Protein 1KV9 (pdb70)

Sequence (664 aa):
AGVDEAAIRATEQAGGEWLSHGRTYAEQRFSPLKQIDASNVRSLGLAWYMDLDNTRGLEATPLFHDGVIYTSMSWSRVIAVDAASGKELWRYDPEVAKVKARTSCCDAVNRGVALWGDKVYVGTLDGRLIALDAKTGKAIWSQQTTDPAKPYSITGAPRVVKGKVIIGNGGAEYGVRGFVSAYDADTGKLAWRFYTVPGDPALPYEHPELREAAKTWQGDQYWKLGGGGTVWDSMAYDPELDLLYVGTGNGSPWNREVRSPGGGDNLYLSSILAIRPDTGKLAWHYQVTPGDSWDFTATQQITLAELNIDGKPRKVLMQAPKNGFFYVLDRTNGKLISAEKFGKVTWAEKVDLATGRPVEAPGVRYEKEPIVMWPSPFGAHNWHSMSFNPGTGLVYIPYQEVPGVYRNEGKDFVTRKAFNTAAGFADATDVPAAVVSGALLAWDPVKQKAAWKVPYPTHWNGGTLSTAGNLVFQGTAAGQMHAYSADKGEALWQFEAQSGIVAAPMTFELAGRQYVAIMAGWGGVATLTGGESMNLPGMKNRSRLLVFALDGKAQLPPPAPAPAKVERVPQPVTAAPEQVQAGKQLYGQFCSVCHGMGTISGGLIPDLRQSSDATREHFQQIVLQGALKPLGMPSFDDSLKPEEVEQIKLYVMSREYEDYMARH

Structure (mmCIF, N/CA/C/O backbone):
data_1KV9
#
_entry.id   1KV9
#
_cell.length_a   54.807
_cell.length_b   57.437
_cell.length_c   67.523
_cell.angle_alpha   89.65
_cell.angle_beta   69.34
_cell.angle_gamma   68.39
#
_symmetry.space_group_name_H-M   'P 1'
#
loop_
_entity.id
_entity.type
_entity.pdbx_description
1 polymer 'TYPE II QUINOHEMOPROTEIN ALCOHOL DEHYDROGENASE'
2 non-polymer 'CALCIUM ION'
3 non-polymer 'PYRROLOQUINOLINE QUINONE'
4 non-polymer 'HEME C'
5 non-polymer '4-(2-HYDROXYETHYL)-1-PIPERAZINE ETHANESULFONIC ACID'
6 non-polymer ACETONE
7 non-polymer GLYCEROL
8 water water
#
loop_
_atom_site.group_PDB
_atom_site.id
_atom_site.type_symbol
_atom_site.label_atom_id
_atom_site.label_alt_id
_atom_site.label_comp_id
_atom_site.label_asym_id
_atom_site.label_entity_id
_atom_site.label_seq_id
_atom_site.pdbx_PDB_ins_code
_atom_site.Cartn_x
_atom_site.Cartn_y
_atom_site.Cartn_z
_atom_site.occupancy
_atom_site.B_iso_or_equiv
_atom_site.auth_seq_id
_atom_site.auth_comp_id
_atom_site.auth_asym_id
_atom_site.auth_atom_id
_atom_site.pdbx_PDB_model_num
ATOM 1 N N . ALA A 1 1 ? -27.890 4.206 -4.969 1.00 4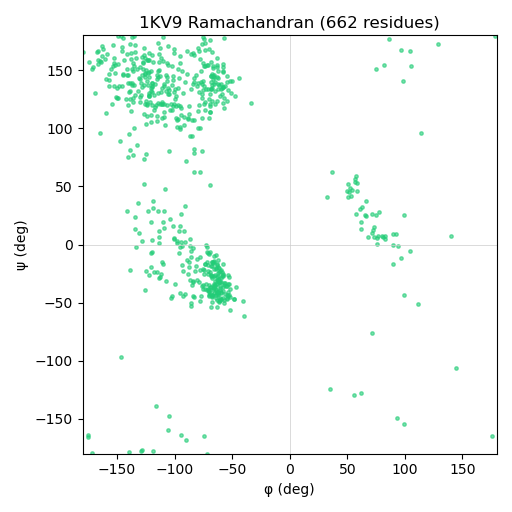7.43 1 ALA A N 1
ATOM 2 C CA . ALA A 1 1 ? -28.241 5.632 -5.228 1.00 46.73 1 ALA A CA 1
ATOM 3 C C . ALA A 1 1 ? -26.988 6.503 -5.276 1.00 45.43 1 ALA A C 1
ATOM 4 O O . ALA A 1 1 ? -26.737 7.296 -4.364 1.00 47.25 1 ALA A O 1
ATOM 6 N N . GLY A 1 2 ? -26.204 6.351 -6.340 1.00 42.05 2 GLY A N 1
ATOM 7 C CA . GLY A 1 2 ? -24.994 7.141 -6.475 1.00 36.83 2 GLY A CA 1
ATOM 8 C C . GLY A 1 2 ? -23.832 6.405 -7.118 1.00 33.34 2 GLY A C 1
ATOM 9 O O . GLY A 1 2 ? -23.819 6.173 -8.326 1.00 32.99 2 GLY A O 1
ATOM 10 N N . VAL A 1 3 ? -22.852 6.035 -6.301 1.00 28.78 3 VAL A N 1
ATOM 11 C CA . VAL A 1 3 ? -21.666 5.343 -6.782 1.00 23.87 3 VAL A CA 1
ATOM 12 C C . VAL A 1 3 ? -21.893 3.854 -7.038 1.00 22.46 3 VAL A C 1
ATOM 13 O O . VAL A 1 3 ? -22.250 3.107 -6.126 1.00 20.89 3 VAL A O 1
ATOM 17 N N . ASP A 1 4 ? -21.683 3.439 -8.285 1.00 20.35 4 ASP A N 1
ATOM 18 C CA . ASP A 1 4 ? -21.829 2.042 -8.690 1.00 19.97 4 ASP A CA 1
ATOM 19 C C . ASP A 1 4 ? -20.697 1.684 -9.654 1.00 18.92 4 ASP A C 1
ATOM 20 O O . ASP A 1 4 ? -19.843 2.526 -9.939 1.00 18.18 4 ASP A O 1
ATOM 25 N N . GLU A 1 5 ? -20.679 0.453 -10.159 1.00 17.43 5 GLU A N 1
ATOM 26 C CA . GLU A 1 5 ? -19.602 0.050 -11.059 1.00 17.30 5 GLU A CA 1
ATOM 27 C C . GLU A 1 5 ? -19.476 0.951 -12.280 1.00 17.03 5 GLU A C 1
ATOM 28 O O . GLU A 1 5 ? -18.376 1.382 -12.622 1.00 16.99 5 GLU A O 1
ATOM 34 N N . ALA A 1 6 ? -20.599 1.234 -12.937 1.00 16.89 6 ALA A N 1
ATOM 35 C CA . ALA A 1 6 ? -20.589 2.086 -14.122 1.00 17.01 6 ALA A CA 1
ATOM 36 C C . ALA A 1 6 ? -19.960 3.444 -13.820 1.00 17.54 6 ALA A C 1
ATOM 37 O O . ALA A 1 6 ? -19.180 3.966 -14.616 1.00 18.18 6 ALA A O 1
ATOM 39 N N . ALA A 1 7 ? -20.306 4.018 -12.671 1.00 17.72 7 ALA A N 1
ATOM 40 C CA . ALA A 1 7 ? -19.772 5.320 -12.285 1.00 18.06 7 ALA A CA 1
ATOM 41 C C . ALA A 1 7 ? -18.259 5.289 -12.083 1.00 17.52 7 ALA A C 1
ATOM 42 O O . ALA A 1 7 ? -17.546 6.188 -12.529 1.00 17.60 7 ALA A O 1
ATOM 44 N N . ILE A 1 8 ? -17.768 4.253 -11.413 1.00 17.41 8 ILE A N 1
ATOM 45 C CA . ILE A 1 8 ? -16.339 4.143 -11.157 1.00 17.57 8 ILE A CA 1
ATOM 46 C C . ILE A 1 8 ? -15.555 3.877 -12.444 1.00 18.46 8 ILE A C 1
ATOM 47 O O . ILE A 1 8 ? -14.454 4.396 -12.622 1.00 17.64 8 ILE A O 1
ATOM 52 N N . ARG A 1 9 ? -16.127 3.086 -13.349 1.00 18.06 9 ARG A N 1
ATOM 53 C CA . ARG A 1 9 ? -15.451 2.788 -14.609 1.00 18.81 9 ARG A CA 1
ATOM 54 C C . ARG A 1 9 ? -15.414 4.022 -15.507 1.00 18.24 9 ARG A C 1
ATOM 55 O O . ARG A 1 9 ? -14.444 4.247 -16.230 1.00 19.59 9 ARG A O 1
ATOM 63 N N . ALA A 1 10 ? -16.470 4.824 -15.451 1.00 17.98 10 ALA A N 1
ATOM 64 C CA . ALA A 1 10 ? -16.551 6.033 -16.261 1.00 18.65 10 ALA A CA 1
ATOM 65 C C . ALA A 1 10 ? -15.438 7.032 -15.943 1.00 18.40 10 ALA A C 1
ATOM 66 O O . ALA A 1 10 ? -15.017 7.787 -16.819 1.00 19.14 10 ALA A O 1
ATOM 68 N N . THR A 1 11 ? -14.960 7.042 -14.700 1.00 17.05 11 THR A N 1
ATOM 69 C CA . THR A 1 11 ? -13.900 7.975 -14.319 1.00 17.23 11 THR A CA 1
ATOM 70 C C . THR A 1 11 ? -12.596 7.673 -15.044 1.00 17.20 11 THR A C 1
ATOM 71 O O . THR A 1 11 ? -11.650 8.460 -14.995 1.00 17.13 11 THR A O 1
ATOM 75 N N . GLU A 1 12 ? -12.551 6.531 -15.721 1.00 18.31 12 GLU A N 1
ATOM 76 C CA . GLU A 1 12 ? -11.361 6.147 -16.466 1.00 18.88 12 GLU A CA 1
ATOM 77 C C . GLU A 1 12 ? -11.077 7.174 -17.561 1.00 20.14 12 GLU A C 1
ATOM 78 O O . GLU A 1 12 ? -9.919 7.438 -17.887 1.00 19.89 12 GLU A O 1
ATOM 84 N N . GLN A 1 13 ? -12.137 7.763 -18.110 1.00 20.10 13 GLN A N 1
ATOM 85 C CA . GLN A 1 13 ? -11.993 8.778 -19.149 1.00 21.24 13 GLN A CA 1
ATOM 86 C C . GLN A 1 13 ? -12.324 10.177 -18.636 1.00 20.36 13 GLN A C 1
ATOM 87 O O . GLN A 1 13 ? -11.758 11.158 -19.102 1.00 23.18 13 GLN A O 1
ATOM 93 N N . ALA A 1 14 ? -13.235 10.266 -17.673 1.00 19.90 14 ALA A N 1
ATOM 94 C CA . ALA A 1 14 ? -13.620 11.553 -17.097 1.00 19.12 14 ALA A CA 1
ATOM 95 C C . ALA A 1 14 ? -12.778 11.797 -15.847 1.00 19.07 14 ALA A C 1
ATOM 96 O O . ALA A 1 14 ? -12.862 11.040 -14.881 1.00 20.91 14 ALA A O 1
ATOM 98 N N . GLY A 1 15 ? -11.973 12.856 -15.862 1.00 18.49 15 GLY A N 1
ATOM 99 C CA . GLY A 1 15 ? -11.106 13.137 -14.730 1.00 18.65 15 GLY A CA 1
ATOM 100 C C . GLY A 1 15 ? -11.668 13.937 -13.569 1.00 18.27 15 GLY A C 1
ATOM 101 O O . GLY A 1 15 ? -10.997 14.098 -12.551 1.00 18.91 15 GLY A O 1
ATOM 102 N N . GLY A 1 16 ? -12.892 14.429 -13.707 1.00 17.35 16 GLY A N 1
ATOM 103 C CA . GLY A 1 16 ? -13.487 15.232 -12.654 1.00 17.21 16 GLY A CA 1
ATOM 104 C C . GLY A 1 16 ? -13.501 14.637 -11.255 1.00 16.79 16 GLY A C 1
ATOM 105 O O . GLY A 1 16 ? -13.198 15.326 -10.275 1.00 14.14 16 GLY A O 1
ATOM 106 N N . GLU A 1 17 ? -13.844 13.359 -11.152 1.00 15.41 17 GLU A N 1
ATOM 107 C CA . GLU A 1 17 ? -13.925 12.713 -9.850 1.00 16.49 17 GLU A CA 1
ATOM 108 C C . GLU A 1 17 ? -12.885 11.626 -9.573 1.00 15.81 17 GLU A C 1
ATOM 109 O O . GLU A 1 17 ? -12.165 11.187 -10.469 1.00 15.65 17 GLU A O 1
ATOM 115 N N . TRP A 1 18 ? -12.828 11.213 -8.309 1.00 14.46 18 TRP A N 1
ATOM 116 C CA . TRP A 1 18 ? -11.901 10.199 -7.813 1.00 14.11 18 TRP A CA 1
ATOM 117 C C . TRP A 1 18 ? -12.756 9.387 -6.839 1.00 14.40 18 TRP A C 1
ATOM 118 O O . TRP A 1 18 ? -12.885 9.741 -5.671 1.00 13.99 18 TRP A O 1
ATOM 129 N N . LEU A 1 19 ? -13.328 8.291 -7.331 1.00 14.03 19 LEU A N 1
ATOM 130 C CA . LEU A 1 19 ? -14.248 7.476 -6.545 1.00 14.24 19 LEU A CA 1
ATOM 131 C C . LEU A 1 19 ? -13.751 6.245 -5.806 1.00 14.44 19 LEU A C 1
ATOM 132 O O . LEU A 1 19 ? -14.510 5.643 -5.045 1.00 14.87 19 LEU A O 1
ATOM 137 N N . SER A 1 20 ? -12.496 5.863 -6.023 1.00 13.61 20 SER A N 1
ATOM 138 C CA . SER A 1 20 ? -11.936 4.697 -5.350 1.00 13.73 20 SER A CA 1
ATOM 139 C C . SER A 1 20 ? -10.516 5.023 -4.901 1.00 12.48 20 SER A C 1
ATOM 140 O O . SER A 1 20 ? -9.892 5.940 -5.434 1.00 12.03 20 SER A O 1
ATOM 143 N N . HIS A 1 21 ? -10.010 4.270 -3.926 1.00 12.74 21 HIS A N 1
ATOM 144 C CA . HIS A 1 21 ? -8.673 4.493 -3.378 1.00 11.77 21 HIS A CA 1
ATOM 145 C C . HIS A 1 21 ? -7.588 4.856 -4.405 1.00 12.72 21 HIS A C 1
ATOM 146 O O . HIS A 1 21 ? -6.984 5.929 -4.316 1.00 12.46 21 HIS A O 1
ATOM 153 N N . GLY A 1 22 ? -7.326 3.958 -5.354 1.00 12.51 22 GLY A N 1
ATOM 154 C CA . GLY A 1 22 ? -6.311 4.221 -6.365 1.00 13.24 22 GLY A CA 1
ATOM 155 C C . GLY A 1 22 ? -6.916 4.886 -7.587 1.00 15.66 22 GLY A C 1
ATOM 156 O O . GLY A 1 22 ? -6.464 4.683 -8.719 1.00 16.15 22 GLY A O 1
ATOM 157 N N . ARG A 1 23 ? -7.938 5.697 -7.330 1.00 13.98 23 ARG A N 1
ATOM 158 C CA . ARG A 1 23 ? -8.705 6.421 -8.337 1.00 15.53 23 ARG A CA 1
ATOM 159 C C . ARG A 1 23 ? -9.586 5.467 -9.139 1.00 14.95 23 ARG A C 1
ATOM 160 O O . ARG A 1 23 ? -10.794 5.410 -8.921 1.00 16.14 23 ARG A O 1
ATOM 168 N N . THR A 1 24 ? -8.989 4.715 -10.058 1.00 14.29 24 THR A N 1
ATOM 169 C CA . THR A 1 24 ? -9.753 3.764 -10.864 1.00 14.30 24 THR A CA 1
ATOM 170 C C . THR A 1 24 ? -9.584 2.354 -10.304 1.00 14.07 24 THR A C 1
ATOM 171 O O . THR A 1 24 ? -8.727 2.125 -9.455 1.00 14.44 24 THR A O 1
ATOM 175 N N . TYR A 1 25 ? -10.398 1.407 -10.768 1.00 13.36 25 TYR A N 1
ATOM 176 C CA . TYR A 1 25 ? -10.277 0.033 -10.282 1.00 14.14 25 TYR A CA 1
ATOM 177 C C . TYR A 1 25 ? -8.912 -0.552 -10.640 1.00 14.24 25 TYR A C 1
ATOM 178 O O . TYR A 1 25 ? -8.430 -1.476 -9.980 1.00 12.63 25 TYR A O 1
ATOM 187 N N . ALA A 1 26 ? -8.292 -0.010 -11.687 1.00 13.91 26 ALA A N 1
ATOM 188 C CA . ALA A 1 26 ? -6.975 -0.475 -12.121 1.00 14.48 26 ALA A CA 1
ATOM 189 C C . ALA A 1 26 ? -5.881 0.082 -11.211 1.00 14.89 26 ALA A C 1
ATOM 190 O O . ALA A 1 26 ? -4.721 -0.325 -11.291 1.00 15.53 26 ALA A O 1
ATOM 192 N N . GLU A 1 27 ? -6.261 1.027 -10.356 1.00 14.91 27 GLU A N 1
ATOM 193 C CA . GLU A 1 27 ? -5.345 1.639 -9.401 1.00 13.71 27 GLU A CA 1
ATOM 194 C C . GLU A 1 27 ? -4.079 2.234 -10.021 1.00 14.03 27 GLU A C 1
ATOM 195 O O . GLU A 1 27 ? -2.965 2.018 -9.528 1.00 11.99 27 GLU A O 1
ATOM 201 N N . GLN A 1 28 ? -4.253 2.992 -11.101 1.00 12.63 28 GLN A N 1
ATOM 202 C CA . GLN A 1 28 ? -3.121 3.632 -11.764 1.00 13.70 28 GLN A CA 1
ATOM 203 C C . GLN A 1 28 ? -2.841 4.987 -11.117 1.00 13.90 28 GLN A C 1
ATOM 204 O O . GLN A 1 28 ? -1.749 5.531 -11.254 1.00 14.36 28 GLN A O 1
ATOM 210 N N . ARG A 1 29 ? -3.833 5.527 -10.411 1.00 12.79 29 ARG A N 1
ATOM 211 C CA . ARG A 1 29 ? -3.696 6.839 -9.779 1.00 13.93 29 ARG A CA 1
ATOM 212 C C . ARG A 1 29 ? -3.220 7.848 -10.826 1.00 14.08 29 ARG A C 1
ATOM 213 O O . ARG A 1 29 ? -2.275 8.616 -10.611 1.00 14.51 29 ARG A O 1
ATOM 221 N N . PHE A 1 30 ? -3.903 7.816 -11.966 1.00 13.59 30 PHE A N 1
ATOM 222 C CA . PHE A 1 30 ? -3.638 8.687 -13.100 1.00 13.62 30 PHE A CA 1
ATOM 223 C C . PHE A 1 30 ? -4.901 9.483 -13.397 1.00 14.27 30 PHE A C 1
ATOM 224 O O . PHE A 1 30 ? -5.960 8.907 -13.637 1.00 14.02 30 PHE A O 1
ATOM 232 N N . SER A 1 31 ? -4.795 10.805 -13.381 1.00 15.47 31 SER A N 1
ATOM 233 C CA . SER A 1 31 ? -5.953 11.645 -13.663 1.00 16.98 31 SER A CA 1
ATOM 234 C C . SER A 1 31 ? -5.877 12.247 -15.054 1.00 16.96 31 SER A C 1
ATOM 235 O O . SER A 1 31 ? -4.863 12.827 -15.428 1.00 16.62 31 SER A O 1
ATOM 238 N N . PRO A 1 32 ? -6.952 12.105 -15.843 1.00 19.14 32 PRO A N 1
ATOM 239 C CA . PRO A 1 32 ? -7.006 12.648 -17.206 1.00 18.87 32 PRO A CA 1
ATOM 240 C C . PRO A 1 32 ? -7.016 14.176 -17.187 1.00 18.82 32 PRO A C 1
ATOM 241 O O . PRO A 1 32 ? -6.788 14.820 -18.214 1.00 19.07 32 PRO A O 1
ATOM 245 N N . LEU A 1 33 ? -7.289 14.750 -16.017 1.00 17.75 33 LEU A N 1
ATOM 246 C CA . LEU A 1 33 ? -7.335 16.204 -15.878 1.00 18.61 33 LEU A CA 1
ATOM 247 C C . LEU A 1 33 ? -6.014 16.834 -16.297 1.00 19.58 33 LEU A C 1
ATOM 248 O O . LEU A 1 33 ? -4.938 16.351 -15.931 1.00 19.21 33 LEU A O 1
ATOM 253 N N . LYS A 1 34 ? -6.095 17.918 -17.061 1.00 19.77 34 LYS A N 1
ATOM 254 C CA . LYS A 1 34 ? -4.891 18.588 -17.515 1.00 20.02 34 LYS A CA 1
ATOM 255 C C . LYS A 1 34 ? -4.957 20.112 -17.538 1.00 20.23 34 LYS A C 1
ATOM 256 O O . LYS A 1 34 ? -4.279 20.748 -18.343 1.00 19.54 34 LYS A O 1
ATOM 262 N N . GLN A 1 35 ? -5.759 20.705 -16.657 1.00 19.53 35 GLN A N 1
ATOM 263 C CA . GLN A 1 35 ? -5.837 22.162 -16.602 1.00 18.71 35 GLN A CA 1
ATOM 264 C C . GLN A 1 35 ? -4.485 22.626 -16.076 1.00 19.44 35 GLN A C 1
ATOM 265 O O . GLN A 1 35 ? -3.958 23.662 -16.486 1.00 18.09 35 GLN A O 1
ATOM 271 N N . ILE A 1 36 ? -3.934 21.837 -15.156 1.00 17.70 36 ILE A N 1
ATOM 272 C CA . ILE A 1 36 ? -2.627 22.112 -14.572 1.00 18.12 36 ILE A CA 1
ATOM 273 C C . ILE A 1 36 ? -1.659 21.215 -15.333 1.00 18.51 36 ILE A C 1
ATOM 274 O O . ILE A 1 36 ? -1.810 19.994 -15.319 1.00 19.78 36 ILE A O 1
ATOM 279 N N . ASP A 1 37 ? -0.688 21.808 -16.019 1.00 18.63 37 ASP A N 1
ATOM 280 C CA . ASP A 1 37 ? 0.280 21.010 -16.761 1.00 19.01 37 ASP A CA 1
ATOM 281 C C . ASP A 1 37 ? 1.707 21.504 -16.555 1.00 18.57 37 ASP A C 1
ATOM 282 O O . ASP A 1 37 ? 1.943 22.469 -15.828 1.00 18.45 37 ASP A O 1
ATOM 287 N N . ALA A 1 38 ? 2.660 20.834 -17.190 1.00 18.93 38 ALA A N 1
ATOM 288 C CA . ALA A 1 38 ? 4.063 21.195 -17.032 1.00 19.85 38 ALA A CA 1
ATOM 289 C C . ALA A 1 38 ? 4.377 22.621 -17.467 1.00 19.45 38 ALA A C 1
ATOM 290 O O . ALA A 1 38 ? 5.371 23.196 -17.036 1.00 19.76 38 ALA A O 1
ATOM 292 N N . SER A 1 39 ? 3.527 23.195 -18.311 1.00 19.96 39 SER A N 1
ATOM 293 C CA . SER A 1 39 ? 3.763 24.548 -18.796 1.00 21.19 39 SER A CA 1
ATOM 294 C C . SER A 1 39 ? 3.293 25.634 -17.834 1.00 20.85 39 SER A C 1
ATOM 295 O O . SER A 1 39 ? 3.779 26.761 -17.896 1.00 22.09 39 SER A O 1
ATOM 298 N N . ASN A 1 40 ? 2.358 25.308 -16.945 1.00 19.81 40 ASN A N 1
ATOM 299 C CA . ASN A 1 40 ? 1.843 26.321 -16.024 1.00 19.12 40 ASN A CA 1
ATOM 300 C C . ASN A 1 40 ? 1.844 25.952 -14.546 1.00 19.25 40 ASN A C 1
ATOM 301 O O . ASN A 1 40 ? 1.378 26.735 -13.718 1.00 19.00 40 ASN A O 1
ATOM 306 N N . VAL A 1 41 ? 2.370 24.780 -14.203 1.00 19.99 41 VAL A N 1
ATOM 307 C CA . VAL A 1 41 ? 2.373 24.360 -12.806 1.00 20.28 41 VAL A CA 1
ATOM 308 C C . VAL A 1 41 ? 3.206 25.290 -11.929 1.00 21.61 41 VAL A C 1
ATOM 309 O O . VAL A 1 41 ? 3.071 25.291 -10.707 1.00 21.25 41 VAL A O 1
ATOM 313 N N . ARG A 1 42 ? 4.063 26.093 -12.551 1.00 23.19 42 ARG A N 1
ATOM 314 C CA . ARG A 1 42 ? 4.878 27.030 -11.788 1.00 24.23 42 ARG A CA 1
ATOM 315 C C . ARG A 1 42 ? 3.969 28.057 -11.111 1.00 22.86 42 ARG A C 1
ATOM 316 O O . ARG A 1 42 ? 4.355 28.687 -10.131 1.00 23.06 42 ARG A O 1
ATOM 324 N N . SER A 1 43 ? 2.758 28.212 -11.639 1.00 22.17 43 SER A N 1
ATOM 325 C CA . SER A 1 43 ? 1.782 29.153 -11.094 1.00 21.90 43 SER A CA 1
ATOM 326 C C . SER A 1 43 ? 0.881 28.514 -10.042 1.00 20.90 43 SER A C 1
ATOM 327 O O . SER A 1 43 ? -0.030 29.162 -9.520 1.00 19.32 43 SER A O 1
ATOM 330 N N . LEU A 1 44 ? 1.124 27.243 -9.743 1.00 18.97 44 LEU A N 1
ATOM 331 C CA . LEU A 1 44 ? 0.318 26.541 -8.753 1.00 19.18 44 LEU A CA 1
ATOM 332 C C . LEU A 1 44 ? 0.523 27.168 -7.378 1.00 18.27 44 LEU A C 1
ATOM 333 O O . LEU A 1 44 ? 1.638 27.546 -7.018 1.00 19.89 44 LEU A O 1
ATOM 338 N N . GLY A 1 45 ? -0.560 27.288 -6.621 1.00 19.41 45 GLY A N 1
ATOM 339 C CA . GLY A 1 45 ? -0.471 27.856 -5.291 1.00 18.93 45 GLY A CA 1
ATOM 340 C C . GLY A 1 45 ? -1.466 27.190 -4.362 1.00 18.56 45 GLY A C 1
ATOM 341 O O 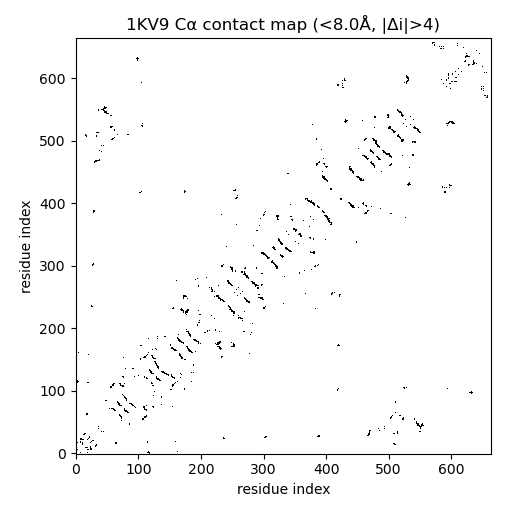. GLY A 1 45 ? -2.316 26.421 -4.802 1.00 17.17 45 GLY A O 1
ATOM 342 N N . LEU A 1 46 ? -1.352 27.473 -3.071 1.00 19.01 46 LEU A N 1
ATOM 343 C CA . LEU A 1 46 ? -2.267 26.913 -2.089 1.00 18.90 46 LEU A CA 1
ATOM 344 C C . LEU A 1 46 ? -3.602 27.640 -2.248 1.00 18.99 46 LEU A C 1
ATOM 345 O O . LEU A 1 46 ? -3.659 28.867 -2.153 1.00 19.67 46 LEU A O 1
ATOM 350 N N . ALA A 1 47 ? -4.669 26.889 -2.506 1.00 18.19 47 ALA A N 1
ATOM 351 C CA . ALA A 1 47 ? -5.995 27.481 -2.681 1.00 18.42 47 ALA A CA 1
ATOM 352 C C . ALA A 1 47 ? -6.656 27.654 -1.325 1.00 18.04 47 ALA A C 1
ATOM 353 O O . ALA A 1 47 ? -7.162 28.725 -0.998 1.00 19.36 47 ALA A O 1
ATOM 355 N N . TRP A 1 48 ? -6.659 26.585 -0.542 1.00 17.46 48 TRP A N 1
ATOM 356 C CA . TRP A 1 48 ? -7.228 26.621 0.793 1.00 16.41 48 TRP A CA 1
ATOM 357 C C . TRP A 1 48 ? -6.716 25.436 1.582 1.00 16.61 48 TRP A C 1
ATOM 358 O O . TRP A 1 48 ? -6.105 24.522 1.025 1.00 16.30 48 TRP A O 1
ATOM 369 N N . TYR A 1 49 ? -6.943 25.462 2.887 1.00 15.90 49 TYR A N 1
ATOM 370 C CA . TYR A 1 49 ? -6.489 24.370 3.728 1.00 16.92 49 TYR A CA 1
ATOM 371 C C . TYR A 1 49 ? -7.362 24.220 4.961 1.00 17.91 49 TYR A C 1
ATOM 372 O O . TYR A 1 49 ? -8.089 25.138 5.342 1.00 16.56 49 TYR A O 1
ATOM 381 N N . MET A 1 50 ? -7.289 23.047 5.575 1.00 17.77 50 MET A N 1
ATOM 382 C CA . MET A 1 50 ? -8.057 22.773 6.773 1.00 18.20 50 MET A CA 1
ATOM 383 C C . MET A 1 50 ? -7.147 22.199 7.842 1.00 17.96 50 MET A C 1
ATOM 384 O O . MET A 1 50 ? -6.473 21.186 7.624 1.00 17.36 50 MET A O 1
ATOM 389 N N . ASP A 1 51 ? -7.109 22.864 8.990 1.00 16.74 51 ASP A N 1
ATOM 390 C CA . ASP A 1 51 ? -6.309 22.386 10.106 1.00 17.78 51 ASP A CA 1
ATOM 391 C C . ASP A 1 51 ? -7.089 21.216 10.675 1.00 18.02 51 ASP A C 1
ATOM 392 O O . ASP A 1 51 ? -8.316 21.269 10.754 1.00 18.09 51 ASP A O 1
ATOM 397 N N . LEU A 1 52 ? -6.381 20.163 11.067 1.00 17.58 52 LEU A N 1
ATOM 398 C CA . LEU A 1 52 ? -7.028 18.978 11.608 1.00 18.05 52 LEU A CA 1
ATOM 399 C C . LEU A 1 52 ? -6.577 18.672 13.032 1.00 19.03 52 LEU A C 1
ATOM 400 O O . LEU A 1 52 ? -5.387 18.760 13.346 1.00 20.04 52 LEU A O 1
ATOM 405 N N . ASP A 1 53 ? -7.530 18.333 13.898 1.00 19.15 53 ASP A N 1
ATOM 406 C CA . ASP A 1 53 ? -7.210 17.975 15.278 1.00 20.22 53 ASP A CA 1
ATOM 407 C C . ASP A 1 53 ? -6.645 16.568 15.151 1.00 19.96 53 ASP A C 1
ATOM 408 O O . ASP A 1 53 ? -7.337 15.571 15.381 1.00 18.68 53 ASP A O 1
ATOM 413 N N . ASN A 1 54 ? -5.371 16.508 14.779 1.00 17.92 54 ASN A N 1
ATOM 414 C CA . ASN A 1 54 ? -4.690 15.245 14.527 1.00 17.51 54 ASN A CA 1
ATOM 415 C C . ASN A 1 54 ? -3.200 15.428 14.804 1.00 16.93 54 ASN A C 1
ATOM 416 O O . ASN A 1 54 ? -2.613 16.429 14.395 1.00 16.85 54 ASN A O 1
ATOM 421 N N . THR A 1 55 ? -2.582 14.468 15.485 1.00 17.00 55 THR A N 1
ATOM 422 C CA . THR A 1 55 ? -1.157 14.574 15.786 1.00 16.74 55 THR A CA 1
ATOM 423 C C . THR A 1 55 ? -0.392 13.309 15.426 1.00 17.56 55 THR A C 1
ATOM 424 O O . THR A 1 55 ? 0.777 13.156 15.783 1.00 18.60 55 THR A O 1
ATOM 428 N N . ARG A 1 56 ? -1.058 12.401 14.720 1.00 16.72 56 ARG A N 1
ATOM 429 C CA . ARG A 1 56 ? -0.433 11.157 14.299 1.00 16.32 56 ARG A CA 1
ATOM 430 C C . ARG A 1 56 ? -0.421 11.089 12.770 1.00 15.65 56 ARG A C 1
ATOM 431 O O . ARG A 1 56 ? -0.862 12.018 12.095 1.00 15.70 56 ARG A O 1
ATOM 439 N N . GLY A 1 57 ? 0.081 9.990 12.225 1.00 15.15 57 GLY A N 1
ATOM 440 C CA . GLY A 1 57 ? 0.162 9.862 10.783 1.00 13.74 57 GLY A CA 1
ATOM 441 C C . GLY A 1 57 ? -1.130 9.990 9.997 1.00 15.10 57 GLY A C 1
ATOM 442 O O . GLY A 1 57 ? -2.162 9.433 10.374 1.00 14.53 57 GLY A O 1
ATOM 443 N N . LEU A 1 58 ? -1.070 10.749 8.904 1.00 14.06 58 LEU A N 1
ATOM 444 C CA . LEU A 1 58 ? -2.211 10.916 8.004 1.00 13.16 58 LEU A CA 1
ATOM 445 C C . LEU A 1 58 ? -1.806 10.186 6.723 1.00 12.86 58 LEU A C 1
ATOM 446 O O . LEU A 1 58 ? -0.934 10.651 5.995 1.00 11.78 58 LEU A O 1
ATOM 451 N N . GLU A 1 59 ? -2.431 9.041 6.456 1.00 12.27 59 GLU A N 1
ATOM 452 C CA . GLU A 1 59 ? -2.085 8.247 5.277 1.00 13.37 59 GLU A CA 1
ATOM 453 C C . GLU A 1 59 ? -3.190 8.167 4.235 1.00 12.70 59 GLU A C 1
ATOM 454 O O . GLU A 1 59 ? -3.027 7.522 3.202 1.00 13.87 59 GLU A O 1
ATOM 460 N N . ALA A 1 60 ? -4.308 8.830 4.491 1.00 11.91 60 ALA A N 1
ATOM 461 C CA . ALA A 1 60 ? -5.439 8.756 3.579 1.00 12.78 60 ALA A CA 1
ATOM 462 C C . ALA A 1 60 ? -5.305 9.403 2.208 1.00 13.17 60 ALA A C 1
ATOM 463 O O . ALA A 1 60 ? -4.646 10.430 2.037 1.00 12.10 60 ALA A O 1
ATOM 465 N N . THR A 1 61 ? -5.938 8.760 1.230 1.00 13.82 61 THR A N 1
ATOM 466 C CA . THR A 1 61 ? -6.015 9.281 -0.123 1.00 13.60 61 THR A CA 1
ATOM 467 C C . THR A 1 61 ? -7.459 9.772 -0.132 1.00 13.16 61 THR A C 1
ATOM 468 O O . THR A 1 61 ? -8.391 8.979 0.015 1.00 13.50 61 THR A O 1
ATOM 472 N N . PRO A 1 62 ? -7.668 11.084 -0.265 1.00 13.90 62 PRO A N 1
ATOM 473 C CA . PRO A 1 62 ? -9.049 11.573 -0.275 1.00 12.97 62 PRO A CA 1
ATOM 474 C C . PRO A 1 62 ? -9.813 11.105 -1.509 1.00 13.84 62 PRO A C 1
ATOM 475 O O . PRO A 1 62 ? -9.217 10.821 -2.547 1.00 13.43 62 PRO A O 1
ATOM 479 N N . LEU A 1 63 ? -11.132 11.006 -1.383 1.00 13.38 63 LEU A N 1
ATOM 480 C CA . LEU A 1 63 ? -11.973 10.641 -2.514 1.00 14.55 63 LEU A CA 1
ATOM 481 C C . LEU A 1 63 ? -12.806 11.887 -2.791 1.00 15.38 63 LEU A C 1
ATOM 482 O O . LEU A 1 63 ? -13.077 12.666 -1.875 1.00 13.74 63 LEU A O 1
ATOM 487 N N . PHE A 1 64 ? -13.184 12.097 -4.047 1.00 14.47 64 PHE A N 1
ATOM 488 C CA . PHE A 1 64 ? -14.009 13.247 -4.389 1.00 15.32 64 PHE A CA 1
ATOM 489 C C . PHE A 1 64 ? -15.200 12.819 -5.229 1.00 15.91 64 PHE A C 1
ATOM 490 O O . PHE A 1 64 ? -15.050 12.152 -6.256 1.00 15.46 64 PHE A O 1
ATOM 498 N N . HIS A 1 65 ? -16.389 13.204 -4.780 1.00 16.42 65 HIS A N 1
ATOM 499 C CA . HIS A 1 65 ? -17.611 12.870 -5.489 1.00 16.63 65 HIS A CA 1
ATOM 500 C C . HIS A 1 65 ? -18.706 13.907 -5.268 1.00 17.69 65 HIS A C 1
ATOM 501 O O . HIS A 1 65 ? -19.045 14.243 -4.129 1.00 16.70 65 HIS A O 1
ATOM 508 N N . ASP A 1 66 ? -19.248 14.414 -6.369 1.00 17.64 66 ASP A N 1
ATOM 509 C CA . ASP A 1 66 ? -20.334 15.383 -6.316 1.00 20.13 66 ASP A CA 1
ATOM 510 C C . ASP A 1 66 ? -20.055 16.563 -5.379 1.00 19.68 66 ASP A C 1
ATOM 511 O O . ASP A 1 66 ? -20.864 16.868 -4.499 1.00 18.36 66 ASP A O 1
ATOM 516 N N . GLY A 1 67 ? -18.906 17.210 -5.567 1.00 18.66 67 GLY A N 1
ATOM 517 C CA . GLY A 1 67 ? -18.549 18.362 -4.755 1.00 18.09 67 GLY A CA 1
ATOM 518 C C . GLY A 1 67 ? -18.072 18.099 -3.337 1.00 17.64 67 GLY A C 1
ATOM 519 O O . GLY A 1 67 ? -17.751 19.043 -2.611 1.00 17.40 67 GLY A O 1
ATOM 520 N N . VAL A 1 68 ? -18.010 16.835 -2.931 1.00 16.33 68 VAL A N 1
ATOM 521 C CA . VAL A 1 68 ? -17.574 16.514 -1.577 1.00 16.55 68 VAL A CA 1
ATOM 522 C C . VAL A 1 68 ? -16.292 15.696 -1.495 1.00 16.11 68 VAL A C 1
ATOM 523 O O . VAL A 1 68 ? -16.082 14.749 -2.259 1.00 14.91 68 VAL A O 1
ATOM 527 N N . ILE A 1 69 ? -15.439 16.078 -0.551 1.00 16.28 69 ILE A N 1
ATOM 528 C CA . ILE A 1 69 ? -14.182 15.384 -0.309 1.00 15.70 69 ILE A CA 1
ATOM 529 C C . ILE A 1 69 ? -14.389 14.460 0.892 1.00 15.69 69 ILE A C 1
ATOM 530 O O . ILE A 1 69 ? -14.812 14.910 1.957 1.00 15.16 69 ILE A O 1
ATOM 535 N N . TYR A 1 70 ? -14.104 13.172 0.712 1.00 14.25 70 TYR A N 1
ATOM 536 C CA . TYR A 1 70 ? -14.245 12.190 1.783 1.00 13.84 70 TYR A CA 1
ATOM 537 C C . TYR A 1 70 ? -12.852 11.697 2.162 1.00 14.66 70 TYR A C 1
ATOM 538 O O . TYR A 1 70 ? -12.126 11.162 1.323 1.00 15.34 70 TYR A O 1
ATOM 547 N N . THR A 1 71 ? -12.469 11.873 3.418 1.00 12.87 71 THR A N 1
ATOM 548 C CA . THR A 1 71 ? -11.145 11.445 3.834 1.00 14.20 71 THR A CA 1
ATOM 549 C C . THR A 1 71 ? -11.158 10.967 5.281 1.00 15.10 71 THR A C 1
ATOM 550 O O . THR A 1 71 ? -12.204 10.962 5.932 1.00 15.00 71 THR A O 1
ATOM 554 N N . SER A 1 72 ? -10.001 10.542 5.776 1.00 15.43 72 SER A N 1
ATOM 555 C CA . SER A 1 72 ? -9.903 10.047 7.144 1.00 14.79 72 SER A CA 1
ATOM 556 C C . SER A 1 72 ? -8.692 10.632 7.855 1.00 15.83 72 SER A C 1
ATOM 557 O O . SER A 1 72 ? -7.801 11.197 7.221 1.00 15.02 72 SER A O 1
ATOM 560 N N . MET A 1 73 ? -8.667 10.483 9.175 1.00 15.35 73 MET A N 1
ATOM 561 C CA . MET A 1 73 ? -7.575 10.989 9.998 1.00 16.65 73 MET A CA 1
ATOM 562 C C . MET A 1 73 ? -7.085 9.869 10.904 1.00 15.59 73 MET A C 1
ATOM 563 O O . MET A 1 73 ? -7.576 8.743 10.833 1.00 15.90 73 MET A O 1
ATOM 568 N N . SER A 1 74 ? -6.123 10.180 11.761 1.00 16.09 74 SER A N 1
ATOM 569 C CA . SER A 1 74 ? -5.593 9.188 12.688 1.00 17.04 74 SER A CA 1
ATOM 570 C C . SER A 1 74 ? -6.730 8.638 13.547 1.00 16.40 74 SER A C 1
ATOM 571 O O . SER A 1 74 ? -7.754 9.298 13.736 1.00 15.20 74 SER A O 1
ATOM 574 N N . TRP A 1 75 ? -6.535 7.426 14.059 1.00 16.16 75 TRP A N 1
ATOM 575 C CA . TRP A 1 75 ? -7.513 6.740 14.895 1.00 16.21 75 TRP A CA 1
ATOM 576 C C . TRP A 1 75 ? -8.796 6.361 14.153 1.00 17.52 75 TRP A C 1
ATOM 577 O O . TRP A 1 75 ? -9.859 6.194 14.758 1.00 17.40 75 TRP A O 1
ATOM 588 N N . SER A 1 76 ? -8.683 6.229 12.832 1.00 15.95 76 SER A N 1
ATOM 589 C CA . SER A 1 76 ? -9.797 5.810 11.988 1.00 15.82 76 SER A CA 1
ATOM 590 C C . SER A 1 76 ? -10.995 6.755 11.906 1.00 16.37 76 SER A C 1
ATOM 591 O O . SER A 1 76 ? -12.110 6.313 11.633 1.00 15.23 76 SER A O 1
ATOM 594 N N . ARG A 1 77 ? -10.778 8.045 12.138 1.00 16.47 77 ARG A N 1
ATOM 595 C CA . ARG A 1 77 ? -11.870 9.004 12.070 1.00 17.04 77 ARG A CA 1
ATOM 596 C C . ARG A 1 77 ? -12.117 9.433 10.631 1.00 16.29 77 ARG A C 1
ATOM 597 O O . ARG A 1 77 ? -11.181 9.583 9.844 1.00 16.13 77 ARG A O 1
ATOM 605 N N . VAL A 1 78 ? -13.387 9.628 10.298 1.00 15.50 78 VAL A N 1
ATOM 606 C CA . VAL A 1 78 ? -13.791 10.022 8.955 1.00 16.03 78 VAL A CA 1
ATOM 607 C C . VAL A 1 78 ? -14.427 11.407 8.940 1.00 16.50 78 VAL A C 1
ATOM 608 O O . VAL A 1 78 ? -15.144 11.773 9.868 1.00 17.17 78 VAL A O 1
ATOM 612 N N . ILE A 1 79 ? -14.148 12.180 7.894 1.00 17.68 79 ILE A N 1
ATOM 613 C CA . ILE A 1 79 ? -14.738 13.509 7.752 1.00 18.46 79 ILE A CA 1
ATOM 614 C C . ILE A 1 79 ? -15.091 13.778 6.300 1.00 18.55 79 ILE A C 1
ATOM 615 O O . ILE A 1 79 ? -14.401 13.320 5.386 1.00 18.27 79 ILE A O 1
ATOM 620 N N . ALA A 1 80 ? -16.180 14.511 6.095 1.00 18.19 80 ALA A N 1
ATOM 621 C CA . ALA A 1 80 ? -16.610 14.882 4.758 1.00 17.32 80 ALA A CA 1
ATOM 622 C C . ALA A 1 80 ? -16.402 16.388 4.692 1.00 16.92 80 ALA A C 1
ATOM 623 O O . ALA A 1 80 ? -16.811 17.114 5.601 1.00 16.91 80 ALA A O 1
ATOM 625 N N . VAL A 1 81 ? -15.757 16.861 3.632 1.00 15.36 81 VAL A N 1
ATOM 626 C CA . VAL A 1 81 ? -15.491 18.288 3.484 1.00 15.47 81 VAL A CA 1
ATOM 627 C C . VAL A 1 81 ? -16.084 18.838 2.190 1.00 16.50 81 VAL A C 1
ATOM 628 O O . VAL A 1 81 ? -15.869 18.279 1.117 1.00 17.09 81 VAL A O 1
ATOM 632 N N . ASP A 1 82 ? -16.843 19.927 2.294 1.00 16.20 82 ASP A N 1
ATOM 633 C CA . ASP A 1 82 ? -17.443 20.538 1.113 1.00 17.96 82 ASP A CA 1
ATOM 634 C C . ASP A 1 82 ? -16.327 21.251 0.350 1.00 18.08 82 ASP A C 1
ATOM 635 O O . ASP A 1 82 ? -15.738 22.205 0.854 1.00 17.97 82 ASP A O 1
ATOM 640 N N . ALA A 1 83 ? -16.041 20.785 -0.862 1.00 17.61 83 ALA A N 1
ATOM 641 C CA . ALA A 1 83 ? -14.964 21.356 -1.669 1.00 18.33 83 ALA A CA 1
ATOM 642 C C . ALA A 1 83 ? -15.177 22.798 -2.117 1.00 18.45 83 ALA A C 1
ATOM 643 O O . ALA A 1 83 ? -14.216 23.489 -2.447 1.00 18.07 83 ALA A O 1
ATOM 645 N N . ALA A 1 84 ? -16.424 23.254 -2.135 1.00 18.59 84 ALA A N 1
ATOM 646 C CA . ALA A 1 84 ? -16.704 24.623 -2.548 1.00 18.80 84 ALA A CA 1
ATOM 647 C C . ALA A 1 84 ? -16.522 25.611 -1.396 1.00 18.55 84 ALA A C 1
ATOM 648 O O . ALA A 1 84 ? -15.925 26.668 -1.573 1.00 17.99 84 ALA A O 1
ATOM 650 N N . SER A 1 85 ? -17.032 25.263 -0.218 1.00 18.90 85 SER A N 1
ATOM 651 C CA . SER A 1 85 ? -16.926 26.142 0.941 1.00 20.08 85 SER A CA 1
ATOM 652 C C . SER A 1 85 ? -15.701 25.849 1.801 1.00 19.40 85 SER A C 1
ATOM 653 O O . SER A 1 85 ? -15.236 26.718 2.539 1.00 20.49 85 SER A O 1
ATOM 656 N N . GLY A 1 86 ? -15.185 24.626 1.710 1.00 19.07 86 GLY A N 1
ATOM 657 C CA . GLY A 1 86 ? -14.027 24.246 2.499 1.00 18.69 86 GLY A CA 1
ATOM 658 C C . GLY A 1 86 ? -14.418 23.900 3.927 1.00 20.12 86 GLY A C 1
ATOM 659 O O . GLY A 1 86 ? -13.561 23.681 4.784 1.00 20.73 86 GLY A O 1
ATOM 660 N N . LYS A 1 87 ? -15.722 23.842 4.182 1.00 20.12 87 LYS A N 1
ATOM 661 C CA . LYS A 1 87 ? -16.233 23.532 5.513 1.00 19.56 87 LYS A CA 1
ATOM 662 C C . LYS A 1 87 ? -16.429 22.042 5.748 1.00 20.31 87 LYS A C 1
ATOM 663 O O . LYS A 1 87 ? -16.776 21.299 4.829 1.00 19.82 87 LYS A O 1
ATOM 669 N N . GLU A 1 88 ? -16.214 21.612 6.989 1.00 20.65 88 GLU A N 1
ATOM 670 C CA . GLU A 1 88 ? -16.414 20.215 7.355 1.00 21.67 88 GLU A CA 1
ATOM 671 C C . GLU A 1 88 ? -17.920 19.979 7.427 1.00 21.89 88 GLU A C 1
ATOM 672 O O . GLU A 1 88 ? -18.618 20.640 8.194 1.00 22.93 88 GLU A O 1
ATOM 678 N N . LEU A 1 89 ? -18.418 19.050 6.619 1.00 20.91 89 LEU A N 1
ATOM 679 C CA . LEU A 1 89 ? -19.844 18.738 6.592 1.00 20.09 89 LEU A CA 1
ATOM 680 C C . LEU A 1 89 ? -20.233 17.893 7.794 1.00 19.56 89 LEU A C 1
ATOM 681 O O . LEU A 1 89 ? -21.250 18.137 8.438 1.00 20.12 89 LEU A O 1
ATOM 686 N N . TRP A 1 90 ? -19.418 16.888 8.086 1.00 18.92 90 TRP A N 1
ATOM 687 C CA . TRP A 1 90 ? -19.656 16.013 9.225 1.00 17.68 90 TRP A CA 1
ATOM 688 C C . TRP A 1 90 ? -18.409 15.197 9.486 1.00 18.04 90 TRP A C 1
ATOM 689 O O . TRP A 1 90 ? -17.499 15.165 8.660 1.00 16.20 90 TRP A O 1
ATOM 700 N N . ARG A 1 91 ? -18.364 14.555 10.646 1.00 18.01 91 ARG A N 1
ATOM 701 C CA . ARG A 1 91 ? -17.236 13.713 10.989 1.00 20.39 91 ARG A CA 1
ATOM 702 C C . ARG A 1 91 ? -17.734 12.528 11.787 1.00 21.06 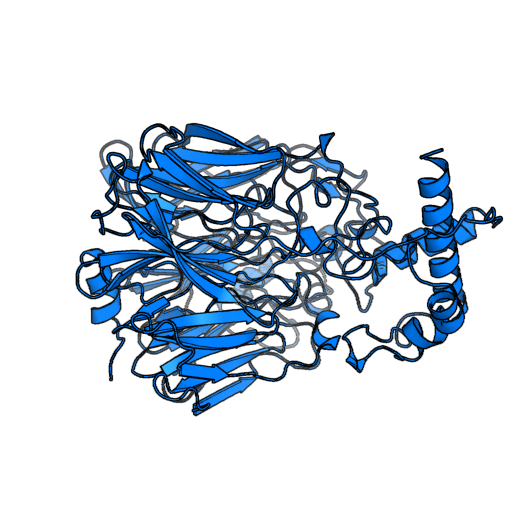91 ARG A C 1
ATOM 703 O O . ARG A 1 91 ? -18.696 12.634 12.544 1.00 22.72 91 ARG A O 1
ATOM 711 N N . TYR A 1 92 ? -17.092 11.387 11.592 1.00 19.69 92 TYR A N 1
ATOM 712 C CA . TYR A 1 92 ? -17.464 10.189 12.315 1.00 19.49 92 TYR A CA 1
ATOM 713 C C . TYR A 1 92 ? -16.241 9.705 13.076 1.00 19.01 92 TYR A C 1
ATOM 714 O O . TYR A 1 92 ? -15.165 9.535 12.500 1.00 18.51 92 TYR A O 1
ATOM 723 N N . ASP A 1 93 ? -16.411 9.493 14.374 1.00 18.34 93 ASP A N 1
ATOM 724 C CA . ASP A 1 93 ? -15.329 9.021 15.222 1.00 18.23 93 ASP A CA 1
ATOM 725 C C . ASP A 1 93 ? -15.766 7.699 15.840 1.00 18.48 93 ASP A C 1
ATOM 726 O O . ASP A 1 93 ? -16.683 7.666 16.661 1.00 17.94 93 ASP A O 1
ATOM 731 N N . PRO A 1 94 ? -15.126 6.588 15.436 1.00 17.47 94 PRO A N 1
ATOM 732 C CA . PRO A 1 94 ? -15.467 5.264 15.965 1.00 17.13 94 PRO A CA 1
ATOM 733 C C . PRO A 1 94 ? -15.027 5.103 17.415 1.00 17.35 94 PRO A C 1
ATOM 734 O O . PRO A 1 94 ? -15.345 4.108 18.064 1.00 16.20 94 PRO A O 1
ATOM 738 N N . GLU A 1 95 ? -14.290 6.091 17.912 1.00 18.32 95 GLU A N 1
ATOM 739 C CA . GLU A 1 95 ? -13.810 6.076 19.285 1.00 19.88 95 GLU A CA 1
ATOM 740 C C . GLU A 1 95 ? -12.975 4.843 19.610 1.00 20.26 95 GLU A C 1
ATOM 741 O O . GLU A 1 95 ? -13.308 4.070 20.510 1.00 20.00 95 GLU A O 1
ATOM 747 N N . VAL A 1 96 ? -11.888 4.664 18.869 1.00 19.58 96 VAL A N 1
ATOM 748 C CA . VAL A 1 96 ? -10.992 3.536 19.091 1.00 18.45 96 VAL A CA 1
ATOM 749 C C . VAL A 1 96 ? -10.214 3.791 20.377 1.00 19.25 96 VAL A C 1
ATOM 750 O O . VAL A 1 96 ? -9.711 4.897 20.599 1.00 17.57 96 VAL A O 1
ATOM 754 N N . ALA A 1 97 ? -10.126 2.776 21.230 1.00 19.09 97 ALA A N 1
ATOM 755 C CA . ALA A 1 97 ? -9.387 2.919 22.478 1.00 19.77 97 ALA A CA 1
ATOM 756 C C . ALA A 1 97 ? -7.945 3.234 22.103 1.00 20.47 97 ALA A C 1
ATOM 757 O O . ALA A 1 97 ? -7.340 2.517 21.305 1.00 19.10 97 ALA A O 1
ATOM 759 N N . LYS A 1 98 ? -7.397 4.306 22.668 1.00 19.93 98 LYS A N 1
ATOM 760 C CA . LYS A 1 98 ? -6.028 4.704 22.362 1.00 20.59 98 LYS A CA 1
ATOM 761 C C . LYS A 1 98 ? -5.002 3.598 22.611 1.00 20.76 98 LYS A C 1
ATOM 762 O O . LYS A 1 98 ? -4.023 3.476 21.866 1.00 19.53 98 LYS A O 1
ATOM 768 N N . VAL A 1 99 ? -5.216 2.791 23.647 1.00 19.37 99 VAL A N 1
ATOM 769 C CA . VAL A 1 99 ? -4.283 1.708 23.941 1.00 19.11 99 VAL A CA 1
ATOM 770 C C . VAL A 1 99 ? -4.337 0.594 22.891 1.00 18.94 99 VAL A C 1
ATOM 771 O O . VAL A 1 99 ? -3.528 -0.334 22.918 1.00 18.90 99 VAL A O 1
ATOM 775 N N . LYS A 1 100 ? -5.283 0.684 21.959 1.00 19.21 100 LYS A N 1
ATOM 776 C CA . LYS A 1 100 ? -5.375 -0.321 20.904 1.00 18.54 100 LYS A CA 1
ATOM 777 C C . LYS A 1 100 ? -4.085 -0.278 20.084 1.00 17.91 100 LYS A C 1
ATOM 778 O O . LYS A 1 100 ? -3.747 -1.231 19.385 1.00 17.99 100 LYS A O 1
ATOM 784 N N . ALA A 1 101 ? -3.363 0.834 20.186 1.00 17.77 101 ALA A N 1
ATOM 785 C CA . ALA A 1 101 ? -2.113 1.002 19.459 1.00 15.87 101 ALA A CA 1
ATOM 786 C C . ALA A 1 101 ? -1.060 -0.011 19.911 1.00 16.56 101 ALA A C 1
ATOM 787 O O . ALA A 1 101 ? -0.092 -0.265 19.192 1.00 14.74 101 ALA A O 1
ATOM 789 N N . ARG A 1 102 ? -1.237 -0.585 21.101 1.00 15.74 102 ARG A N 1
ATOM 790 C CA . ARG A 1 102 ? -0.280 -1.579 21.577 1.00 16.65 102 ARG A CA 1
ATOM 791 C C . ARG A 1 102 ? -0.294 -2.779 20.628 1.00 17.11 102 ARG A C 1
ATOM 792 O O . ARG A 1 102 ? 0.703 -3.489 20.498 1.00 17.52 102 ARG A O 1
ATOM 800 N N . THR A 1 103 ? -1.429 -3.006 19.970 1.00 16.73 103 THR A N 1
ATOM 801 C CA . THR A 1 103 ? -1.547 -4.106 19.017 1.00 16.93 103 THR A CA 1
ATOM 802 C C . THR A 1 103 ? -1.853 -3.598 17.604 1.00 17.20 103 THR A C 1
ATOM 803 O O . THR A 1 103 ? -2.626 -4.203 16.858 1.00 16.34 103 THR A O 1
ATOM 807 N N . SER A 1 104 ? -1.236 -2.467 17.271 1.00 16.34 104 SER A N 1
ATOM 808 C CA . SER A 1 104 ? -1.326 -1.824 15.959 1.00 17.89 104 SER A CA 1
ATOM 809 C C . SER A 1 104 ? 0.130 -1.452 15.688 1.00 17.27 104 SER A C 1
ATOM 810 O O . SER A 1 104 ? 0.644 -0.465 16.214 1.00 17.67 104 SER A O 1
ATOM 813 N N . CYS A 1 105 ? 0.789 -2.269 14.876 1.00 17.57 105 CYS A N 1
ATOM 814 C CA . CYS A 1 105 ? 2.206 -2.117 14.552 1.00 17.54 105 CYS A CA 1
ATOM 815 C C . CYS A 1 105 ? 2.754 -0.817 14.051 1.00 16.69 105 CYS A C 1
ATOM 816 O O . CYS A 1 105 ? 3.859 -0.412 14.409 1.00 15.34 105 CYS A O 1
ATOM 819 N N . CYS A 1 106 ? 1.973 -0.155 13.223 1.00 17.06 106 CYS A N 1
ATOM 820 C CA . CYS A 1 106 ? 2.529 0.962 12.521 1.00 17.17 106 CYS A CA 1
ATOM 821 C C . CYS A 1 106 ? 1.887 2.344 12.537 1.00 17.73 106 CYS A C 1
ATOM 822 O O . CYS A 1 106 ? 1.697 2.958 11.477 1.00 15.89 106 CYS A O 1
ATOM 825 N N . ASP A 1 107 ? 1.607 2.839 13.744 1.00 16.90 107 ASP A N 1
ATOM 826 C CA . ASP A 1 107 ? 0.988 4.147 13.959 1.00 16.65 107 ASP A CA 1
ATOM 827 C C . ASP A 1 107 ? -0.526 4.017 13.786 1.00 16.41 107 ASP A C 1
ATOM 828 O O . ASP A 1 107 ? -1.001 3.104 13.101 1.00 16.54 107 ASP A O 1
ATOM 833 N N . ALA A 1 108 ? -1.277 4.912 14.427 1.00 16.06 108 ALA A N 1
ATOM 834 C CA . ALA A 1 108 ? -2.741 4.893 14.375 1.00 15.22 108 ALA A CA 1
ATOM 835 C C . ALA A 1 108 ? -3.238 5.481 13.065 1.00 14.48 108 ALA A C 1
ATOM 836 O O . ALA A 1 108 ? -3.962 6.471 13.057 1.00 15.11 108 ALA A O 1
ATOM 838 N N . VAL A 1 109 ? -2.885 4.835 11.963 1.00 14.68 109 VAL A N 1
ATOM 839 C CA . VAL A 1 109 ? -3.232 5.328 10.635 1.00 13.97 109 VAL A CA 1
ATOM 840 C C . VAL A 1 109 ? -4.424 4.699 9.919 1.00 14.05 109 VAL A C 1
ATOM 841 O O . VAL A 1 109 ? -4.912 3.630 10.288 1.00 13.68 109 VAL A O 1
ATOM 845 N N . ASN A 1 110 ? -4.878 5.396 8.881 1.00 13.15 110 ASN A N 1
ATOM 846 C CA . ASN A 1 110 ? -5.980 4.950 8.041 1.00 13.31 110 ASN A CA 1
ATOM 847 C C . ASN A 1 110 ? -5.719 5.510 6.644 1.00 13.46 110 ASN A C 1
ATOM 848 O O . ASN A 1 110 ? -5.520 6.715 6.474 1.00 13.72 110 ASN A O 1
ATOM 853 N N . ARG A 1 111 ? -5.720 4.633 5.645 1.00 13.47 111 ARG A N 1
ATOM 854 C CA . ARG A 1 111 ? -5.426 5.049 4.278 1.00 12.81 111 ARG A CA 1
ATOM 855 C C . ARG A 1 111 ? -6.597 5.569 3.452 1.00 13.13 111 ARG A C 1
ATOM 856 O O . ARG A 1 111 ? -6.439 5.877 2.272 1.00 11.21 111 ARG A O 1
ATOM 864 N N . GLY A 1 112 ? -7.768 5.689 4.064 1.00 13.12 112 GLY A N 1
ATOM 865 C CA . GLY A 1 112 ? -8.897 6.209 3.3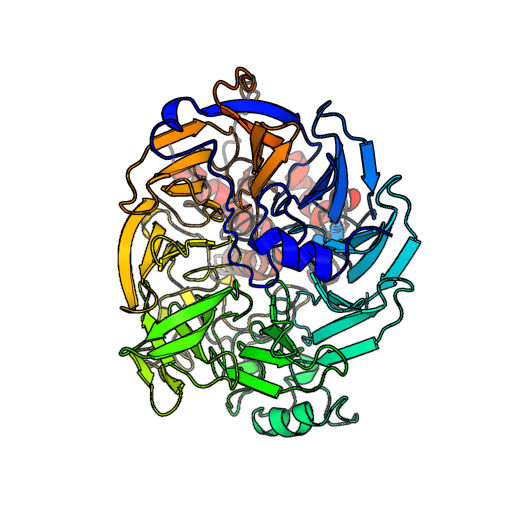16 1.00 14.61 112 GLY A CA 1
ATOM 866 C C . GLY A 1 112 ? -10.163 5.379 3.357 1.00 14.58 112 GLY A C 1
ATOM 867 O O . GLY A 1 112 ? -10.181 4.258 3.870 1.00 14.67 112 GLY A O 1
ATOM 868 N N . VAL A 1 113 ? -11.227 5.950 2.800 1.00 13.76 113 VAL A N 1
ATOM 869 C CA . VAL A 1 113 ? -12.527 5.306 2.756 1.00 13.32 113 VAL A CA 1
ATOM 870 C C . VAL A 1 113 ? -12.873 4.889 1.332 1.00 14.66 113 VAL A C 1
ATOM 871 O O . VAL A 1 113 ? -12.106 5.131 0.395 1.00 13.45 113 VAL A O 1
ATOM 875 N N . ALA A 1 114 ? -14.036 4.260 1.188 1.00 15.28 114 ALA A N 1
ATOM 876 C CA . ALA A 1 114 ? -14.544 3.822 -0.106 1.00 15.06 114 ALA A CA 1
ATOM 877 C C . ALA A 1 114 ? -15.962 4.363 -0.245 1.00 15.85 114 ALA A C 1
ATOM 878 O O . ALA A 1 114 ? -16.597 4.731 0.749 1.00 14.45 114 ALA A O 1
ATOM 880 N N . LEU A 1 115 ? -16.452 4.406 -1.479 1.00 15.23 115 LEU A N 1
ATOM 881 C CA . LEU A 1 115 ? -17.797 4.893 -1.761 1.00 16.75 115 LEU A CA 1
ATOM 882 C C . LEU A 1 115 ? -18.594 3.857 -2.547 1.00 16.60 115 LEU A C 1
ATOM 883 O O . LEU A 1 115 ? -18.039 3.115 -3.357 1.00 16.09 115 LEU A O 1
ATOM 888 N N . TRP A 1 116 ? -19.896 3.810 -2.295 1.00 17.08 116 TRP A N 1
ATOM 889 C CA . TRP A 1 116 ? -20.794 2.909 -3.002 1.00 16.97 116 TRP A CA 1
ATOM 890 C C . TRP A 1 116 ? -22.210 3.322 -2.643 1.00 17.93 116 TRP A C 1
ATOM 891 O O . TRP A 1 116 ? -22.528 3.497 -1.470 1.00 15.50 116 TRP A O 1
ATOM 902 N N . GLY A 1 117 ? -23.054 3.481 -3.658 1.00 19.02 117 GLY A N 1
ATOM 903 C CA . GLY A 1 117 ? -24.421 3.904 -3.412 1.00 21.05 117 GLY A CA 1
ATOM 904 C C . GLY A 1 117 ? -24.366 5.277 -2.777 1.00 21.01 117 GLY A C 1
ATOM 905 O O . GLY A 1 117 ? -23.716 6.179 -3.301 1.00 22.46 117 GLY A O 1
ATOM 906 N N . ASP A 1 118 ? -25.035 5.439 -1.643 1.00 22.09 118 ASP A N 1
ATOM 907 C CA . ASP A 1 118 ? -25.031 6.715 -0.943 1.00 22.47 118 ASP A CA 1
ATOM 908 C C . ASP A 1 118 ? -24.323 6.558 0.400 1.00 21.82 118 ASP A C 1
ATOM 909 O O . ASP A 1 118 ? -24.618 7.273 1.363 1.00 20.46 118 ASP A O 1
ATOM 914 N N . LYS A 1 119 ? -23.380 5.622 0.459 1.00 20.24 119 LYS A N 1
ATOM 915 C CA . LYS A 1 119 ? -22.648 5.373 1.696 1.00 19.69 119 LYS A CA 1
ATOM 916 C C . LYS A 1 119 ? -21.133 5.517 1.566 1.00 18.50 119 LYS A C 1
ATOM 917 O O . LYS A 1 119 ? -20.578 5.548 0.462 1.00 16.79 119 LYS A O 1
ATOM 923 N N . VAL A 1 120 ? -20.488 5.604 2.724 1.00 16.41 120 VAL A N 1
ATOM 924 C CA . VAL A 1 120 ? -19.044 5.725 2.852 1.00 16.70 120 VAL A CA 1
ATOM 925 C C . VAL A 1 120 ? -18.597 4.558 3.733 1.00 16.52 120 VAL A C 1
ATOM 926 O O . VAL A 1 120 ? -19.234 4.263 4.745 1.00 17.63 120 VAL A O 1
ATOM 930 N N . TYR A 1 121 ? -17.504 3.902 3.357 1.00 15.44 121 TYR A N 1
ATOM 931 C CA . TYR A 1 121 ? -17.008 2.753 4.111 1.00 15.87 121 TYR A CA 1
ATOM 932 C C . TYR A 1 121 ? -15.603 2.966 4.651 1.00 15.70 121 TYR A C 1
ATOM 933 O O . TYR A 1 121 ? -14.734 3.492 3.955 1.00 15.52 121 TYR A O 1
ATOM 942 N N . VAL A 1 122 ? -15.386 2.533 5.891 1.00 14.19 122 VAL A N 1
ATOM 943 C CA . VAL A 1 122 ? -14.096 2.683 6.546 1.00 14.53 122 VAL A CA 1
ATOM 944 C C . VAL A 1 122 ? -13.774 1.497 7.462 1.00 14.96 122 VAL A C 1
ATOM 945 O O . VAL A 1 122 ? -14.671 0.893 8.057 1.00 15.29 122 VAL A O 1
ATOM 949 N N . GLY A 1 123 ? -12.489 1.169 7.555 1.00 15.19 123 GLY A N 1
ATOM 950 C CA . GLY A 1 123 ? -12.039 0.086 8.412 1.00 14.38 123 GLY A CA 1
ATOM 951 C C . GLY A 1 123 ? -11.356 0.731 9.603 1.00 14.46 123 GLY A C 1
ATOM 952 O O . GLY A 1 123 ? -10.685 1.752 9.446 1.00 14.01 123 GLY A O 1
ATOM 953 N N . THR A 1 124 ? -11.508 0.146 10.788 1.00 15.14 124 THR A N 1
ATOM 954 C CA . THR A 1 124 ? -10.918 0.733 11.985 1.00 15.41 124 THR A CA 1
ATOM 955 C C . THR A 1 124 ? -9.771 -0.050 12.610 1.00 15.46 124 THR A C 1
ATOM 956 O O . THR A 1 124 ? -9.610 -1.248 12.379 1.00 13.76 124 THR A O 1
ATOM 960 N N . LEU A 1 125 ? -8.987 0.651 13.422 1.00 15.27 125 LEU A N 1
ATOM 961 C CA . LEU A 1 125 ? -7.852 0.060 14.106 1.00 16.87 125 LEU A CA 1
ATOM 962 C C . LEU A 1 125 ? -8.255 -1.109 14.991 1.00 16.29 125 LEU A C 1
ATOM 963 O O . LEU A 1 125 ? -7.441 -1.998 15.237 1.00 15.86 125 LEU A O 1
ATOM 968 N N . ASP A 1 126 ? -9.498 -1.118 15.477 1.00 15.61 126 ASP A N 1
ATOM 969 C CA . ASP A 1 126 ? -9.925 -2.230 16.317 1.00 15.93 126 ASP A CA 1
ATOM 970 C C . ASP A 1 126 ? -10.660 -3.348 15.578 1.00 16.04 126 ASP A C 1
ATOM 971 O O . ASP A 1 126 ? -11.315 -4.188 16.196 1.00 16.26 126 ASP A O 1
ATOM 976 N N . GLY A 1 127 ? -10.541 -3.361 14.254 1.00 15.86 127 GLY A N 1
ATOM 977 C CA . GLY A 1 127 ? -11.147 -4.423 13.467 1.00 15.46 127 GLY A CA 1
ATOM 978 C C . GLY A 1 127 ? -12.546 -4.273 12.906 1.00 15.74 127 GLY A C 1
ATOM 979 O O . GLY A 1 127 ? -13.099 -5.237 12.375 1.00 16.06 127 GLY A O 1
ATOM 980 N N . ARG A 1 128 ? -13.132 -3.088 13.000 1.00 14.62 128 ARG A N 1
ATOM 981 C CA . ARG A 1 128 ? -14.477 -2.904 12.472 1.00 15.29 128 ARG A CA 1
ATOM 982 C C . ARG A 1 128 ? -14.514 -2.389 11.036 1.00 15.45 128 ARG A C 1
ATOM 983 O O . ARG A 1 128 ? -13.612 -1.678 10.598 1.00 15.83 128 ARG A O 1
ATOM 991 N N . LEU A 1 129 ? -15.556 -2.783 10.307 1.00 15.70 129 LEU A N 1
ATOM 992 C CA . LEU A 1 129 ? -15.794 -2.309 8.945 1.00 16.01 129 LEU A CA 1
ATOM 993 C C . LEU A 1 129 ? -17.128 -1.607 9.135 1.00 16.14 129 LEU A C 1
ATOM 994 O O . LEU A 1 129 ? -18.131 -2.245 9.464 1.00 15.61 129 LEU A O 1
ATOM 999 N N . ILE A 1 130 ? -17.138 -0.294 8.944 1.00 16.21 130 ILE A N 1
ATOM 1000 C CA . ILE A 1 130 ? -18.343 0.489 9.163 1.00 15.74 130 ILE A CA 1
ATOM 1001 C C . ILE A 1 130 ? -18.843 1.222 7.925 1.00 16.64 130 ILE A C 1
ATOM 1002 O O . ILE A 1 130 ? -18.057 1.775 7.155 1.00 17.09 130 ILE A O 1
ATOM 1007 N N . ALA A 1 131 ? -20.161 1.212 7.747 1.00 16.18 131 ALA A N 1
ATOM 1008 C CA . ALA A 1 131 ? -20.808 1.884 6.631 1.00 15.55 131 ALA A CA 1
ATOM 1009 C C . ALA A 1 131 ? -21.478 3.132 7.190 1.00 15.41 131 ALA A C 1
ATOM 1010 O O . ALA A 1 131 ? -22.206 3.065 8.184 1.00 15.23 131 ALA A O 1
ATOM 1012 N N . LEU A 1 132 ? -21.219 4.266 6.549 1.00 15.13 132 LEU A N 1
ATOM 1013 C CA . LEU A 1 132 ? -21.765 5.544 6.978 1.00 15.42 132 LEU A CA 1
ATOM 1014 C C . LEU A 1 132 ? -22.583 6.201 5.876 1.00 15.55 132 LEU A C 1
ATOM 1015 O O . LEU A 1 132 ? -22.292 6.032 4.690 1.00 15.65 132 LEU A O 1
ATOM 1020 N N . ASP A 1 133 ? -23.602 6.955 6.275 1.00 15.45 133 ASP A N 1
ATOM 1021 C CA . ASP A 1 133 ? -24.429 7.681 5.322 1.00 15.76 133 ASP A CA 1
ATOM 1022 C C . ASP A 1 133 ? -23.553 8.809 4.769 1.00 16.28 133 ASP A C 1
ATOM 1023 O O . ASP A 1 133 ? -22.994 9.603 5.532 1.00 16.28 133 ASP A O 1
ATOM 1028 N N . ALA A 1 134 ? -23.431 8.877 3.448 1.00 15.69 134 ALA A N 1
ATOM 1029 C CA . ALA A 1 134 ? -22.592 9.889 2.813 1.00 16.03 134 ALA A CA 1
ATOM 1030 C C . ALA A 1 134 ? -23.003 11.323 3.127 1.00 16.77 134 ALA A C 1
ATOM 1031 O O . ALA A 1 134 ? -22.155 12.181 3.382 1.00 16.14 134 ALA A O 1
ATOM 1033 N N . LYS A 1 135 ? -24.305 11.579 3.118 1.00 17.69 135 LYS A N 1
ATOM 1034 C CA . LYS A 1 135 ? -24.816 12.920 3.372 1.00 18.90 135 LYS A CA 1
ATOM 1035 C C . LYS A 1 135 ? -24.677 13.417 4.814 1.00 17.88 135 LYS A C 1
ATOM 1036 O O . LYS A 1 135 ? -24.275 14.557 5.038 1.00 17.18 135 LYS A O 1
ATOM 1042 N N . THR A 1 136 ? -24.987 12.567 5.788 1.00 17.47 136 THR A N 1
ATOM 1043 C CA . THR A 1 136 ? -24.940 12.979 7.189 1.00 17.78 136 THR A CA 1
ATOM 1044 C C . THR A 1 136 ? -23.837 12.393 8.062 1.00 18.26 136 THR A C 1
ATOM 1045 O O . THR A 1 136 ? -23.574 12.907 9.151 1.00 18.04 136 THR A O 1
ATOM 1049 N N . GLY A 1 137 ? -23.209 11.315 7.608 1.00 18.67 137 GLY A N 1
ATOM 1050 C CA . GLY A 1 137 ? -22.150 10.707 8.392 1.00 18.59 137 GLY A CA 1
ATOM 1051 C C . GLY A 1 137 ? -22.638 9.765 9.479 1.00 19.94 137 GLY A C 1
ATOM 1052 O O . GLY A 1 137 ? -21.847 9.297 10.300 1.00 19.78 137 GLY A O 1
ATOM 1053 N N . LYS A 1 138 ? -23.937 9.480 9.494 1.00 20.25 138 LYS A N 1
ATOM 1054 C CA . LYS A 1 138 ? -24.491 8.574 10.498 1.00 21.59 138 LYS A CA 1
ATOM 1055 C C . LYS A 1 138 ? -24.182 7.121 10.136 1.00 20.71 138 LYS A C 1
ATOM 1056 O O . LYS A 1 138 ? -24.248 6.737 8.967 1.00 18.77 138 LYS A O 1
ATOM 1062 N N . ALA A 1 139 ? -23.839 6.320 11.142 1.00 20.50 139 ALA A N 1
ATOM 1063 C CA . ALA A 1 139 ? -23.525 4.909 10.933 1.00 19.31 139 ALA A CA 1
ATOM 1064 C C . ALA A 1 139 ? -24.768 4.123 10.523 1.00 19.70 139 ALA A C 1
ATOM 1065 O O . ALA A 1 139 ? -25.833 4.266 11.126 1.00 20.42 139 ALA A O 1
ATOM 1067 N N . ILE A 1 140 ? -24.622 3.296 9.491 1.00 18.30 140 ILE A N 1
ATOM 1068 C CA . ILE A 1 140 ? -25.712 2.478 8.981 1.00 17.90 140 ILE A CA 1
ATOM 1069 C C . ILE A 1 140 ? -25.533 1.037 9.461 1.00 18.40 140 ILE A C 1
ATOM 1070 O O . ILE A 1 140 ? -26.484 0.401 9.916 1.00 18.03 140 ILE A O 1
ATOM 1075 N N . TRP A 1 141 ? -24.314 0.519 9.344 1.00 18.30 141 TRP A N 1
ATOM 1076 C CA . TRP A 1 141 ? -24.021 -0.825 9.826 1.00 16.82 141 TRP A CA 1
ATOM 1077 C C . TRP A 1 141 ? -22.558 -0.961 10.191 1.00 17.50 141 TRP A C 1
ATOM 1078 O O . TRP A 1 141 ? -21.700 -0.237 9.677 1.00 16.62 141 TRP A O 1
ATOM 1089 N N . SER A 1 142 ? -22.283 -1.878 11.108 1.00 17.15 142 SER A N 1
ATOM 1090 C CA . SER A 1 142 ? -20.925 -2.111 11.571 1.00 18.14 142 SER A CA 1
ATOM 1091 C C . SER A 1 142 ? -20.692 -3.600 11.756 1.00 18.81 142 SER A C 1
ATOM 1092 O O . SER A 1 142 ? -21.561 -4.320 12.247 1.00 19.70 142 SER A O 1
ATOM 1095 N N . GLN A 1 143 ? -19.512 -4.051 11.353 1.00 18.89 143 GLN A N 1
ATOM 1096 C CA . GLN A 1 143 ? -19.140 -5.450 11.469 1.00 19.14 143 GLN A CA 1
ATOM 1097 C C . GLN A 1 143 ? -17.787 -5.580 12.143 1.00 18.40 143 GLN A C 1
ATOM 1098 O O . GLN A 1 143 ? -16.825 -4.914 11.749 1.00 17.84 143 GLN A O 1
ATOM 1104 N N . GLN A 1 144 ? -17.720 -6.418 13.172 1.00 17.56 144 GLN A N 1
ATOM 1105 C CA . GLN A 1 144 ? -16.459 -6.669 13.856 1.00 16.57 144 GLN A CA 1
ATOM 1106 C C . GLN A 1 144 ? -15.838 -7.796 13.033 1.00 16.82 144 GLN A C 1
ATOM 1107 O O . GLN A 1 144 ? -16.126 -8.974 13.254 1.00 16.44 144 GLN A O 1
ATOM 1113 N N . THR A 1 145 ? -15.000 -7.425 12.070 1.00 15.81 145 THR A N 1
ATOM 1114 C CA . THR A 1 145 ? -14.383 -8.398 11.176 1.00 16.34 145 THR A CA 1
ATOM 1115 C C . THR A 1 145 ? -13.330 -9.292 11.813 1.00 16.43 145 THR A C 1
ATOM 1116 O O . THR A 1 145 ? -13.059 -10.381 11.312 1.00 17.83 145 THR A O 1
ATOM 1120 N N . THR A 1 146 ? -12.746 -8.843 12.918 1.00 16.85 146 THR A N 1
ATOM 1121 C CA . THR A 1 146 ? -11.705 -9.618 13.582 1.00 17.27 146 THR A CA 1
ATOM 1122 C C . THR A 1 146 ? -12.016 -9.951 15.040 1.00 18.25 146 THR A C 1
ATOM 1123 O O . THR A 1 146 ? -12.826 -9.284 15.686 1.00 18.58 146 THR A O 1
ATOM 1127 N N . ASP A 1 147 ? -11.358 -10.988 15.548 1.00 18.05 147 ASP A N 1
ATOM 1128 C CA . ASP A 1 147 ? -11.528 -11.415 16.935 1.00 18.85 147 ASP A CA 1
ATOM 1129 C C . ASP A 1 147 ? -10.891 -10.330 17.803 1.00 18.39 147 ASP A C 1
ATOM 1130 O O . ASP A 1 147 ? -9.680 -10.123 17.756 1.00 18.34 147 ASP A O 1
ATOM 1135 N N . PRO A 1 148 ? -11.700 -9.619 18.604 1.00 19.13 148 PRO A N 1
ATOM 1136 C CA . PRO A 1 148 ? -11.182 -8.556 19.471 1.00 19.96 148 PRO A CA 1
ATOM 1137 C C . PRO A 1 148 ? -10.044 -9.014 20.374 1.00 20.03 148 PRO A C 1
ATOM 1138 O O . PRO A 1 148 ? -9.200 -8.215 20.776 1.00 21.05 148 PRO A O 1
ATOM 1142 N N . ALA A 1 149 ? -10.027 -10.307 20.680 1.00 20.91 149 ALA A N 1
ATOM 1143 C CA . ALA A 1 149 ? -9.009 -10.885 21.549 1.00 21.46 149 ALA A CA 1
ATOM 1144 C C . ALA A 1 149 ? -7.648 -11.023 20.872 1.00 21.59 149 ALA A C 1
ATOM 1145 O O . ALA A 1 149 ? -6.617 -11.104 21.546 1.00 21.21 149 ALA A O 1
ATOM 1147 N N . LYS A 1 150 ? -7.642 -11.056 19.543 1.00 20.37 150 LYS A N 1
ATOM 1148 C CA . LYS A 1 150 ? -6.398 -11.196 18.795 1.00 18.21 150 LYS A CA 1
ATOM 1149 C C . LYS A 1 150 ? -5.863 -9.840 18.327 1.00 17.15 150 LYS A C 1
ATOM 1150 O O . LYS A 1 150 ? -6.634 -8.909 18.086 1.00 15.34 150 LYS A O 1
ATOM 1156 N N . PRO A 1 151 ? -4.529 -9.721 18.188 1.00 15.14 151 PRO A N 1
ATOM 1157 C CA . PRO A 1 151 ? -3.849 -8.490 17.764 1.00 15.18 151 PRO A CA 1
ATOM 1158 C C . PRO A 1 151 ? -4.045 -8.038 16.320 1.00 15.39 151 PRO A C 1
ATOM 1159 O O . PRO A 1 151 ? -3.072 -7.752 15.620 1.00 15.10 151 PRO A O 1
ATOM 1163 N N . TYR A 1 152 ? -5.304 -7.961 15.895 1.00 14.65 152 TYR A N 1
ATOM 1164 C CA . TYR A 1 152 ? -5.662 -7.526 14.544 1.00 15.34 152 TYR A CA 1
ATOM 1165 C C . TYR A 1 152 ? -5.988 -6.034 14.538 1.00 15.79 152 TYR A C 1
ATOM 1166 O O . TYR A 1 152 ? -6.265 -5.445 15.579 1.00 14.24 152 TYR A O 1
ATOM 1175 N N . SER A 1 153 ? -5.970 -5.437 13.351 1.00 16.41 153 SER A N 1
ATOM 1176 C CA . SER A 1 153 ? -6.303 -4.028 13.180 1.00 15.77 153 SER A CA 1
ATOM 1177 C C . SER A 1 153 ? -6.498 -3.780 11.692 1.00 15.75 153 SER A C 1
ATOM 1178 O O . SER A 1 153 ? -6.029 -4.563 10.868 1.00 16.09 153 SER A O 1
ATOM 1181 N N . ILE A 1 154 ? -7.217 -2.719 11.342 1.00 15.12 154 ILE A N 1
ATOM 1182 C CA . ILE A 1 154 ? -7.411 -2.388 9.935 1.00 14.45 154 ILE A CA 1
ATOM 1183 C C . ILE A 1 154 ? -6.881 -0.977 9.714 1.00 14.97 154 ILE A C 1
ATOM 1184 O O . ILE A 1 154 ? -7.256 -0.043 10.426 1.00 16.41 154 ILE A O 1
ATOM 1189 N N . THR A 1 155 ? -6.006 -0.833 8.725 1.00 13.16 155 THR A N 1
ATOM 1190 C CA . THR A 1 155 ? -5.382 0.446 8.410 1.00 13.97 155 THR A CA 1
ATOM 1191 C C . THR A 1 155 ? -5.608 0.826 6.957 1.00 15.32 155 THR A C 1
ATOM 1192 O O . THR A 1 155 ? -5.532 1.999 6.591 1.00 16.97 155 THR A O 1
ATOM 1196 N N . GLY A 1 156 ? -5.877 -0.174 6.129 1.00 16.40 156 GLY A N 1
ATOM 1197 C CA . GLY A 1 156 ? -6.065 0.078 4.715 1.00 15.65 156 GLY A CA 1
ATOM 1198 C C . GLY A 1 156 ? -7.426 0.601 4.328 1.00 16.20 156 GLY A C 1
ATOM 1199 O O . GLY A 1 156 ? -8.361 0.621 5.131 1.00 16.46 156 GLY A O 1
ATOM 1200 N N . ALA A 1 157 ? -7.529 1.038 3.078 1.00 15.17 157 ALA A N 1
ATOM 1201 C CA . ALA A 1 157 ? -8.782 1.546 2.555 1.00 14.99 157 ALA A CA 1
ATOM 1202 C C . ALA A 1 157 ? -9.540 0.391 1.925 1.00 14.37 157 ALA A C 1
ATOM 1203 O O . ALA A 1 157 ? -8.950 -0.488 1.289 1.00 13.15 157 ALA A O 1
ATOM 1205 N N . PRO A 1 158 ? -10.859 0.353 2.119 1.00 14.48 158 PRO A N 1
ATOM 1206 C CA . PRO A 1 158 ? -11.577 -0.756 1.496 1.00 14.52 158 PRO A CA 1
ATOM 1207 C C . PRO A 1 158 ? -11.872 -0.384 0.050 1.00 14.53 158 PRO A C 1
ATOM 1208 O O . PRO A 1 158 ? -11.728 0.774 -0.333 1.00 14.81 158 PRO A O 1
ATOM 1212 N N . ARG A 1 159 ? -12.235 -1.373 -0.757 1.00 15.16 159 ARG A N 1
ATOM 1213 C CA . ARG A 1 159 ? -12.630 -1.125 -2.140 1.00 15.35 159 ARG A CA 1
ATOM 1214 C C . ARG A 1 159 ? -13.981 -1.810 -2.265 1.00 14.47 159 ARG A C 1
ATOM 1215 O O . ARG A 1 159 ? -14.249 -2.779 -1.552 1.00 14.52 159 ARG A O 1
ATOM 1223 N N . VAL A 1 160 ? -14.846 -1.305 -3.138 1.00 15.11 160 VAL A N 1
ATOM 1224 C CA . VAL A 1 160 ? -16.149 -1.932 -3.312 1.00 15.30 160 VAL A CA 1
ATOM 1225 C C . VAL A 1 160 ? -16.266 -2.471 -4.728 1.00 16.10 160 VAL A C 1
ATOM 1226 O O . VAL A 1 160 ? -16.167 -1.729 -5.711 1.00 16.23 160 VAL A O 1
ATOM 1230 N N . VAL A 1 161 ? -16.477 -3.779 -4.814 1.00 15.32 161 VAL A N 1
ATOM 1231 C CA . VAL A 1 161 ? -16.570 -4.469 -6.087 1.00 15.95 161 VAL A CA 1
ATOM 1232 C C . VAL A 1 161 ? -17.885 -5.220 -6.213 1.00 16.67 161 VAL A C 1
ATOM 1233 O O . VAL A 1 161 ? -18.192 -6.089 -5.401 1.00 16.49 161 VAL A O 1
ATOM 1237 N N . LYS A 1 162 ? -18.663 -4.871 -7.233 1.00 17.27 162 LYS A N 1
ATOM 1238 C CA . LYS A 1 162 ? -19.939 -5.527 -7.485 1.00 17.72 162 LYS A CA 1
ATOM 1239 C C . LYS A 1 162 ? -20.825 -5.605 -6.241 1.00 17.57 162 LYS A C 1
ATOM 1240 O O . LYS A 1 162 ? -21.393 -6.656 -5.932 1.00 17.27 162 LYS A O 1
ATOM 1246 N N . GLY A 1 163 ? -20.936 -4.489 -5.525 1.00 17.41 163 GLY A N 1
ATOM 1247 C CA . GLY A 1 163 ? -21.773 -4.452 -4.338 1.00 16.34 163 GLY A CA 1
ATOM 1248 C C . GLY A 1 163 ? -21.204 -5.114 -3.097 1.00 17.05 163 GLY A C 1
ATOM 1249 O O . GLY A 1 163 ? -21.906 -5.258 -2.094 1.00 17.60 163 GLY A O 1
ATOM 1250 N N . LYS A 1 164 ? -19.943 -5.529 -3.154 1.00 17.25 164 LYS A N 1
ATOM 1251 C CA . LYS A 1 164 ? -19.303 -6.163 -2.003 1.00 17.33 164 LYS A CA 1
ATOM 1252 C C . LYS A 1 164 ? -18.126 -5.309 -1.550 1.00 15.85 164 LYS A C 1
ATOM 1253 O O . LYS A 1 164 ? -17.282 -4.928 -2.357 1.00 13.46 164 LYS A O 1
ATOM 1259 N N . VAL A 1 165 ? -18.082 -5.001 -0.258 1.00 14.83 165 VAL A N 1
ATOM 1260 C CA . VAL A 1 165 ? -17.003 -4.196 0.297 1.00 14.22 165 VAL A CA 1
ATOM 1261 C C . VAL A 1 165 ? -15.874 -5.150 0.677 1.00 14.65 165 VAL A C 1
ATOM 1262 O O . VAL A 1 165 ? -16.059 -6.047 1.507 1.00 15.18 165 VAL A O 1
ATOM 1266 N N . ILE A 1 166 ? -14.712 -4.954 0.064 1.00 13.14 166 ILE A N 1
ATOM 1267 C CA . ILE A 1 166 ? -13.550 -5.804 0.313 1.00 12.33 166 ILE A CA 1
ATOM 1268 C C . ILE A 1 166 ? -12.589 -5.153 1.300 1.00 13.13 166 ILE A C 1
ATOM 1269 O O . ILE A 1 166 ? -12.184 -4.005 1.121 1.00 13.26 166 ILE A O 1
ATOM 1274 N N . ILE A 1 167 ? -12.218 -5.885 2.344 1.00 13.00 167 ILE A N 1
ATOM 1275 C CA . ILE A 1 167 ? -11.287 -5.350 3.328 1.00 13.07 167 ILE A CA 1
ATOM 1276 C C . ILE A 1 167 ? -10.498 -6.487 3.960 1.00 13.02 167 ILE A C 1
ATOM 1277 O O . ILE A 1 167 ? -10.992 -7.613 4.084 1.00 13.68 167 ILE A O 1
ATOM 1282 N N . GLY A 1 168 ? -9.256 -6.191 4.324 1.00 12.96 168 GLY A N 1
ATOM 1283 C CA . GLY A 1 168 ? -8.415 -7.178 4.969 1.00 12.33 168 GLY A CA 1
ATOM 1284 C C . GLY A 1 168 ? -8.120 -6.660 6.361 1.00 13.19 168 GLY A C 1
ATOM 1285 O O . GLY A 1 168 ? -9.004 -6.115 7.025 1.00 12.66 168 GLY A O 1
ATOM 1286 N N . ASN A 1 169 ? -6.878 -6.818 6.802 1.00 13.86 169 ASN A N 1
ATOM 1287 C CA . ASN A 1 169 ? -6.461 -6.345 8.118 1.00 15.51 169 ASN A CA 1
ATOM 1288 C C . ASN A 1 169 ? -4.952 -6.491 8.263 1.00 15.28 169 ASN A C 1
ATOM 1289 O O . ASN A 1 169 ? -4.275 -6.941 7.338 1.00 15.85 169 ASN A O 1
ATOM 1294 N N . GLY A 1 170 ? -4.435 -6.105 9.425 1.00 16.12 170 GLY A N 1
ATOM 1295 C CA . GLY A 1 170 ? -3.010 -6.217 9.682 1.00 16.14 170 GLY A CA 1
ATOM 1296 C C . GLY A 1 170 ? -2.762 -6.812 11.054 1.00 15.99 170 GLY A C 1
ATOM 1297 O O . GLY A 1 170 ? -3.702 -6.983 11.830 1.00 16.29 170 GLY A O 1
ATOM 1298 N N . GLY A 1 171 ? -1.505 -7.133 11.353 1.00 16.34 171 GLY A N 1
ATOM 1299 C CA . GLY A 1 171 ? -1.173 -7.698 12.649 1.00 16.10 171 GLY A CA 1
ATOM 1300 C C . GLY A 1 171 ? -0.148 -8.818 12.594 1.00 16.47 171 GLY A C 1
ATOM 1301 O O . GLY A 1 171 ? 0.126 -9.460 13.609 1.00 15.04 171 GLY A O 1
ATOM 1302 N N . ALA A 1 172 ? 0.428 -9.054 11.417 1.00 14.76 172 ALA A N 1
ATOM 1303 C CA . ALA A 1 172 ? 1.414 -10.120 11.259 1.00 14.85 172 ALA A CA 1
ATOM 1304 C C . ALA A 1 172 ? 2.630 -9.965 12.175 1.00 14.98 172 ALA A C 1
ATOM 1305 O O . ALA A 1 172 ? 3.272 -10.955 12.527 1.00 15.36 172 ALA A O 1
ATOM 1307 N N . GLU A 1 173 ? 2.951 -8.734 12.562 1.00 14.94 173 GLU A N 1
ATOM 1308 C CA . GLU A 1 173 ? 4.096 -8.511 13.441 1.00 15.38 173 GLU A CA 1
ATOM 1309 C C . GLU A 1 173 ? 3.860 -9.123 14.820 1.00 15.28 173 GLU A C 1
ATOM 1310 O O . GLU A 1 173 ? 4.789 -9.646 15.442 1.00 14.88 173 GLU A O 1
ATOM 1316 N N . TYR A 1 174 ? 2.614 -9.070 15.288 1.00 15.07 174 TYR A N 1
ATOM 1317 C CA . TYR A 1 174 ? 2.263 -9.631 16.593 1.00 15.70 174 TYR A CA 1
ATOM 1318 C C . TYR A 1 174 ? 1.992 -11.122 16.452 1.00 16.16 174 TYR A C 1
ATOM 1319 O O . TYR A 1 174 ? 2.234 -11.900 17.374 1.00 15.82 174 TYR A O 1
ATOM 1328 N N . GLY A 1 175 ? 1.483 -11.506 15.284 1.00 16.50 175 GLY A N 1
ATOM 1329 C CA . GLY A 1 175 ? 1.176 -12.898 15.020 1.00 16.58 175 GLY A CA 1
ATOM 1330 C C . GLY A 1 175 ? -0.314 -13.130 14.849 1.00 16.29 175 GLY A C 1
ATOM 1331 O O . GLY A 1 175 ? -1.044 -13.280 15.832 1.00 15.80 175 GLY A O 1
ATOM 1332 N N . VAL A 1 176 ? -0.774 -13.138 13.600 1.00 15.37 176 VAL A N 1
ATOM 1333 C CA . VAL A 1 176 ? -2.185 -13.377 13.305 1.00 15.22 176 VAL A CA 1
ATOM 1334 C C . VAL A 1 176 ? -2.312 -14.153 11.999 1.00 15.42 176 VAL A C 1
ATOM 1335 O O . VAL A 1 176 ? -1.344 -14.283 11.246 1.00 15.18 176 VAL A O 1
ATOM 1339 N N . ARG A 1 177 ? -3.507 -14.673 11.744 1.00 15.15 177 ARG A N 1
ATOM 1340 C CA . ARG A 1 177 ? -3.774 -15.427 10.527 1.00 13.95 177 ARG A CA 1
ATOM 1341 C C . ARG A 1 177 ? -4.423 -14.481 9.521 1.00 14.59 177 ARG A C 1
ATOM 1342 O O . ARG A 1 177 ? -5.493 -13.927 9.777 1.00 13.25 177 ARG A O 1
ATOM 1350 N N . GLY A 1 178 ? -3.776 -14.304 8.375 1.00 14.66 178 GLY A N 1
ATOM 1351 C CA . GLY A 1 178 ? -4.298 -13.403 7.365 1.00 13.22 178 GLY A CA 1
ATOM 1352 C C . GLY A 1 178 ? -5.539 -13.864 6.627 1.00 14.97 178 GLY A C 1
ATOM 1353 O O . GLY A 1 178 ? -5.817 -15.059 6.515 1.00 14.64 178 GLY A O 1
ATOM 1354 N N . PHE A 1 179 ? -6.296 -12.892 6.127 1.00 15.66 179 PHE A N 1
ATOM 1355 C CA . PHE A 1 179 ? -7.506 -13.164 5.369 1.00 15.80 179 PHE A CA 1
ATOM 1356 C C . PHE A 1 179 ? -8.098 -11.885 4.795 1.00 14.57 179 PHE A C 1
ATOM 1357 O O . PHE A 1 179 ? -7.814 -10.780 5.267 1.00 15.50 179 PHE A O 1
ATOM 1365 N N . VAL A 1 180 ? -8.890 -12.044 3.743 1.00 14.35 180 VAL A N 1
ATOM 1366 C CA . VAL A 1 180 ? -9.557 -10.924 3.098 1.00 13.77 180 VAL A CA 1
ATOM 1367 C C . VAL A 1 180 ? -11.017 -11.346 3.001 1.00 15.06 180 VAL A C 1
ATOM 1368 O O . VAL A 1 180 ? -11.313 -12.511 2.717 1.00 14.84 180 VAL A O 1
ATOM 1372 N N . SER A 1 181 ? -11.927 -10.411 3.257 1.00 15.03 181 SER A N 1
ATOM 1373 C CA . SER A 1 181 ? -13.351 -10.719 3.225 1.00 15.49 181 SER A CA 1
ATOM 1374 C C . SER A 1 181 ? -14.124 -9.779 2.319 1.00 15.04 181 SER A C 1
ATOM 1375 O O . SER A 1 181 ? -13.642 -8.704 1.960 1.00 13.60 181 SER A O 1
ATOM 1378 N N . ALA A 1 182 ? -15.335 -10.201 1.968 1.00 14.38 182 ALA A N 1
ATOM 1379 C CA . ALA A 1 182 ? -16.239 -9.415 1.140 1.00 15.44 182 ALA A CA 1
ATOM 1380 C C . ALA A 1 182 ? -17.542 -9.296 1.920 1.00 15.48 182 ALA A C 1
ATOM 1381 O O . ALA A 1 182 ? -18.151 -10.308 2.267 1.00 15.24 182 ALA A O 1
ATOM 1383 N N . TYR A 1 183 ? -17.958 -8.067 2.213 1.00 16.00 183 TYR A N 1
ATOM 1384 C CA . TYR A 1 183 ? -19.200 -7.836 2.949 1.00 16.12 183 TYR A CA 1
ATOM 1385 C C . TYR A 1 183 ? -20.219 -7.115 2.065 1.00 16.78 183 TYR A C 1
ATOM 1386 O O . TYR A 1 183 ? -19.848 -6.269 1.254 1.00 15.64 183 TYR A O 1
ATOM 1395 N N . ASP A 1 184 ? -21.498 -7.451 2.224 1.00 17.14 184 ASP A N 1
ATOM 1396 C CA . ASP A 1 184 ? -22.554 -6.815 1.432 1.00 18.69 184 ASP A CA 1
ATOM 1397 C C . ASP A 1 184 ? -22.605 -5.317 1.738 1.00 17.18 184 ASP A C 1
ATOM 1398 O O . ASP A 1 184 ? -22.772 -4.915 2.890 1.00 16.61 184 ASP A O 1
ATOM 1403 N N . ALA A 1 185 ? -22.474 -4.498 0.697 1.00 16.92 185 ALA A N 1
ATOM 1404 C CA . ALA A 1 185 ? -22.472 -3.044 0.843 1.00 16.59 185 ALA A CA 1
ATOM 1405 C C . ALA A 1 185 ? -23.707 -2.463 1.514 1.00 16.06 185 ALA A C 1
ATOM 1406 O O . ALA A 1 185 ? -23.614 -1.461 2.216 1.00 15.73 185 ALA A O 1
ATOM 1408 N N . ASP A 1 186 ? -24.861 -3.086 1.306 1.00 17.70 186 ASP A N 1
ATOM 1409 C CA . ASP A 1 186 ? -26.103 -2.583 1.886 1.00 19.66 186 ASP A CA 1
ATOM 1410 C C . ASP A 1 186 ? -26.393 -3.036 3.309 1.00 19.81 186 ASP A C 1
ATOM 1411 O O . ASP A 1 186 ? -26.950 -2.278 4.101 1.00 20.36 186 ASP A O 1
ATOM 1416 N N . THR A 1 187 ? -26.006 -4.264 3.640 1.00 19.64 187 THR A N 1
ATOM 1417 C CA . THR A 1 187 ? -26.294 -4.813 4.961 1.00 18.53 187 THR A CA 1
ATOM 1418 C C . THR A 1 187 ? -25.090 -5.119 5.842 1.00 18.94 187 THR A C 1
ATOM 1419 O O . THR A 1 187 ? -25.216 -5.175 7.065 1.00 18.26 187 THR A O 1
ATOM 1423 N N . GLY A 1 188 ? -23.934 -5.338 5.226 1.00 17.51 188 GLY A N 1
ATOM 1424 C CA . GLY A 1 188 ? -22.751 -5.658 6.000 1.00 18.04 188 GLY A CA 1
ATOM 1425 C C . GLY A 1 188 ? -22.609 -7.156 6.218 1.00 17.16 188 GLY A C 1
ATOM 1426 O O . GLY A 1 188 ? -21.657 -7.612 6.857 1.00 16.78 188 GLY A O 1
ATOM 1427 N N . LYS A 1 189 ? -23.559 -7.925 5.693 1.00 17.08 189 LYS A N 1
ATOM 1428 C CA . LYS A 1 189 ? -23.521 -9.379 5.827 1.00 17.05 189 LYS A CA 1
ATOM 1429 C C . LYS A 1 189 ? -22.311 -9.957 5.095 1.00 16.56 189 LYS A C 1
ATOM 1430 O O . LYS A 1 189 ? -22.053 -9.613 3.939 1.00 15.48 189 LYS A O 1
ATOM 1436 N N . LEU A 1 190 ? -21.575 -10.836 5.770 1.00 15.96 190 LEU A N 1
ATOM 1437 C CA . LEU A 1 190 ? -20.394 -11.461 5.180 1.00 16.31 190 LEU A CA 1
ATOM 1438 C C . LEU A 1 190 ? -20.776 -12.342 3.989 1.00 16.57 190 LEU A C 1
ATOM 1439 O O . LEU A 1 190 ? -21.566 -13.276 4.134 1.00 16.96 190 LEU A O 1
ATOM 1444 N N . ALA A 1 191 ? -20.223 -12.037 2.816 1.00 16.04 191 ALA A N 1
ATOM 1445 C CA . ALA A 1 191 ? -20.501 -12.816 1.610 1.00 16.12 191 ALA A CA 1
ATOM 1446 C C . ALA A 1 191 ? -19.544 -14.002 1.545 1.00 16.91 191 ALA A C 1
ATOM 1447 O O . ALA A 1 191 ? -19.968 -15.148 1.391 1.00 17.23 191 ALA A O 1
ATOM 1449 N N . TRP A 1 192 ? -18.250 -13.723 1.660 1.00 16.82 192 TRP A N 1
ATOM 1450 C CA . TRP A 1 192 ? -17.241 -14.777 1.645 1.00 15.97 192 TRP A CA 1
ATOM 1451 C C . TRP A 1 192 ? -15.934 -14.304 2.257 1.00 16.81 192 TRP A C 1
ATOM 1452 O O . TRP A 1 192 ? -15.682 -13.106 2.363 1.00 17.81 192 TRP A O 1
ATOM 1463 N N . ARG A 1 193 ? -15.108 -15.257 2.672 1.00 17.14 193 ARG A N 1
ATOM 1464 C CA . ARG A 1 193 ? -13.818 -14.941 3.264 1.00 17.13 193 ARG A CA 1
ATOM 1465 C C . ARG A 1 193 ? -12.755 -15.896 2.752 1.00 17.29 193 ARG A C 1
ATOM 1466 O O . ARG A 1 193 ? -12.955 -17.114 2.719 1.00 16.27 193 ARG A O 1
ATOM 1474 N N . PHE A 1 194 ? -11.625 -15.331 2.342 1.00 15.71 194 PHE A N 1
ATOM 1475 C CA . PHE A 1 194 ? -10.518 -16.129 1.838 1.00 14.59 194 PHE A CA 1
ATOM 1476 C C . PHE A 1 194 ? -9.339 -15.977 2.785 1.00 15.41 194 PHE A C 1
ATOM 1477 O O . PHE A 1 194 ? -8.745 -14.896 2.876 1.00 14.57 194 PHE A O 1
ATOM 1485 N N . TYR A 1 195 ? -9.013 -17.043 3.508 1.00 15.08 195 TYR A N 1
ATOM 1486 C CA . TYR A 1 195 ? -7.868 -17.001 4.406 1.00 15.51 195 TYR A CA 1
ATOM 1487 C C . TYR A 1 195 ? -6.640 -17.198 3.529 1.00 15.47 195 TYR A C 1
ATOM 1488 O O . TYR A 1 195 ? -6.657 -18.011 2.605 1.00 15.90 195 TYR A O 1
ATOM 1497 N N . THR A 1 196 ? -5.581 -16.447 3.812 1.00 16.30 196 THR A N 1
ATOM 1498 C CA . THR A 1 196 ? -4.364 -16.529 3.018 1.00 15.65 196 THR A CA 1
ATOM 1499 C C . THR A 1 196 ? -3.385 -17.593 3.490 1.00 14.73 196 THR A C 1
ATOM 1500 O O . THR A 1 196 ? -2.461 -17.945 2.769 1.00 14.84 196 THR A O 1
ATOM 1504 N N . VAL A 1 197 ? -3.586 -18.095 4.704 1.00 16.07 197 VAL A N 1
ATOM 1505 C CA . VAL A 1 197 ? -2.733 -19.145 5.248 1.00 16.26 197 VAL A CA 1
ATOM 1506 C C . VAL A 1 197 ? -3.620 -20.178 5.939 1.00 16.65 197 VAL A C 1
ATOM 1507 O O . VAL A 1 197 ? -4.703 -19.849 6.429 1.00 16.48 197 VAL A O 1
ATOM 1511 N N . PRO A 1 198 ? -3.177 -21.446 5.969 1.00 17.25 198 PRO A N 1
ATOM 1512 C CA . PRO A 1 198 ? -3.922 -22.543 6.596 1.00 17.00 198 PRO A CA 1
ATOM 1513 C C . PRO A 1 198 ? -4.028 -22.380 8.109 1.00 16.97 198 PRO A C 1
ATOM 1514 O O . PRO A 1 198 ? -3.157 -21.775 8.735 1.00 17.12 198 PRO A O 1
ATOM 1518 N N . GLY A 1 199 ? -5.091 -22.933 8.687 1.00 16.17 199 GLY A N 1
ATOM 1519 C CA . GLY A 1 199 ? -5.285 -22.859 10.127 1.00 16.71 199 GLY A CA 1
ATOM 1520 C C . GLY A 1 199 ? -4.995 -24.189 10.807 1.00 17.84 199 GLY A C 1
ATOM 1521 O O . GLY A 1 199 ? -4.300 -25.037 10.251 1.00 18.55 199 GLY A O 1
ATOM 1522 N N . ASP A 1 200 ? -5.524 -24.369 12.013 1.00 18.35 200 ASP A N 1
ATOM 1523 C CA . ASP A 1 200 ? -5.329 -25.594 12.791 1.00 19.33 200 ASP A CA 1
ATOM 1524 C C . ASP A 1 200 ? -5.798 -26.828 12.016 1.00 20.11 200 ASP A C 1
ATOM 1525 O O . ASP A 1 200 ? -6.939 -26.890 11.566 1.00 19.42 200 ASP A O 1
ATOM 1530 N N . PRO A 1 201 ? -4.922 -27.832 11.861 1.00 21.23 201 PRO A N 1
ATOM 1531 C CA . PRO A 1 201 ? -5.275 -29.058 11.137 1.00 22.36 201 PRO A CA 1
ATOM 1532 C C . PRO A 1 201 ? -6.429 -29.825 11.787 1.00 22.91 201 PRO A C 1
ATOM 1533 O O . PRO A 1 201 ? -7.081 -30.642 11.141 1.00 24.80 201 PRO A O 1
ATOM 1537 N N . ALA A 1 202 ? -6.680 -29.556 13.065 1.00 23.96 202 ALA A N 1
ATOM 1538 C CA . ALA A 1 202 ? -7.749 -30.234 13.797 1.00 23.74 202 ALA A CA 1
ATOM 1539 C C . ALA A 1 202 ? -9.129 -29.768 13.351 1.00 23.71 202 ALA A C 1
ATOM 1540 O O . ALA A 1 202 ? -10.139 -30.408 13.647 1.00 24.56 202 ALA A O 1
ATOM 1542 N N . LEU A 1 203 ? -9.169 -28.647 12.642 1.00 22.59 203 LEU A N 1
ATOM 1543 C CA . LEU A 1 203 ? -10.423 -28.099 12.150 1.00 22.00 203 LEU A CA 1
ATOM 1544 C C . LEU A 1 203 ? -10.418 -28.174 10.628 1.00 20.84 203 LEU A C 1
ATOM 1545 O O . LEU A 1 203 ? -9.360 -28.233 10.008 1.00 20.53 203 LEU A O 1
ATOM 1550 N N . PRO A 1 204 ? -11.607 -28.181 10.008 1.00 20.04 204 PRO A N 1
ATOM 1551 C CA . PRO A 1 204 ? -11.719 -28.254 8.547 1.00 18.44 204 PRO A CA 1
ATOM 1552 C C . PRO A 1 204 ? -11.114 -27.040 7.856 1.00 18.09 204 PRO A C 1
ATOM 1553 O O . PRO A 1 204 ? -11.023 -25.961 8.442 1.00 16.92 204 PRO A O 1
ATOM 1557 N N . TYR A 1 205 ? -10.697 -27.218 6.607 1.00 18.17 205 TYR A N 1
ATOM 1558 C CA . TYR A 1 205 ? -10.163 -26.100 5.841 1.00 17.54 205 TYR A CA 1
ATOM 1559 C C . TYR A 1 205 ? -11.399 -25.309 5.431 1.00 16.80 205 TYR A C 1
ATOM 1560 O O . TYR A 1 205 ? -12.407 -25.903 5.058 1.00 17.23 205 TYR A O 1
ATOM 1569 N N . GLU A 1 206 ? -11.333 -23.983 5.515 1.00 15.72 206 GLU A N 1
ATOM 1570 C CA . GLU A 1 206 ? -12.471 -23.141 5.148 1.00 16.00 206 GLU A CA 1
ATOM 1571 C C . GLU A 1 206 ? -12.781 -23.187 3.649 1.00 16.03 206 GLU A C 1
ATOM 1572 O O . GLU A 1 206 ? -13.915 -22.964 3.238 1.00 15.32 206 GLU A O 1
ATOM 1578 N N . HIS A 1 207 ? -11.762 -23.457 2.841 1.00 15.65 207 HIS A N 1
ATOM 1579 C CA . HIS A 1 207 ? -11.925 -23.580 1.395 1.00 16.25 207 HIS A CA 1
ATOM 1580 C C . HIS A 1 207 ? -10.799 -24.465 0.860 1.00 16.35 207 HIS A C 1
ATOM 1581 O O . HIS A 1 207 ? -9.714 -24.508 1.436 1.00 18.24 207 HIS A O 1
ATOM 1588 N N . PRO A 1 208 ? -11.048 -25.187 -0.247 1.00 17.19 208 PRO A N 1
ATOM 1589 C CA . PRO A 1 208 ? -10.086 -26.102 -0.882 1.00 17.57 208 PRO A CA 1
ATOM 1590 C C . PRO A 1 208 ? -8.657 -25.608 -1.097 1.00 17.63 208 PRO A C 1
ATOM 1591 O O . PRO A 1 208 ? -7.713 -26.389 -0.982 1.00 18.83 208 PRO A O 1
ATOM 1595 N N . GLU A 1 209 ? -8.491 -24.328 -1.419 1.00 17.41 209 GLU A N 1
ATOM 1596 C CA . GLU A 1 209 ? -7.156 -23.785 -1.651 1.00 15.71 209 GLU A CA 1
ATOM 1597 C C . GLU A 1 209 ? -6.244 -23.977 -0.446 1.00 15.87 209 GLU A C 1
ATOM 1598 O O . GLU A 1 209 ? -5.042 -24.192 -0.599 1.00 15.75 209 GLU A O 1
ATOM 1604 N N . LEU A 1 210 ? -6.817 -23.898 0.752 1.00 16.30 210 LEU A N 1
ATOM 1605 C CA . LEU A 1 210 ? -6.039 -24.045 1.976 1.00 16.63 210 LEU A CA 1
ATOM 1606 C C . LEU A 1 210 ? -5.451 -25.442 2.138 1.00 16.84 210 LEU A C 1
ATOM 1607 O O . LEU A 1 210 ? -4.357 -25.603 2.685 1.00 17.47 210 LEU A O 1
ATOM 1612 N N . ARG A 1 211 ? -6.175 -26.453 1.670 1.00 17.05 211 ARG A N 1
ATOM 1613 C CA . ARG A 1 211 ? -5.690 -27.824 1.763 1.00 16.75 211 ARG A CA 1
ATOM 1614 C C . ARG A 1 211 ? -4.404 -27.935 0.961 1.00 16.81 211 ARG A C 1
ATOM 1615 O O . ARG A 1 211 ? -3.436 -28.555 1.397 1.00 15.91 211 ARG A O 1
ATOM 1623 N N . GLU A 1 212 ? -4.393 -27.320 -0.215 1.00 16.77 212 GLU A N 1
ATOM 1624 C CA . GLU A 1 212 ? -3.216 -27.360 -1.068 1.00 18.31 212 GLU A CA 1
ATOM 1625 C C . GLU A 1 212 ? -2.081 -26.539 -0.473 1.00 18.15 212 GLU A C 1
ATOM 1626 O O . GLU A 1 212 ? -0.923 -26.951 -0.508 1.00 17.25 212 GLU A O 1
ATOM 1632 N N . ALA A 1 213 ? -2.422 -25.386 0.090 1.00 18.19 213 ALA A N 1
ATOM 1633 C CA . ALA A 1 213 ? -1.424 -24.512 0.687 1.00 17.62 213 ALA A CA 1
ATOM 1634 C C . ALA A 1 213 ? -0.732 -25.204 1.857 1.00 17.78 213 ALA A C 1
ATOM 1635 O O . ALA A 1 213 ? 0.481 -25.088 2.029 1.00 16.98 213 ALA A O 1
ATOM 1637 N N . ALA A 1 214 ? -1.515 -25.927 2.652 1.00 18.11 214 ALA A N 1
ATOM 1638 C CA . ALA A 1 214 ? -0.999 -26.636 3.821 1.00 17.22 214 ALA A CA 1
ATOM 1639 C C . ALA A 1 214 ? 0.187 -27.544 3.496 1.00 17.41 214 ALA A C 1
ATOM 1640 O O . ALA A 1 214 ? 1.041 -27.787 4.348 1.00 16.33 214 ALA A O 1
ATOM 1642 N N . LYS A 1 215 ? 0.241 -28.036 2.263 1.00 17.70 215 LYS A N 1
ATOM 1643 C CA . LYS A 1 215 ? 1.327 -28.916 1.850 1.00 17.69 215 LYS A CA 1
ATOM 1644 C C . LYS A 1 215 ? 2.660 -28.183 1.798 1.00 17.87 215 LYS A C 1
ATOM 1645 O O . LYS A 1 215 ? 3.715 -28.813 1.746 1.00 17.09 215 LYS A O 1
ATOM 1651 N N . THR A 1 216 ? 2.609 -26.853 1.814 1.00 17.96 216 THR A N 1
ATOM 1652 C CA . THR A 1 216 ? 3.817 -26.039 1.752 1.00 16.66 216 THR A CA 1
ATOM 1653 C C . THR A 1 216 ? 4.240 -25.484 3.109 1.00 16.84 216 THR A C 1
ATOM 1654 O O . THR A 1 216 ? 5.042 -24.552 3.180 1.00 17.13 216 THR A O 1
ATOM 1658 N N . TRP A 1 217 ? 3.696 -26.049 4.181 1.00 15.76 217 TRP A N 1
ATOM 1659 C CA . TRP A 1 217 ? 4.049 -25.623 5.532 1.00 17.23 217 TRP A CA 1
ATOM 1660 C C . TRP A 1 217 ? 4.561 -26.835 6.305 1.00 18.66 217 TRP A C 1
ATOM 1661 O O . TRP A 1 217 ? 4.110 -27.960 6.076 1.00 17.33 217 TRP A O 1
ATOM 1672 N N . GLN A 1 218 ? 5.495 -26.600 7.222 1.00 19.52 218 GLN A N 1
ATOM 1673 C CA . GLN A 1 218 ? 6.075 -27.674 8.025 1.00 21.75 218 GLN A CA 1
ATOM 1674 C C . GLN A 1 218 ? 5.939 -27.413 9.525 1.00 21.14 218 GLN A C 1
ATOM 1675 O O . GLN A 1 218 ? 5.909 -26.267 9.961 1.00 20.07 218 GLN A O 1
ATOM 1681 N N . GLY A 1 219 ? 5.854 -28.483 10.308 1.00 21.90 219 GLY A N 1
ATOM 1682 C CA . GLY A 1 219 ? 5.751 -28.330 11.749 1.00 23.69 219 GLY A CA 1
ATOM 1683 C C . GLY A 1 219 ? 4.345 -28.146 12.289 1.00 24.83 219 GLY A C 1
ATOM 1684 O O . GLY A 1 219 ? 3.377 -28.071 11.532 1.00 25.47 219 GLY A O 1
ATOM 1685 N N . ASP A 1 220 ? 4.238 -28.064 13.611 1.00 26.44 220 ASP A N 1
ATOM 1686 C CA . ASP A 1 220 ? 2.948 -27.902 14.272 1.00 27.95 220 ASP A CA 1
ATOM 1687 C C . ASP A 1 220 ? 2.845 -26.609 15.075 1.00 27.77 220 ASP A C 1
ATOM 1688 O O . ASP A 1 220 ? 2.145 -26.561 16.084 1.00 28.27 220 ASP A O 1
ATOM 1693 N N . GLN A 1 221 ? 3.524 -25.558 14.630 1.00 27.56 221 GLN A N 1
ATOM 1694 C CA . GLN A 1 221 ? 3.490 -24.295 15.355 1.00 27.66 221 GLN A CA 1
ATOM 1695 C C . GLN A 1 221 ? 2.964 -23.101 14.565 1.00 25.95 221 GLN A C 1
ATOM 1696 O O . GLN A 1 221 ? 2.546 -22.103 15.156 1.00 26.33 221 GLN A O 1
ATOM 1702 N N . TYR A 1 222 ? 2.958 -23.198 13.242 1.00 23.54 222 TYR A N 1
ATOM 1703 C CA . TYR A 1 222 ? 2.512 -22.072 12.439 1.00 21.77 222 TYR A CA 1
ATOM 1704 C C . TYR A 1 222 ? 1.094 -21.565 12.697 1.00 21.02 222 TYR A C 1
ATOM 1705 O O . TYR A 1 222 ? 0.859 -20.357 12.652 1.00 20.23 222 TYR A O 1
ATOM 1714 N N . TRP A 1 223 ? 0.150 -22.454 12.987 1.00 19.26 223 TRP A N 1
ATOM 1715 C CA . TRP A 1 223 ? -1.207 -21.985 13.238 1.00 20.04 223 TRP A CA 1
ATOM 1716 C C . TRP A 1 223 ? -1.358 -21.393 14.635 1.00 21.12 223 TRP A C 1
ATOM 1717 O O . TRP A 1 223 ? -2.268 -20.604 14.884 1.00 21.42 223 TRP A O 1
ATOM 1728 N N . LYS A 1 224 ? -0.463 -21.765 15.543 1.00 21.30 224 LYS A N 1
ATOM 1729 C CA . LYS A 1 224 ? -0.511 -21.230 16.898 1.00 23.44 224 LYS A CA 1
ATOM 1730 C C . LYS A 1 224 ? 0.094 -19.829 16.907 1.00 23.19 224 LYS A C 1
ATOM 1731 O O . LYS A 1 224 ? -0.316 -18.957 17.676 1.00 22.86 224 LYS A O 1
ATOM 1737 N N . LEU A 1 225 ? 1.074 -19.626 16.035 1.00 22.97 225 LEU A N 1
ATOM 1738 C CA . LEU A 1 225 ? 1.767 -18.350 15.926 1.00 22.83 225 LEU A CA 1
ATOM 1739 C C . LEU A 1 225 ? 1.023 -17.394 14.999 1.00 23.37 225 LEU A C 1
ATOM 1740 O O . LEU A 1 225 ? 1.348 -16.207 14.935 1.00 23.16 225 LEU A O 1
ATOM 1745 N N . GLY A 1 226 ? 0.031 -17.922 14.279 1.00 21.55 226 GLY A N 1
ATOM 1746 C CA . GLY A 1 226 ? -0.750 -17.108 13.364 1.00 19.06 226 GLY A CA 1
ATOM 1747 C C . GLY A 1 226 ? -0.507 -17.446 11.901 1.00 18.11 226 GLY A C 1
ATOM 1748 O O . GLY A 1 226 ? -1.452 -17.662 11.138 1.00 16.71 226 GLY A O 1
ATOM 1749 N N . GLY A 1 227 ? 0.762 -17.487 11.506 1.00 16.58 227 GLY A N 1
ATOM 1750 C CA . GLY A 1 227 ? 1.094 -17.796 10.128 1.00 16.03 227 GLY A CA 1
ATOM 1751 C C . GLY A 1 227 ? 1.393 -16.553 9.316 1.00 16.29 227 GLY A C 1
ATOM 1752 O O . GLY A 1 227 ? 2.344 -16.530 8.528 1.00 15.64 227 GLY A O 1
ATOM 1753 N N . GLY A 1 228 ? 0.576 -15.519 9.504 1.00 15.48 228 GLY A N 1
ATOM 1754 C CA . GLY A 1 228 ? 0.773 -14.270 8.787 1.00 15.78 228 GLY A CA 1
ATOM 1755 C C . GLY A 1 228 ? -0.027 -14.171 7.504 1.00 15.27 228 GLY A C 1
ATOM 1756 O O . GLY A 1 228 ? -1.118 -14.732 7.400 1.00 14.71 228 GLY A O 1
ATOM 1757 N N . GLY A 1 229 ? 0.518 -13.443 6.530 1.00 15.08 229 GLY A N 1
ATOM 1758 C CA . GLY A 1 229 ? -0.142 -13.276 5.245 1.00 14.59 229 GLY A CA 1
ATOM 1759 C C . GLY A 1 229 ? -1.284 -12.277 5.254 1.00 15.19 229 GLY A C 1
ATOM 1760 O O . GLY A 1 229 ? -2.216 -12.385 4.458 1.00 15.21 229 GLY A O 1
ATOM 1761 N N . THR A 1 230 ? -1.218 -11.297 6.149 1.00 16.10 230 THR A N 1
ATOM 1762 C CA . THR A 1 230 ? -2.272 -10.294 6.242 1.00 15.92 230 THR A CA 1
ATOM 1763 C C . THR A 1 230 ? -2.404 -9.468 4.967 1.00 16.10 230 THR A C 1
ATOM 1764 O O . THR A 1 230 ? -1.410 -9.153 4.308 1.00 15.80 230 THR A O 1
ATOM 1768 N N . VAL A 1 231 ? -3.649 -9.138 4.632 1.00 14.59 231 VAL A N 1
ATOM 1769 C CA . VAL A 1 231 ? -3.990 -8.336 3.460 1.00 14.22 231 VAL A CA 1
ATOM 1770 C C . VAL A 1 231 ? -4.340 -6.954 4.014 1.00 13.65 231 VAL A C 1
ATOM 1771 O O . VAL A 1 231 ? -5.512 -6.606 4.164 1.00 13.81 231 VAL A O 1
ATOM 1775 N N . TRP A 1 232 ? -3.310 -6.167 4.310 1.00 13.00 232 TRP A N 1
ATOM 1776 C CA . TRP A 1 232 ? -3.502 -4.856 4.917 1.00 13.24 232 TRP A CA 1
ATOM 1777 C C . TRP A 1 232 ? -3.494 -3.614 4.046 1.00 12.26 232 TRP A C 1
ATOM 1778 O O . TRP A 1 232 ? -3.608 -2.508 4.570 1.00 12.65 232 TRP A O 1
ATOM 1789 N N . ASP A 1 233 ? -3.375 -3.767 2.735 1.00 12.96 233 ASP A N 1
ATOM 1790 C CA . ASP A 1 233 ? -3.321 -2.582 1.896 1.00 12.81 233 ASP A CA 1
ATOM 1791 C C . ASP A 1 233 ? -3.951 -2.681 0.511 1.00 13.20 233 ASP A C 1
ATOM 1792 O O . ASP A 1 233 ? -5.163 -2.530 0.351 1.00 13.91 233 ASP A O 1
ATOM 1797 N N . SER A 1 234 ? -3.114 -2.952 -0.483 1.00 14.22 234 SER A N 1
ATOM 1798 C CA . SER A 1 234 ? -3.532 -2.987 -1.880 1.00 12.56 234 SER A CA 1
ATOM 1799 C C . SER A 1 234 ? -4.373 -4.134 -2.425 1.00 14.11 234 SER A C 1
ATOM 1800 O O . SER A 1 234 ? -4.337 -5.264 -1.930 1.00 13.54 234 SER A O 1
ATOM 1803 N N . MET A 1 235 ? -5.122 -3.799 -3.474 1.00 15.30 235 MET A N 1
ATOM 1804 C CA . MET A 1 235 ? -5.985 -4.724 -4.202 1.00 15.40 235 MET A CA 1
ATOM 1805 C C . MET A 1 235 ? -6.470 -3.978 -5.442 1.00 13.55 235 MET A C 1
ATOM 1806 O O . MET A 1 235 ? -6.540 -2.751 -5.441 1.00 14.49 235 MET A O 1
ATOM 1811 N N . ALA A 1 236 ? -6.776 -4.713 -6.505 1.00 13.92 236 ALA A N 1
ATOM 1812 C CA . ALA A 1 236 ? -7.254 -4.103 -7.737 1.00 14.83 236 ALA A CA 1
ATOM 1813 C C . ALA A 1 236 ? -8.393 -4.937 -8.305 1.00 15.44 236 ALA A C 1
ATOM 1814 O O . ALA A 1 236 ? -8.679 -6.029 -7.811 1.00 16.67 236 ALA A O 1
ATOM 1816 N N . TYR A 1 237 ? -9.039 -4.431 -9.348 1.00 15.86 237 TYR A N 1
ATOM 1817 C CA . TYR A 1 237 ? -10.169 -5.135 -9.936 1.00 16.13 237 TYR A CA 1
ATOM 1818 C C . TYR A 1 237 ? -10.331 -4.886 -11.431 1.00 15.92 237 TYR A C 1
ATOM 1819 O O . TYR A 1 237 ? -10.227 -3.751 -11.899 1.00 14.64 237 TYR A O 1
ATOM 1828 N N . ASP A 1 238 ? -10.568 -5.963 -12.173 1.00 16.09 238 ASP A N 1
ATOM 1829 C CA . ASP A 1 238 ? -10.792 -5.875 -13.612 1.00 17.91 238 ASP A CA 1
ATOM 1830 C C . ASP A 1 238 ? -12.175 -6.462 -13.871 1.00 17.08 238 ASP A C 1
ATOM 1831 O O . ASP A 1 238 ? -12.366 -7.675 -13.809 1.00 17.33 238 ASP A O 1
ATOM 1836 N N . PRO A 1 239 ? -13.162 -5.600 -14.150 1.00 17.57 239 PRO A N 1
ATOM 1837 C CA . PRO A 1 239 ? -14.537 -6.031 -14.413 1.00 17.88 239 PRO A CA 1
ATOM 1838 C C . PRO A 1 239 ? -14.698 -6.904 -15.658 1.00 19.25 239 PRO A C 1
ATOM 1839 O O . PRO A 1 239 ? -15.582 -7.761 -15.708 1.00 19.81 239 PRO A O 1
ATOM 1843 N N . GLU A 1 240 ? -13.844 -6.695 -16.655 1.00 19.90 240 GLU A N 1
ATOM 1844 C CA . GLU A 1 240 ? -13.915 -7.478 -17.886 1.00 21.60 240 GLU A CA 1
ATOM 1845 C C . GLU A 1 240 ? -13.490 -8.927 -17.664 1.00 20.91 240 GLU A C 1
ATOM 1846 O O . GLU A 1 240 ? -14.096 -9.850 -18.206 1.00 19.83 240 GLU A O 1
ATOM 1852 N N . LEU A 1 241 ? -12.443 -9.123 -16.867 1.00 20.83 241 LEU A N 1
ATOM 1853 C CA . LEU A 1 241 ? -11.952 -10.464 -16.566 1.00 20.15 241 LEU A CA 1
ATOM 1854 C C . LEU A 1 241 ? -12.678 -11.006 -15.339 1.00 20.04 241 LEU A C 1
ATOM 1855 O O . LEU A 1 241 ? -12.616 -12.200 -15.042 1.00 20.71 241 LEU A O 1
ATOM 1860 N N . ASP A 1 242 ? -13.374 -10.116 -14.641 1.00 19.42 242 ASP A N 1
ATOM 1861 C CA . ASP A 1 242 ? -14.103 -10.465 -13.425 1.00 18.63 242 ASP A CA 1
ATOM 1862 C C . ASP A 1 242 ? -13.134 -11.053 -12.414 1.00 16.43 242 ASP A C 1
ATOM 1863 O O . ASP A 1 242 ? -13.354 -12.146 -11.889 1.00 14.92 242 ASP A O 1
ATOM 1868 N N . LEU A 1 243 ? -12.056 -10.326 -12.149 1.00 15.19 243 LEU A N 1
ATOM 1869 C CA . LEU A 1 243 ? -11.056 -10.786 -11.198 1.00 14.74 243 LEU A CA 1
ATOM 1870 C C . LEU A 1 243 ? -10.674 -9.713 -10.194 1.00 15.15 243 LEU A C 1
ATOM 1871 O O . LEU A 1 243 ? -10.393 -8.572 -10.558 1.00 13.91 243 LEU A O 1
ATOM 1876 N N . LEU A 1 244 ? -10.669 -10.101 -8.925 1.00 14.58 244 LEU A N 1
ATOM 1877 C CA . LEU A 1 244 ? -10.286 -9.224 -7.831 1.00 14.94 244 LEU A CA 1
ATOM 1878 C C . LEU A 1 244 ? -8.850 -9.613 -7.488 1.00 15.32 244 LEU A C 1
ATOM 1879 O O . LEU A 1 244 ? -8.586 -10.766 -7.152 1.00 14.02 244 LEU A O 1
ATOM 1884 N N . TYR A 1 245 ? -7.923 -8.665 -7.579 1.00 16.14 245 TYR A N 1
ATOM 1885 C CA . TYR A 1 245 ? -6.530 -8.966 -7.271 1.00 16.30 245 TYR A CA 1
ATOM 1886 C C . TYR A 1 245 ? -6.206 -8.472 -5.869 1.00 16.60 245 TYR A C 1
ATOM 1887 O O . TYR A 1 245 ? -6.502 -7.330 -5.525 1.00 16.75 245 TYR A O 1
ATOM 1896 N N . VAL A 1 246 ? -5.592 -9.331 -5.064 1.00 16.18 246 VAL A N 1
ATOM 1897 C CA . VAL A 1 246 ? -5.264 -8.981 -3.691 1.00 16.84 246 VAL A CA 1
ATOM 1898 C C . VAL A 1 246 ? -3.820 -9.318 -3.354 1.00 16.16 246 VAL A C 1
ATOM 1899 O O . VAL A 1 246 ? -3.290 -10.326 -3.812 1.00 16.78 246 VAL A O 1
ATOM 1903 N N . GLY A 1 247 ? -3.193 -8.462 -2.552 1.00 15.46 247 GLY A N 1
ATOM 1904 C CA . GLY A 1 247 ? -1.820 -8.682 -2.149 1.00 14.03 247 GLY A CA 1
ATOM 1905 C C . GLY A 1 247 ? -1.779 -9.143 -0.706 1.00 15.05 247 GLY A C 1
ATOM 1906 O O . GLY A 1 247 ? -2.460 -8.572 0.147 1.00 14.19 247 GLY A O 1
ATOM 1907 N N . THR A 1 248 ? -0.986 -10.177 -0.434 1.00 14.52 248 THR A N 1
ATOM 1908 C CA . THR A 1 248 ? -0.875 -10.729 0.914 1.00 13.97 248 THR A CA 1
ATOM 1909 C C . THR A 1 248 ? 0.461 -10.362 1.545 1.00 14.92 248 THR A C 1
ATOM 1910 O O . THR A 1 248 ? 1.442 -10.108 0.837 1.00 13.05 248 THR A O 1
ATOM 1914 N N . GLY A 1 249 ? 0.499 -10.364 2.876 1.00 14.06 249 GLY A N 1
ATOM 1915 C CA . GLY A 1 249 ? 1.702 -9.970 3.584 1.00 15.05 249 GLY A CA 1
ATOM 1916 C C . GLY A 1 249 ? 2.714 -11.004 4.044 1.00 15.78 249 GLY A C 1
ATOM 1917 O O . GLY A 1 249 ? 2.729 -12.152 3.593 1.00 15.25 249 GLY A O 1
ATOM 1918 N N . ASN A 1 250 ? 3.571 -10.564 4.959 1.00 16.05 250 ASN A N 1
ATOM 1919 C CA . ASN A 1 250 ? 4.640 -11.385 5.518 1.00 16.14 250 ASN A CA 1
ATOM 1920 C C . ASN A 1 250 ? 4.138 -12.434 6.501 1.00 15.28 250 ASN A C 1
ATOM 1921 O O . ASN A 1 250 ? 2.994 -12.393 6.945 1.00 15.25 250 ASN A O 1
ATOM 1926 N N . GLY A 1 251 ? 5.013 -13.373 6.843 1.00 15.40 251 GLY A N 1
ATOM 1927 C CA . GLY A 1 251 ? 4.641 -14.425 7.768 1.00 15.72 251 GLY A CA 1
ATOM 1928 C C . GLY A 1 251 ? 4.748 -14.038 9.230 1.00 15.25 251 GLY A C 1
ATOM 1929 O O . GLY A 1 251 ? 5.388 -13.044 9.584 1.00 15.65 251 GLY A O 1
ATOM 1930 N N . SER A 1 252 ? 4.090 -14.827 10.074 1.00 16.14 252 SER A N 1
ATOM 1931 C CA . SER A 1 252 ? 4.095 -14.635 11.522 1.00 16.09 252 SER A CA 1
ATOM 1932 C C . SER A 1 252 ? 4.572 -15.934 12.172 1.00 16.82 252 SER A C 1
ATOM 1933 O O . SER A 1 252 ? 3.884 -16.948 12.099 1.00 18.03 252 SER A O 1
ATOM 1936 N N . PRO A 1 253 ? 5.772 -15.936 12.766 1.00 16.67 253 PRO A N 1
ATOM 1937 C CA . PRO A 1 253 ? 6.723 -14.823 12.871 1.00 15.60 253 PRO A CA 1
ATOM 1938 C C . PRO A 1 253 ? 7.387 -14.606 11.513 1.00 14.78 253 PRO A C 1
ATOM 1939 O O . PRO A 1 253 ? 7.136 -15.358 10.571 1.00 14.68 253 PRO A O 1
ATOM 1943 N N . TRP A 1 254 ? 8.229 -13.582 11.420 1.00 13.94 254 TRP A N 1
ATOM 1944 C CA . TRP A 1 254 ? 8.944 -13.273 10.185 1.00 14.83 254 TRP A CA 1
ATOM 1945 C C . TRP A 1 254 ? 9.853 -14.428 9.773 1.00 14.57 254 TRP A C 1
ATOM 1946 O O . TRP A 1 254 ? 9.866 -14.843 8.617 1.00 16.58 254 TRP A O 1
ATOM 1957 N N . ASN A 1 255 ? 10.626 -14.908 10.744 1.00 14.78 255 ASN A N 1
ATOM 1958 C CA . ASN A 1 255 ? 11.614 -15.971 10.583 1.00 14.53 255 ASN A CA 1
ATOM 1959 C C . ASN A 1 255 ? 11.012 -17.358 10.338 1.00 15.51 255 ASN A C 1
ATOM 1960 O O . ASN A 1 255 ? 10.449 -17.973 11.247 1.00 15.47 255 ASN A O 1
ATOM 1965 N N . ARG A 1 256 ? 11.149 -17.856 9.111 1.00 14.99 256 ARG A N 1
ATOM 1966 C CA . ARG A 1 256 ? 10.608 -19.169 8.765 1.00 15.00 256 ARG A CA 1
ATOM 1967 C C . ARG A 1 256 ? 11.196 -20.297 9.609 1.00 15.59 256 ARG A C 1
ATOM 1968 O O . ARG A 1 256 ? 10.533 -21.305 9.838 1.00 16.18 256 ARG A O 1
ATOM 1976 N N . GLU A 1 257 ? 12.436 -20.137 10.067 1.00 16.41 257 GLU A N 1
ATOM 1977 C CA . GLU A 1 257 ? 13.071 -21.173 10.878 1.00 17.26 257 GLU A CA 1
ATOM 1978 C C . GLU A 1 257 ? 12.275 -21.461 12.145 1.00 17.76 257 GLU A C 1
ATOM 1979 O O . GLU A 1 257 ? 12.382 -22.541 12.726 1.00 17.73 257 GLU A O 1
ATOM 1985 N N . VAL A 1 258 ? 11.476 -20.490 12.573 1.00 17.58 258 VAL A N 1
ATOM 1986 C CA . VAL A 1 258 ? 10.646 -20.664 13.758 1.00 16.85 258 VAL A CA 1
ATOM 1987 C C . VAL A 1 258 ? 9.211 -20.932 13.309 1.00 15.93 258 VAL A C 1
ATOM 1988 O O . VAL A 1 258 ? 8.544 -21.828 13.823 1.00 14.48 258 VAL A O 1
ATOM 1992 N N . ARG A 1 259 ? 8.752 -20.158 12.330 1.00 16.02 259 ARG A N 1
ATOM 1993 C CA . ARG A 1 259 ? 7.397 -20.286 11.794 1.00 15.77 259 ARG A CA 1
ATOM 1994 C C . ARG A 1 259 ? 7.114 -21.659 11.166 1.00 17.02 259 ARG A C 1
ATOM 1995 O O . ARG A 1 259 ? 6.099 -22.297 11.457 1.00 16.94 259 ARG A O 1
ATOM 2003 N N . SER A 1 260 ? 8.021 -22.096 10.298 1.00 17.73 260 SER A N 1
ATOM 2004 C CA . SER A 1 260 ? 7.905 -23.366 9.588 1.00 17.17 260 SER A CA 1
ATOM 2005 C C . SER A 1 260 ? 9.315 -23.962 9.559 1.00 17.36 260 SER A C 1
ATOM 2006 O O . SER A 1 260 ? 9.988 -23.942 8.529 1.00 16.32 260 SER A O 1
ATOM 2009 N N . PRO A 1 261 ? 9.774 -24.504 10.698 1.00 17.19 261 PRO A N 1
ATOM 2010 C CA . PRO A 1 261 ? 11.107 -25.101 10.831 1.00 18.71 261 PRO A CA 1
ATOM 2011 C C . PRO A 1 261 ? 11.595 -25.944 9.658 1.00 18.03 261 PRO A C 1
ATOM 2012 O O . PRO A 1 261 ? 12.720 -25.763 9.186 1.00 18.64 261 PRO A O 1
ATOM 2016 N N . GLY A 1 262 ? 10.751 -26.858 9.188 1.00 18.74 262 GLY A N 1
ATOM 2017 C CA . GLY A 1 262 ? 11.131 -27.724 8.084 1.00 18.83 262 GLY A CA 1
ATOM 2018 C C . GLY A 1 262 ? 11.216 -27.071 6.714 1.00 19.10 262 GLY A C 1
ATOM 2019 O O . GLY A 1 262 ? 11.561 -27.735 5.735 1.00 20.33 262 GLY A O 1
ATOM 2020 N N . GLY A 1 263 ? 10.897 -25.783 6.630 1.00 16.98 263 GLY A N 1
ATOM 2021 C CA . GLY A 1 263 ? 10.964 -25.093 5.352 1.00 16.26 263 GLY A CA 1
ATOM 2022 C C . GLY A 1 263 ? 9.619 -24.957 4.661 1.00 16.38 263 GLY A C 1
ATOM 2023 O O . GLY A 1 263 ? 8.576 -24.952 5.316 1.00 15.52 263 GLY A O 1
ATOM 2024 N N . GLY A 1 264 ? 9.643 -24.834 3.336 1.00 14.71 264 GLY A N 1
ATOM 2025 C CA . GLY A 1 264 ? 8.409 -24.711 2.581 1.00 14.25 264 GLY A CA 1
ATOM 2026 C C . GLY A 1 264 ? 8.114 -23.316 2.062 1.00 15.42 264 GLY A C 1
ATOM 2027 O O . GLY A 1 264 ? 8.562 -22.317 2.628 1.00 14.36 264 GLY A O 1
ATOM 2028 N N . ASP A 1 265 ? 7.354 -23.251 0.973 1.00 14.44 265 ASP A N 1
ATOM 2029 C CA . ASP A 1 265 ? 6.977 -21.978 0.368 1.00 14.53 265 ASP A CA 1
ATOM 2030 C C . ASP A 1 265 ? 6.014 -21.200 1.257 1.00 14.55 265 ASP A C 1
ATOM 2031 O O . ASP A 1 265 ? 5.957 -19.971 1.199 1.00 14.59 265 ASP A O 1
ATOM 2036 N N . ASN A 1 266 ? 5.260 -21.925 2.076 1.00 13.83 266 ASN A N 1
ATOM 2037 C CA . ASN A 1 266 ? 4.285 -21.318 2.982 1.00 15.40 266 ASN A CA 1
ATOM 2038 C C . ASN A 1 266 ? 3.243 -20.448 2.264 1.00 15.33 266 ASN A C 1
ATOM 2039 O O . ASN A 1 266 ? 3.097 -19.262 2.570 1.00 14.63 266 ASN A O 1
ATOM 2044 N N . LEU A 1 267 ? 2.530 -21.038 1.306 1.00 16.25 267 LEU A N 1
ATOM 2045 C CA . LEU A 1 267 ? 1.481 -20.332 0.564 1.00 15.05 267 LEU A CA 1
ATOM 2046 C C . LEU A 1 267 ? 0.359 -19.995 1.555 1.00 14.43 267 LEU A C 1
ATOM 2047 O O . LEU A 1 267 ? 0.105 -20.776 2.466 1.00 15.62 267 LEU A O 1
ATOM 2052 N N . TYR A 1 268 ? -0.302 -18.846 1.407 1.00 14.41 268 TYR A N 1
ATOM 2053 C CA . TYR A 1 268 ? -0.061 -17.889 0.329 1.00 14.60 268 TYR A CA 1
ATOM 2054 C C . TYR A 1 268 ? 0.632 -16.617 0.823 1.00 14.03 268 TYR A C 1
ATOM 2055 O O . TYR A 1 268 ? 0.212 -15.510 0.498 1.00 15.61 268 TYR A O 1
ATOM 2064 N N . LEU A 1 269 ? 1.687 -16.770 1.613 1.00 13.60 269 LEU A N 1
ATOM 2065 C CA . LEU A 1 269 ? 2.417 -15.612 2.109 1.00 13.46 269 LEU A CA 1
ATOM 2066 C C . LEU A 1 269 ? 3.019 -14.845 0.934 1.00 14.96 269 LEU A C 1
ATOM 2067 O O . LEU A 1 269 ? 3.346 -15.438 -0.097 1.00 14.80 269 LEU A O 1
ATOM 2072 N N . SER A 1 270 ? 3.154 -13.531 1.099 1.00 12.82 270 SER A N 1
ATOM 2073 C CA . SER A 1 270 ? 3.744 -12.663 0.085 1.00 13.59 270 SER A CA 1
ATOM 2074 C C . SER A 1 270 ? 3.362 -13.101 -1.333 1.00 13.74 270 SER A C 1
ATOM 2075 O O . SER A 1 270 ? 4.225 -13.449 -2.143 1.00 13.51 270 SER A 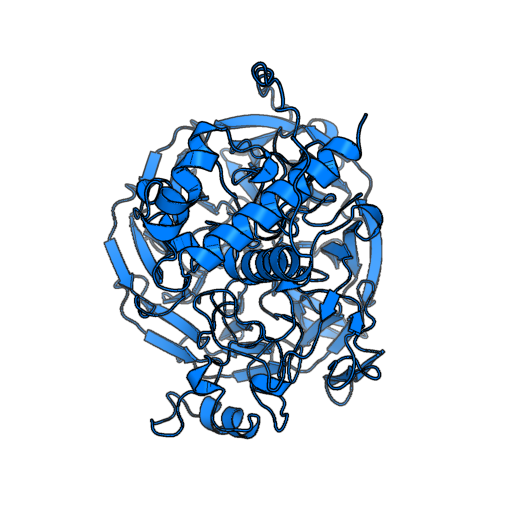O 1
ATOM 2078 N N . SER A 1 271 ? 2.064 -13.068 -1.622 1.00 13.84 271 SER A N 1
ATOM 2079 C CA . SER A 1 271 ? 1.543 -13.478 -2.917 1.00 14.65 271 SER A CA 1
ATOM 2080 C C . SER A 1 271 ? 0.528 -12.495 -3.480 1.00 16.09 271 SER A C 1
ATOM 2081 O O . SER A 1 271 ? -0.053 -11.681 -2.754 1.00 15.93 271 SER A O 1
ATOM 2084 N N . ILE A 1 272 ? 0.323 -12.585 -4.789 1.00 15.69 272 ILE A N 1
ATOM 2085 C CA . ILE A 1 272 ? -0.663 -11.769 -5.477 1.00 14.54 272 ILE A CA 1
ATOM 2086 C C . ILE A 1 272 ? -1.745 -12.784 -5.832 1.00 15.89 272 ILE A C 1
ATOM 2087 O O . ILE A 1 272 ? -1.477 -13.769 -6.523 1.00 15.60 272 ILE A O 1
ATOM 2092 N N . LEU A 1 273 ? -2.959 -12.555 -5.347 1.00 14.47 273 LEU A N 1
ATOM 2093 C CA . LEU A 1 273 ? -4.049 -13.478 -5.609 1.00 15.87 273 LEU A CA 1
ATOM 2094 C C . LEU A 1 273 ? -5.091 -12.904 -6.559 1.00 16.25 273 LEU A C 1
ATOM 2095 O O . LEU A 1 273 ? -5.445 -11.729 -6.467 1.00 17.42 273 LEU A O 1
ATOM 2100 N N . ALA A 1 274 ? -5.563 -13.736 -7.484 1.00 16.56 274 ALA A N 1
ATOM 2101 C CA . ALA A 1 274 ? -6.606 -13.335 -8.422 1.00 16.27 274 ALA A CA 1
ATOM 2102 C C . ALA A 1 274 ? -7.818 -14.134 -7.955 1.00 16.89 274 ALA A C 1
ATOM 2103 O O . ALA A 1 274 ? -7.861 -15.359 -8.095 1.00 15.10 274 ALA A O 1
ATOM 2105 N N . ILE A 1 275 ? -8.792 -13.426 -7.394 1.00 16.67 275 ILE A N 1
ATOM 2106 C CA . ILE A 1 275 ? -9.991 -14.044 -6.842 1.00 17.58 275 ILE A CA 1
ATOM 2107 C C . ILE A 1 275 ? -11.296 -13.680 -7.545 1.00 17.62 275 ILE A C 1
ATOM 2108 O O . ILE A 1 275 ? -11.466 -12.563 -8.028 1.00 17.87 275 ILE A O 1
ATOM 2113 N N . ARG A 1 276 ? -12.211 -14.643 -7.602 1.00 18.56 276 ARG A N 1
ATOM 2114 C CA . ARG A 1 276 ? -13.521 -14.433 -8.206 1.00 20.86 276 ARG A CA 1
ATOM 2115 C C . ARG A 1 276 ? -14.333 -13.633 -7.189 1.00 20.36 276 ARG A C 1
ATOM 2116 O O . ARG A 1 276 ? -14.725 -14.162 -6.145 1.00 19.17 276 ARG A O 1
ATOM 2124 N N . PRO A 1 277 ? -14.600 -12.351 -7.483 1.00 20.67 277 PRO A N 1
ATOM 2125 C CA . PRO A 1 277 ? -15.364 -11.479 -6.581 1.00 20.88 277 PRO A CA 1
ATOM 2126 C C . PRO A 1 277 ? -16.719 -12.003 -6.109 1.00 20.94 277 PRO A C 1
ATOM 2127 O O . PRO A 1 277 ? -17.136 -11.730 -4.982 1.00 19.93 277 PRO A O 1
ATOM 2131 N N . ASP A 1 278 ? -17.403 -12.752 -6.964 1.00 21.23 278 ASP A N 1
ATOM 2132 C CA . ASP A 1 278 ? -18.712 -13.294 -6.616 1.00 23.59 278 ASP A CA 1
ATOM 2133 C C . ASP A 1 278 ? -18.666 -14.439 -5.612 1.00 23.04 278 ASP A C 1
ATOM 2134 O O . ASP A 1 278 ? -19.556 -14.573 -4.773 1.00 22.61 278 ASP A O 1
ATOM 2139 N N . THR A 1 279 ? -17.621 -15.256 -5.691 1.00 22.01 279 THR A N 1
ATOM 2140 C CA . THR A 1 279 ? -17.524 -16.431 -4.837 1.00 21.07 279 THR A CA 1
ATOM 2141 C C . THR A 1 279 ? -16.366 -16.530 -3.850 1.00 21.01 279 THR A C 1
ATOM 2142 O O . THR A 1 279 ? -16.466 -17.243 -2.853 1.00 20.20 279 THR A O 1
ATOM 2146 N N . GLY A 1 280 ? -15.270 -15.837 -4.127 1.00 20.30 280 GLY A N 1
ATOM 2147 C CA . GLY A 1 280 ? -14.122 -15.914 -3.248 1.00 20.73 280 GLY A CA 1
ATOM 2148 C C . GLY A 1 280 ? -13.210 -17.052 -3.677 1.00 21.01 280 GLY A C 1
ATOM 2149 O O . GLY A 1 280 ? -12.267 -17.407 -2.972 1.00 21.19 280 GLY A O 1
ATOM 2150 N N . LYS A 1 281 ? -13.494 -17.629 -4.841 1.00 21.15 281 LYS A N 1
ATOM 2151 C CA . LYS A 1 281 ? -12.693 -18.729 -5.369 1.00 21.95 281 LYS A CA 1
ATOM 2152 C C . LYS A 1 281 ? -11.434 -18.188 -6.037 1.00 20.64 281 LYS A C 1
ATOM 2153 O O . LYS A 1 281 ? -11.483 -17.201 -6.767 1.00 21.04 281 LYS A O 1
ATOM 2159 N N . LEU A 1 282 ? -10.306 -18.838 -5.781 1.00 19.49 282 LEU A N 1
ATOM 2160 C CA . LEU A 1 282 ? -9.032 -18.420 -6.355 1.00 17.60 282 LEU A CA 1
ATOM 2161 C C . LEU A 1 282 ? -8.936 -18.833 -7.822 1.00 17.30 282 LEU A C 1
ATOM 2162 O O . LEU A 1 282 ? -9.178 -19.992 -8.155 1.00 16.47 282 LEU A O 1
ATOM 2167 N N . ALA A 1 283 ? -8.588 -17.885 -8.691 1.00 16.90 283 ALA A N 1
ATOM 2168 C CA . ALA A 1 283 ? -8.439 -18.158 -10.126 1.00 17.31 283 ALA A CA 1
ATOM 2169 C C . ALA A 1 283 ? -6.976 -18.496 -10.408 1.00 16.62 283 ALA A C 1
ATOM 2170 O O . ALA A 1 283 ? -6.673 -19.433 -11.147 1.00 17.67 283 ALA A O 1
ATOM 2172 N N . TRP A 1 284 ? -6.077 -17.708 -9.829 1.00 15.75 284 TRP A N 1
ATOM 2173 C CA . TRP A 1 284 ? -4.643 -17.933 -9.958 1.00 15.72 284 TRP A CA 1
ATOM 2174 C C . TRP A 1 284 ? -3.894 -17.153 -8.889 1.00 16.18 284 TRP A C 1
ATOM 2175 O O . TRP A 1 284 ? -4.440 -16.229 -8.283 1.00 17.75 284 TRP A O 1
ATOM 2186 N N . HIS A 1 285 ? -2.649 -17.540 -8.644 1.00 14.60 285 HIS A N 1
ATOM 2187 C CA . HIS A 1 285 ? -1.826 -16.849 -7.666 1.00 15.57 285 HIS A CA 1
ATOM 2188 C C . HIS A 1 285 ? -0.385 -16.829 -8.152 1.00 16.49 285 HIS A C 1
ATOM 2189 O O . HIS A 1 285 ? 0.010 -17.624 -9.010 1.00 16.39 285 HIS A O 1
ATOM 2196 N N . TYR A 1 286 ? 0.383 -15.889 -7.620 1.00 16.46 286 TYR A N 1
ATOM 2197 C CA . TYR A 1 286 ? 1.798 -15.782 -7.920 1.00 16.20 286 TYR A CA 1
ATOM 2198 C C . TYR A 1 286 ? 2.458 -15.425 -6.603 1.00 16.11 286 TYR A C 1
ATOM 2199 O O . TYR A 1 286 ? 2.140 -14.398 -6.000 1.00 15.67 286 TYR A O 1
ATOM 2208 N N . GLN A 1 287 ? 3.368 -16.275 -6.144 1.00 16.70 287 GLN A N 1
ATOM 2209 C CA . GLN A 1 287 ? 4.039 -16.004 -4.885 1.00 15.93 287 GLN A CA 1
ATOM 2210 C C . GLN A 1 287 ? 5.266 -15.143 -5.113 1.00 15.71 287 GLN A C 1
ATOM 2211 O O . GLN A 1 287 ? 6.244 -15.571 -5.723 1.00 14.54 287 GLN A O 1
ATOM 2217 N N . VAL A 1 288 ? 5.191 -13.917 -4.616 1.00 14.60 288 VAL A N 1
ATOM 2218 C CA . VAL A 1 288 ? 6.269 -12.954 -4.748 1.00 15.18 288 VAL A CA 1
ATOM 2219 C C . VAL A 1 288 ? 7.512 -13.345 -3.949 1.00 14.69 288 VAL A C 1
ATOM 2220 O O . VAL A 1 288 ? 8.629 -13.235 -4.453 1.00 15.78 288 VAL A O 1
ATOM 2224 N N . THR A 1 289 ? 7.327 -13.796 -2.710 1.00 14.41 289 THR A N 1
ATOM 2225 C CA . THR A 1 289 ? 8.465 -14.193 -1.881 1.00 15.25 289 THR A CA 1
ATOM 2226 C C . THR A 1 289 ? 8.248 -15.548 -1.207 1.00 15.86 289 THR A C 1
ATOM 2227 O O . THR A 1 289 ? 7.797 -15.620 -0.058 1.00 14.44 289 THR A O 1
ATOM 2231 N N . PRO A 1 290 ? 8.564 -16.646 -1.913 1.00 15.41 290 PRO A N 1
ATOM 2232 C CA . PRO A 1 290 ? 8.382 -17.975 -1.319 1.00 14.98 290 PRO A CA 1
ATOM 2233 C C . PRO A 1 290 ? 9.143 -18.090 0.005 1.00 14.21 290 PRO A C 1
ATOM 2234 O O . PRO A 1 290 ? 10.284 -17.641 0.115 1.00 14.18 290 PRO A O 1
ATOM 2238 N N . GLY A 1 291 ? 8.499 -18.682 1.006 1.00 14.27 291 GLY A N 1
ATOM 2239 C CA . GLY A 1 291 ? 9.125 -18.854 2.306 1.00 14.47 291 GLY A CA 1
ATOM 2240 C C . GLY A 1 291 ? 9.588 -17.574 2.972 1.00 14.15 291 GLY A C 1
ATOM 2241 O O . GLY A 1 291 ? 10.516 -17.601 3.785 1.00 12.78 291 GLY A O 1
ATOM 2242 N N . ASP A 1 292 ? 8.941 -16.458 2.636 1.00 14.34 292 ASP A N 1
ATOM 2243 C CA . ASP A 1 292 ? 9.279 -15.147 3.196 1.00 14.43 292 ASP A CA 1
ATOM 2244 C C . ASP A 1 292 ? 9.768 -15.210 4.636 1.00 14.30 292 ASP A C 1
ATOM 2245 O O . ASP A 1 292 ? 9.063 -15.690 5.522 1.00 13.15 292 ASP A O 1
ATOM 2250 N N . SER A 1 293 ? 10.978 -14.710 4.866 1.00 14.24 293 SER A N 1
ATOM 2251 C CA . SER A 1 293 ? 11.563 -14.720 6.201 1.00 14.39 293 SER A CA 1
ATOM 2252 C C . SER A 1 293 ? 12.172 -13.347 6.503 1.00 14.26 293 SER A C 1
ATOM 2253 O O . SER A 1 293 ? 13.041 -13.224 7.369 1.00 14.53 293 SER A O 1
ATOM 2256 N N . TRP A 1 294 ? 11.681 -12.311 5.822 1.00 14.18 294 TRP A N 1
ATOM 2257 C CA . TRP A 1 294 ? 12.239 -10.966 5.971 1.00 14.55 294 TRP A CA 1
ATOM 2258 C C . TRP A 1 294 ? 11.238 -9.814 6.137 1.00 13.42 294 TRP A C 1
ATOM 2259 O O . TRP A 1 294 ? 11.621 -8.651 6.033 1.00 13.05 294 TRP A O 1
ATOM 2270 N N . ASP A 1 295 ? 9.977 -10.132 6.409 1.00 12.98 295 ASP A N 1
ATOM 2271 C CA . ASP A 1 295 ? 8.925 -9.119 6.539 1.00 13.84 295 ASP A CA 1
ATOM 2272 C C . ASP A 1 295 ? 8.651 -8.577 5.133 1.00 14.64 295 ASP A C 1
ATOM 2273 O O . ASP A 1 295 ? 8.211 -7.440 4.968 1.00 15.21 295 ASP A O 1
ATOM 2278 N N . PHE A 1 296 ? 8.928 -9.397 4.121 1.00 14.16 296 PHE A N 1
ATOM 2279 C CA . PHE A 1 296 ? 8.706 -8.997 2.731 1.00 14.35 296 PHE A CA 1
ATOM 2280 C C . PHE A 1 296 ? 7.274 -9.256 2.289 1.00 13.76 296 PHE A C 1
ATOM 2281 O O . PHE A 1 296 ? 6.929 -10.345 1.833 1.00 15.97 296 PHE A O 1
ATOM 2289 N N . THR A 1 297 ? 6.449 -8.229 2.419 1.00 14.39 297 THR A N 1
ATOM 2290 C CA . THR A 1 297 ? 5.047 -8.287 2.044 1.00 12.33 297 THR A CA 1
ATOM 2291 C C . THR A 1 297 ? 4.881 -8.148 0.532 1.00 14.27 297 THR A C 1
ATOM 2292 O O . THR A 1 297 ? 5.808 -7.748 -0.177 1.00 12.43 297 THR A O 1
ATOM 2296 N N . ALA A 1 298 ? 3.683 -8.472 0.058 1.00 13.35 298 ALA A N 1
ATOM 2297 C CA . ALA A 1 298 ? 3.326 -8.329 -1.346 1.00 13.82 298 ALA A CA 1
ATOM 2298 C C . ALA A 1 298 ? 1.979 -7.608 -1.311 1.00 13.68 298 ALA A C 1
ATOM 2299 O O . ALA A 1 298 ? 1.087 -7.876 -2.117 1.00 14.23 298 ALA A O 1
ATOM 2301 N N . THR A 1 299 ? 1.848 -6.701 -0.344 1.00 13.72 299 THR A N 1
ATOM 2302 C CA . THR A 1 299 ? 0.635 -5.914 -0.147 1.00 12.60 299 THR A CA 1
ATOM 2303 C C . THR A 1 299 ? 0.778 -4.540 -0.791 1.00 13.27 299 THR A C 1
ATOM 2304 O O . THR A 1 299 ? -0.126 -3.706 -0.697 1.00 11.34 299 THR A O 1
ATOM 2308 N N . GLN A 1 300 ? 1.920 -4.299 -1.428 1.00 12.49 300 GLN A N 1
ATOM 2309 C CA . GLN A 1 300 ? 2.158 -3.017 -2.075 1.00 13.35 300 GLN A CA 1
ATOM 2310 C C . GLN A 1 300 ? 1.227 -2.846 -3.270 1.00 14.48 300 GLN A C 1
ATOM 2311 O O . GLN A 1 300 ? 0.603 -3.806 -3.727 1.00 14.81 300 GLN A O 1
ATOM 2317 N N . GLN A 1 301 ? 1.140 -1.617 -3.768 1.00 14.25 301 GLN A N 1
ATOM 2318 C CA . GLN A 1 301 ? 0.242 -1.284 -4.864 1.00 14.17 301 GLN A CA 1
ATOM 2319 C C . GLN A 1 301 ? 0.255 -2.210 -6.069 1.00 14.52 301 GLN A C 1
ATOM 2320 O O . GLN A 1 301 ? 1.303 -2.509 -6.644 1.00 13.79 301 GLN A O 1
ATOM 2326 N N . ILE A 1 302 ? -0.941 -2.653 -6.439 1.00 13.76 302 ILE A N 1
ATOM 2327 C CA . ILE A 1 302 ? -1.143 -3.532 -7.583 1.00 13.86 302 ILE A CA 1
ATOM 2328 C C . ILE A 1 302 ? -1.822 -2.698 -8.663 1.00 13.69 302 ILE A C 1
ATOM 2329 O O . ILE A 1 302 ? -2.963 -2.267 -8.503 1.00 13.14 302 ILE A O 1
ATOM 2334 N N . THR A 1 303 ? -1.115 -2.475 -9.765 1.00 13.11 303 THR A N 1
ATOM 2335 C CA . THR A 1 303 ? -1.645 -1.664 -10.850 1.00 13.69 303 THR A CA 1
ATOM 2336 C C . THR A 1 303 ? -1.886 -2.447 -12.132 1.00 13.54 303 THR A C 1
ATOM 2337 O O . THR A 1 303 ? -1.010 -3.173 -12.605 1.00 12.19 303 THR A O 1
ATOM 2341 N N . LEU A 1 304 ? -3.080 -2.289 -12.694 1.00 14.32 304 LEU A N 1
ATOM 2342 C CA . LEU A 1 304 ? -3.435 -2.967 -13.932 1.00 14.95 304 LEU A CA 1
ATOM 2343 C C . LEU A 1 304 ? -3.200 -2.004 -15.092 1.00 16.09 304 LEU A C 1
ATOM 2344 O O . LEU A 1 304 ? -3.434 -0.800 -14.970 1.00 14.37 304 LEU A O 1
ATOM 2349 N N . ALA A 1 305 ? -2.727 -2.534 -16.214 1.00 15.14 305 ALA A N 1
ATOM 2350 C CA . ALA A 1 305 ? -2.468 -1.707 -17.381 1.00 16.39 305 ALA A CA 1
ATOM 2351 C C . ALA A 1 305 ? -2.342 -2.545 -18.643 1.00 17.17 305 ALA A C 1
ATOM 2352 O O . ALA A 1 305 ? -2.293 -3.773 -18.586 1.00 16.65 305 ALA A O 1
ATOM 2354 N N . GLU A 1 306 ? -2.296 -1.866 -19.784 1.00 19.03 306 GLU A N 1
ATOM 2355 C CA . GLU A 1 306 ? -2.139 -2.536 -21.068 1.00 21.06 306 GLU A CA 1
ATOM 2356 C C . GLU A 1 306 ? -0.815 -2.055 -21.634 1.00 21.96 306 GLU A C 1
ATOM 2357 O O . GLU A 1 306 ? -0.622 -0.859 -21.863 1.00 22.50 306 GLU A O 1
ATOM 2363 N N . LEU A 1 307 ? 0.103 -2.991 -21.842 1.00 22.61 307 LEU A N 1
ATOM 2364 C CA . LEU A 1 307 ? 1.422 -2.661 -22.359 1.00 22.30 307 LEU A CA 1
ATOM 2365 C C . LEU A 1 307 ? 1.755 -3.508 -23.577 1.00 22.88 307 LEU A C 1
ATOM 2366 O O . LEU A 1 307 ? 1.212 -4.595 -23.756 1.00 21.35 307 LEU A O 1
ATOM 2371 N N . ASN A 1 308 ? 2.649 -3.000 -24.416 1.00 24.74 308 ASN A N 1
ATOM 2372 C CA . ASN A 1 308 ? 3.077 -3.736 -25.596 1.00 26.73 308 ASN A CA 1
ATOM 2373 C C . ASN A 1 308 ? 4.402 -4.402 -25.263 1.00 26.80 308 ASN A C 1
ATOM 2374 O O . ASN A 1 308 ? 5.421 -3.729 -25.117 1.00 26.99 308 ASN A O 1
ATOM 2379 N N . ILE A 1 309 ? 4.375 -5.724 -25.122 1.00 27.59 309 ILE A N 1
ATOM 2380 C CA . ILE A 1 309 ? 5.571 -6.489 -24.795 1.00 28.46 309 ILE A CA 1
ATOM 2381 C C . ILE A 1 309 ? 5.986 -7.344 -25.986 1.00 29.62 309 ILE A C 1
ATOM 2382 O O . ILE A 1 309 ? 5.212 -8.171 -26.467 1.00 28.53 309 ILE A O 1
ATOM 2387 N N . ASP A 1 310 ? 7.216 -7.143 -26.449 1.00 31.85 310 ASP A N 1
ATOM 2388 C CA . ASP A 1 310 ? 7.742 -7.877 -27.593 1.00 33.81 310 ASP A CA 1
ATOM 2389 C C . ASP A 1 310 ? 6.809 -7.754 -28.788 1.00 33.87 310 ASP A C 1
ATOM 2390 O O . ASP A 1 310 ? 6.556 -8.728 -29.495 1.00 34.63 310 ASP A O 1
ATOM 2395 N N . GLY A 1 311 ? 6.290 -6.548 -28.997 1.00 34.12 311 GLY A N 1
ATOM 2396 C CA . GLY A 1 311 ? 5.398 -6.300 -30.116 1.00 34.53 311 GLY A CA 1
ATOM 2397 C C . GLY A 1 311 ? 3.979 -6.813 -29.966 1.00 34.99 311 GLY A C 1
ATOM 2398 O O . GLY A 1 311 ? 3.191 -6.726 -30.907 1.00 35.86 311 GLY A O 1
ATOM 2399 N N . LYS A 1 312 ? 3.638 -7.341 -28.794 1.00 34.57 312 LYS A N 1
ATOM 2400 C CA . LYS A 1 312 ? 2.294 -7.863 -28.564 1.00 34.18 312 LYS A CA 1
ATOM 2401 C C . LYS A 1 312 ? 1.580 -7.163 -27.410 1.00 32.00 312 LYS A C 1
ATOM 2402 O O . LYS A 1 312 ? 2.143 -6.994 -26.330 1.00 31.50 312 LYS A O 1
ATOM 2408 N N . PRO A 1 313 ? 0.324 -6.743 -27.630 1.00 30.07 313 PRO A N 1
ATOM 2409 C CA . PRO A 1 313 ? -0.457 -6.065 -26.591 1.00 28.25 313 PRO A CA 1
ATOM 2410 C C . PRO A 1 313 ? -0.767 -7.041 -25.461 1.00 26.22 313 PRO A C 1
ATOM 2411 O O . PRO A 1 313 ? -1.341 -8.103 -25.696 1.00 26.49 313 PRO A O 1
ATOM 2415 N N . ARG A 1 314 ? -0.381 -6.683 -24.240 1.00 24.44 314 ARG A N 1
ATOM 2416 C CA . ARG A 1 314 ? -0.611 -7.544 -23.083 1.00 22.08 314 ARG A CA 1
ATOM 2417 C C . ARG A 1 314 ? -1.433 -6.873 -21.987 1.00 20.92 314 ARG A C 1
ATOM 2418 O O . ARG A 1 314 ? -1.317 -5.669 -21.756 1.00 20.74 314 ARG A O 1
ATOM 2426 N N . LYS A 1 315 ? -2.277 -7.662 -21.330 1.00 19.24 315 LYS A N 1
ATOM 2427 C CA . LYS A 1 315 ? -3.095 -7.177 -20.224 1.00 18.77 315 LYS A CA 1
ATOM 2428 C C . LYS A 1 315 ? -2.291 -7.541 -18.986 1.00 17.47 315 LYS A C 1
ATOM 2429 O O . LYS A 1 315 ? -2.309 -8.687 -18.536 1.00 17.77 315 LYS A O 1
ATOM 2435 N N . VAL A 1 316 ? -1.576 -6.566 -18.439 1.00 16.85 316 VAL A N 1
ATOM 2436 C CA . VAL A 1 316 ? -0.723 -6.834 -17.295 1.00 17.27 316 VAL A CA 1
ATOM 2437 C C . VAL A 1 316 ? -1.190 -6.345 -15.934 1.00 16.65 316 VAL A C 1
ATOM 2438 O O . VAL A 1 316 ? -2.169 -5.607 -15.800 1.00 15.92 316 VAL A O 1
ATOM 2442 N N . LEU A 1 317 ? -0.451 -6.795 -14.929 1.00 16.61 317 LEU A N 1
ATOM 2443 C CA . LEU A 1 317 ? -0.654 -6.431 -13.538 1.00 16.28 317 LEU A CA 1
ATOM 2444 C C . LEU A 1 317 ? 0.771 -6.141 -13.094 1.00 16.41 317 LEU A C 1
ATOM 2445 O O . LEU A 1 317 ? 1.670 -6.954 -13.320 1.00 16.36 317 LEU A O 1
ATOM 2450 N N . MET A 1 318 ? 0.985 -4.977 -12.491 1.00 15.62 318 MET A N 1
ATOM 2451 C CA . MET A 1 318 ? 2.317 -4.605 -12.048 1.00 13.41 318 MET A CA 1
ATOM 2452 C C . MET A 1 318 ? 2.349 -4.369 -10.544 1.00 14.68 318 MET A C 1
ATOM 2453 O O . MET A 1 318 ? 1.356 -3.951 -9.950 1.00 13.60 318 MET A O 1
ATOM 2458 N N . GLN A 1 319 ? 3.498 -4.653 -9.941 1.00 14.24 319 GLN A N 1
ATOM 2459 C CA . GLN A 1 319 ? 3.703 -4.434 -8.516 1.00 14.48 319 GLN A CA 1
ATOM 2460 C C . GLN A 1 319 ? 5.189 -4.290 -8.219 1.00 14.18 319 GLN A C 1
ATOM 2461 O O . GLN A 1 319 ? 6.026 -4.966 -8.821 1.00 15.31 319 GLN A O 1
ATOM 2467 N N . ALA A 1 320 ? 5.508 -3.388 -7.299 1.00 13.54 320 ALA A N 1
ATOM 2468 C CA . ALA A 1 320 ? 6.880 -3.161 -6.869 1.00 14.23 320 ALA A CA 1
ATOM 2469 C C . ALA A 1 320 ? 6.836 -3.332 -5.356 1.00 14.73 320 ALA A C 1
ATOM 2470 O O . ALA A 1 320 ? 6.820 -2.355 -4.616 1.00 15.27 320 ALA A O 1
ATOM 2472 N N . PRO A 1 321 ? 6.800 -4.587 -4.880 1.00 15.10 321 PRO A N 1
ATOM 2473 C CA . PRO A 1 321 ? 6.746 -4.886 -3.446 1.00 14.38 321 PRO A CA 1
ATOM 2474 C C . PRO A 1 321 ? 8.032 -4.614 -2.667 1.00 12.64 321 PRO A C 1
ATOM 2475 O O . PRO A 1 321 ? 9.033 -4.170 -3.226 1.00 12.36 321 PRO A O 1
ATOM 2479 N N . LYS A 1 322 ? 7.987 -4.888 -1.367 1.00 10.98 322 LYS A N 1
ATOM 2480 C CA . LYS A 1 322 ? 9.127 -4.666 -0.491 1.00 12.31 322 LYS A CA 1
ATOM 2481 C C . LYS A 1 322 ? 10.436 -5.333 -0.899 1.00 12.97 322 LYS A C 1
ATOM 2482 O O . LYS A 1 322 ? 11.504 -4.753 -0.688 1.00 12.74 322 LYS A O 1
ATOM 2488 N N . ASN A 1 323 ? 10.370 -6.538 -1.468 1.00 12.18 323 ASN A N 1
ATOM 2489 C CA . ASN A 1 323 ? 11.600 -7.259 -1.812 1.00 13.46 323 ASN A CA 1
ATOM 2490 C C . ASN A 1 323 ? 12.514 -6.629 -2.860 1.00 14.50 323 ASN A C 1
ATOM 2491 O O . ASN A 1 323 ? 13.632 -7.103 -3.074 1.00 14.95 323 ASN A O 1
ATOM 2496 N N . GLY A 1 324 ? 12.056 -5.567 -3.516 1.00 14.58 324 GLY A N 1
ATOM 2497 C CA . GLY A 1 324 ? 12.913 -4.899 -4.479 1.00 14.21 324 GLY A CA 1
ATOM 2498 C C . GLY A 1 324 ? 12.820 -5.278 -5.941 1.00 14.08 324 GLY A C 1
ATOM 2499 O O . GLY A 1 324 ? 13.543 -4.714 -6.761 1.00 14.72 324 GLY A O 1
ATOM 2500 N N . PHE A 1 325 ? 11.961 -6.230 -6.283 1.00 15.60 325 PHE A N 1
ATOM 2501 C CA . PHE A 1 325 ? 11.801 -6.605 -7.686 1.00 16.02 325 PHE A CA 1
ATOM 2502 C C . PHE A 1 325 ? 10.538 -5.959 -8.240 1.00 15.52 325 PHE A C 1
ATOM 2503 O O . PHE A 1 325 ? 9.549 -5.806 -7.526 1.00 15.07 325 PHE A O 1
ATOM 2511 N N . PHE A 1 326 ? 10.577 -5.562 -9.508 1.00 14.67 326 PHE A N 1
ATOM 2512 C CA . PHE A 1 326 ? 9.409 -4.968 -10.137 1.00 14.12 326 PHE A CA 1
ATOM 2513 C C . PHE A 1 326 ? 8.787 -6.072 -10.973 1.00 15.04 326 PHE A C 1
ATOM 2514 O O . PHE A 1 326 ? 9.420 -6.613 -11.889 1.00 14.70 326 PHE A O 1
ATOM 2522 N N . TYR A 1 327 ? 7.546 -6.412 -10.654 1.00 15.42 327 TYR A N 1
ATOM 2523 C CA . TYR A 1 327 ? 6.868 -7.492 -11.351 1.00 15.96 327 TYR A CA 1
ATOM 2524 C C . TYR A 1 327 ? 5.847 -7.079 -12.395 1.00 17.08 327 TYR A C 1
ATOM 2525 O O . TYR A 1 327 ? 5.051 -6.161 -12.188 1.00 17.21 327 TYR A O 1
ATOM 2534 N N . VAL A 1 328 ? 5.888 -7.772 -13.526 1.00 17.02 328 VAL A N 1
ATOM 2535 C CA . VAL A 1 328 ? 4.940 -7.551 -14.604 1.00 17.34 328 VAL A CA 1
ATOM 2536 C C . VAL A 1 328 ? 4.382 -8.937 -14.875 1.00 17.31 328 VAL A C 1
ATOM 2537 O O . VAL A 1 328 ? 5.103 -9.826 -15.326 1.00 18.95 328 VAL A O 1
ATOM 2541 N N . LEU A 1 329 ? 3.105 -9.128 -14.572 1.00 16.90 329 LEU A N 1
ATOM 2542 C CA . LEU A 1 329 ? 2.467 -10.419 -14.778 1.00 17.85 329 LEU A CA 1
ATOM 2543 C C . LEU A 1 329 ? 1.327 -10.289 -15.772 1.00 17.13 329 LEU A C 1
ATOM 2544 O O . LEU A 1 329 ? 0.790 -9.202 -15.967 1.00 16.39 329 LEU A O 1
ATOM 2549 N N . ASP A 1 330 ? 0.967 -11.399 -16.405 1.00 17.19 330 ASP A N 1
ATOM 2550 C CA . ASP A 1 330 ? -0.166 -11.405 -17.317 1.00 18.49 330 ASP A CA 1
ATOM 2551 C C . ASP A 1 330 ? -1.332 -11.503 -16.332 1.00 18.23 330 ASP A C 1
ATOM 2552 O O . ASP A 1 330 ? -1.469 -12.513 -15.637 1.00 18.09 330 ASP A O 1
ATOM 2557 N N . ARG A 1 331 ? -2.167 -10.470 -16.256 1.00 18.19 331 ARG A N 1
ATOM 2558 C CA . ARG A 1 331 ? -3.261 -10.497 -15.293 1.00 17.27 331 ARG A CA 1
ATOM 2559 C C . ARG A 1 331 ? -4.418 -11.443 -15.598 1.00 17.83 331 ARG A C 1
ATOM 2560 O O . ARG A 1 331 ? -5.308 -11.614 -14.765 1.00 15.50 331 ARG A O 1
ATOM 2568 N N . THR A 1 332 ? -4.414 -12.066 -16.774 1.00 18.26 332 THR A N 1
ATOM 2569 C CA . THR A 1 332 ? -5.488 -12.993 -17.116 1.00 18.59 332 THR A CA 1
ATOM 2570 C C . THR A 1 332 ? -5.223 -14.384 -16.549 1.00 19.17 332 THR A C 1
ATOM 2571 O O . THR A 1 332 ? -6.161 -15.100 -16.195 1.00 19.47 332 THR A O 1
ATOM 2575 N N . ASN A 1 333 ? -3.949 -14.765 -16.451 1.00 19.51 333 ASN A N 1
ATOM 2576 C CA . ASN A 1 333 ? -3.600 -16.097 -15.955 1.00 20.12 333 ASN A CA 1
ATOM 2577 C C . ASN A 1 333 ? -2.494 -16.157 -14.905 1.00 19.48 333 ASN A C 1
ATOM 2578 O O . ASN A 1 333 ? -2.160 -17.238 -14.414 1.00 19.01 333 ASN A O 1
ATOM 2583 N N . GLY A 1 334 ? -1.918 -15.009 -14.570 1.00 18.31 334 GLY A N 1
ATOM 2584 C CA . GLY A 1 334 ? -0.868 -14.987 -13.568 1.00 19.25 334 GLY A CA 1
ATOM 2585 C C . GLY A 1 334 ? 0.530 -15.369 -14.022 1.00 19.52 334 GLY A C 1
ATOM 2586 O O . GLY A 1 334 ? 1.431 -15.480 -13.192 1.00 19.72 334 GLY A O 1
ATOM 2587 N N . LYS A 1 335 ? 0.728 -15.571 -15.322 1.00 20.45 335 LYS A N 1
ATOM 2588 C CA . LYS A 1 335 ? 2.053 -15.929 -15.824 1.00 20.83 335 LYS A CA 1
ATOM 2589 C C . LYS A 1 335 ? 3.010 -14.752 -15.658 1.00 20.12 335 LYS A C 1
ATOM 2590 O O . LYS A 1 335 ? 2.649 -13.606 -15.929 1.00 20.13 335 LYS A O 1
ATOM 2596 N N . LEU A 1 336 ? 4.231 -15.035 -15.220 1.00 18.79 336 LEU A N 1
ATOM 2597 C CA . LEU A 1 336 ? 5.226 -13.989 -15.037 1.00 17.68 336 LEU A CA 1
ATOM 2598 C C . LEU A 1 336 ? 5.781 -13.564 -16.391 1.00 18.05 336 LEU A C 1
ATOM 2599 O O . LEU A 1 336 ? 6.238 -14.399 -17.170 1.00 17.52 336 LEU A O 1
ATOM 2604 N N . ILE A 1 337 ? 5.732 -12.266 -16.667 1.00 17.66 337 ILE A N 1
ATOM 2605 C CA . ILE A 1 337 ? 6.249 -11.733 -17.919 1.00 17.97 337 ILE A CA 1
ATOM 2606 C C . ILE A 1 337 ? 7.681 -11.248 -17.700 1.00 18.36 337 ILE A C 1
ATOM 2607 O O . ILE A 1 337 ? 8.561 -11.480 -18.531 1.00 18.29 337 ILE A O 1
ATOM 2612 N N . SER A 1 338 ? 7.914 -10.583 -16.575 1.00 16.72 338 SER A N 1
ATOM 2613 C CA . SER A 1 338 ? 9.248 -10.097 -16.243 1.00 18.09 338 SER A CA 1
ATOM 2614 C C . SER A 1 338 ? 9.330 -9.707 -14.775 1.00 18.73 338 SER A C 1
ATOM 2615 O O . SER A 1 338 ? 8.312 -9.432 -14.132 1.00 19.22 338 SER A O 1
ATOM 2618 N N . ALA A 1 339 ? 10.552 -9.687 -14.256 1.00 18.18 339 ALA A N 1
ATOM 2619 C CA . ALA A 1 339 ? 10.815 -9.324 -12.871 1.00 18.00 339 ALA A CA 1
ATOM 2620 C C . ALA A 1 339 ? 12.279 -8.920 -12.772 1.00 18.30 339 ALA A C 1
ATOM 2621 O O . ALA A 1 339 ? 13.170 -9.750 -12.948 1.00 20.55 339 ALA A O 1
ATOM 2623 N N . GLU A 1 340 ? 12.522 -7.642 -12.503 1.00 17.71 340 GLU A N 1
ATOM 2624 C CA . GLU A 1 340 ? 13.882 -7.125 -12.392 1.00 18.16 340 GLU A CA 1
ATOM 2625 C C . GLU A 1 340 ? 13.991 -6.206 -11.178 1.00 17.05 340 GLU A C 1
ATOM 2626 O O . GLU A 1 340 ? 12.994 -5.638 -10.722 1.00 16.77 340 GLU A O 1
ATOM 2632 N N . LYS A 1 341 ? 15.205 -6.061 -10.662 1.00 17.14 341 LYS A N 1
ATOM 2633 C CA . LYS A 1 341 ? 15.451 -5.217 -9.497 1.00 17.79 341 LYS A CA 1
ATOM 2634 C C . LYS A 1 341 ? 15.246 -3.738 -9.819 1.00 17.92 341 LYS A C 1
ATOM 2635 O O . LYS A 1 341 ? 15.713 -3.255 -10.850 1.00 16.85 341 LYS A O 1
ATOM 2641 N N . PHE A 1 342 ? 14.538 -3.016 -8.951 1.00 16.68 342 PHE A N 1
ATOM 2642 C CA . PHE A 1 342 ? 14.333 -1.590 -9.186 1.00 16.87 342 PHE A CA 1
ATOM 2643 C C . PHE A 1 342 ? 15.124 -0.756 -8.181 1.00 17.00 342 PHE A C 1
ATOM 2644 O O . PHE A 1 342 ? 14.916 0.448 -8.043 1.00 17.60 342 PHE A O 1
ATOM 2652 N N . GLY A 1 343 ? 16.054 -1.419 -7.501 1.00 18.03 343 GLY A N 1
ATOM 2653 C CA . GLY A 1 343 ? 16.899 -0.763 -6.520 1.00 17.03 343 GLY A CA 1
ATOM 2654 C C . GLY A 1 343 ? 17.930 -1.749 -6.001 1.00 17.73 343 GLY A C 1
ATOM 2655 O O . GLY A 1 343 ? 18.143 -2.803 -6.605 1.00 16.61 343 GLY A O 1
ATOM 2656 N N . LYS A 1 344 ? 18.566 -1.421 -4.883 1.00 17.51 344 LYS A N 1
ATOM 2657 C CA . LYS A 1 344 ? 19.573 -2.301 -4.299 1.00 16.93 344 LYS A CA 1
ATOM 2658 C C . LYS A 1 344 ? 18.911 -3.560 -3.739 1.00 17.39 344 LYS A C 1
ATOM 2659 O O . LYS A 1 344 ? 18.069 -3.483 -2.846 1.00 17.85 344 LYS A O 1
ATOM 2665 N N . VAL A 1 345 ? 19.294 -4.718 -4.271 1.00 16.62 345 VAL A N 1
ATOM 2666 C CA . VAL A 1 345 ? 18.737 -5.995 -3.829 1.00 16.26 345 VAL A CA 1
ATOM 2667 C C . VAL A 1 345 ? 19.859 -7.020 -3.721 1.00 16.98 345 VAL A C 1
ATOM 2668 O O . VAL A 1 345 ? 20.469 -7.382 -4.727 1.00 15.43 345 VAL A O 1
ATOM 2672 N N . THR A 1 346 ? 20.130 -7.490 -2.507 1.00 16.49 346 THR A N 1
ATOM 2673 C CA . THR A 1 346 ? 21.198 -8.465 -2.314 1.00 16.89 346 THR A CA 1
ATOM 2674 C C . THR A 1 346 ? 20.738 -9.798 -1.733 1.00 17.33 346 THR A C 1
ATOM 2675 O O . THR A 1 346 ? 21.533 -10.733 -1.640 1.00 17.78 346 THR A O 1
ATOM 2679 N N . TRP A 1 347 ? 19.470 -9.899 -1.339 1.00 16.17 347 TRP A N 1
ATOM 2680 C CA . TRP A 1 347 ? 18.980 -11.153 -0.772 1.00 16.41 347 TRP A CA 1
ATOM 2681 C C . TRP A 1 347 ? 18.765 -12.197 -1.862 1.00 16.60 347 TRP A C 1
ATOM 2682 O O . TRP A 1 347 ? 18.720 -13.396 -1.587 1.00 16.76 347 TRP A O 1
ATOM 2693 N N . ALA A 1 348 ? 18.626 -11.735 -3.100 1.00 17.08 348 ALA A N 1
ATOM 2694 C CA . ALA A 1 348 ? 18.425 -12.635 -4.226 1.00 18.43 348 ALA A CA 1
ATOM 2695 C C . ALA A 1 348 ? 19.214 -12.152 -5.441 1.00 19.58 348 ALA A C 1
ATOM 2696 O O . ALA A 1 348 ? 19.374 -10.949 -5.655 1.00 18.26 348 ALA A O 1
ATOM 2698 N N . GLU A 1 349 ? 19.711 -13.101 -6.229 1.00 20.77 349 GLU A N 1
ATOM 2699 C CA . GLU A 1 349 ? 20.484 -12.789 -7.424 1.00 22.19 349 GLU A CA 1
ATOM 2700 C C . GLU A 1 349 ? 19.580 -12.312 -8.551 1.00 21.73 349 GLU A C 1
ATOM 2701 O O . GLU A 1 349 ? 19.960 -11.448 -9.338 1.00 21.04 349 GLU A O 1
ATOM 2707 N N . LYS A 1 350 ? 18.382 -12.886 -8.612 1.00 21.18 350 LYS A N 1
ATOM 2708 C CA . LYS A 1 350 ? 17.392 -12.546 -9.626 1.00 21.77 350 LYS A CA 1
ATOM 2709 C C . LYS A 1 350 ? 16.172 -13.424 -9.396 1.00 21.29 350 LYS A C 1
ATOM 2710 O O . LYS A 1 350 ? 16.147 -14.239 -8.474 1.00 20.42 350 LYS A O 1
ATOM 2716 N N . VAL A 1 351 ? 15.160 -13.243 -10.236 1.00 20.06 351 VAL A N 1
ATOM 2717 C CA . VAL A 1 351 ? 13.967 -14.070 -10.178 1.00 20.30 351 VAL A CA 1
ATOM 2718 C C . VAL A 1 351 ? 14.065 -14.884 -11.463 1.00 22.05 351 VAL A C 1
ATOM 2719 O O . VAL A 1 351 ? 14.133 -14.317 -12.555 1.00 21.28 351 VAL A O 1
ATOM 2723 N N . ASP A 1 352 ? 14.112 -16.205 -11.333 1.00 23.64 352 ASP A N 1
ATOM 2724 C CA . ASP A 1 352 ? 14.219 -17.067 -12.502 1.00 26.09 352 ASP A CA 1
ATOM 2725 C C . ASP A 1 352 ? 12.929 -17.037 -13.312 1.00 26.04 352 ASP A C 1
ATOM 2726 O O . ASP A 1 352 ? 11.888 -17.496 -12.854 1.00 25.57 352 ASP A O 1
ATOM 2731 N N . LEU A 1 353 ? 13.015 -16.495 -14.522 1.00 26.92 353 LEU A N 1
ATOM 2732 C CA . LEU A 1 353 ? 11.860 -16.371 -15.405 1.00 28.84 353 LEU A CA 1
ATOM 2733 C C . LEU A 1 353 ? 11.095 -17.675 -15.607 1.00 29.03 353 LEU A C 1
ATOM 2734 O O . LEU A 1 353 ? 9.866 -17.697 -15.546 1.00 29.57 353 LEU A O 1
ATOM 2739 N N . ALA A 1 354 ? 11.824 -18.760 -15.847 1.00 29.32 354 ALA A N 1
ATOM 2740 C CA . ALA A 1 354 ? 11.203 -20.061 -16.071 1.00 29.46 354 ALA A CA 1
ATOM 2741 C C . ALA A 1 354 ? 10.422 -20.574 -14.862 1.00 29.21 354 ALA A C 1
ATOM 2742 O O . ALA A 1 354 ? 9.248 -20.931 -14.984 1.00 29.78 354 ALA A O 1
ATOM 2744 N N . THR A 1 355 ? 11.071 -20.622 -13.702 1.00 27.38 355 THR A N 1
ATOM 2745 C CA . THR A 1 355 ? 10.407 -21.102 -12.490 1.00 26.19 355 THR A CA 1
ATOM 2746 C C . THR A 1 355 ? 9.527 -20.035 -11.850 1.00 25.04 355 THR A C 1
ATOM 2747 O O . THR A 1 355 ? 8.519 -20.349 -11.220 1.00 25.66 355 THR A O 1
ATOM 2751 N N . GLY A 1 356 ? 9.912 -18.774 -12.019 1.00 24.11 356 GLY A N 1
ATOM 2752 C CA . GLY A 1 356 ? 9.155 -17.682 -11.435 1.00 22.74 356 GLY A CA 1
ATOM 2753 C C . GLY A 1 356 ? 9.560 -17.509 -9.986 1.00 22.52 356 GLY A C 1
ATOM 2754 O O . GLY A 1 356 ? 9.000 -16.689 -9.258 1.00 21.22 356 GLY A O 1
ATOM 2755 N N . ARG A 1 357 ? 10.553 -18.291 -9.573 1.00 22.23 357 ARG A N 1
ATOM 2756 C CA . ARG A 1 357 ? 11.046 -18.256 -8.204 1.00 21.38 357 ARG A CA 1
ATOM 2757 C C . ARG A 1 357 ? 12.348 -17.473 -8.083 1.00 21.17 357 ARG A C 1
ATOM 2758 O O . ARG A 1 357 ? 13.215 -17.541 -8.959 1.00 20.43 357 ARG A O 1
ATOM 2766 N N . PRO A 1 358 ? 12.495 -16.704 -6.994 1.00 19.93 358 PRO A N 1
ATOM 2767 C CA . PRO A 1 358 ? 13.716 -15.924 -6.788 1.00 19.43 358 PRO A CA 1
ATOM 2768 C C . PRO A 1 358 ? 14.886 -16.870 -6.515 1.00 18.93 358 PRO A C 1
ATOM 2769 O O . PRO A 1 358 ? 14.711 -17.924 -5.903 1.00 17.26 358 PRO A O 1
ATOM 2773 N N . VAL A 1 359 ? 16.071 -16.500 -6.985 1.00 19.34 359 VAL A N 1
ATOM 2774 C CA . VAL A 1 359 ? 17.263 -17.302 -6.749 1.00 19.35 359 VAL A CA 1
ATOM 2775 C C . VAL A 1 359 ? 17.951 -16.653 -5.558 1.00 18.34 359 VAL A C 1
ATOM 2776 O O . VAL A 1 359 ? 18.619 -15.634 -5.694 1.00 17.67 359 VAL A O 1
ATOM 2780 N N . GLU A 1 360 ? 17.776 -17.249 -4.388 1.00 18.51 360 GLU A N 1
ATOM 2781 C CA . GLU A 1 360 ? 18.350 -16.705 -3.169 1.00 19.13 360 GLU A CA 1
ATOM 2782 C C . GLU A 1 360 ? 19.873 -16.766 -3.071 1.00 19.68 360 GLU A C 1
ATOM 2783 O O . GLU A 1 360 ? 20.501 -17.749 -3.474 1.00 18.07 360 GLU A O 1
ATOM 2789 N N . ALA A 1 361 ? 20.451 -15.691 -2.540 1.00 18.58 361 ALA A N 1
ATOM 2790 C CA . ALA A 1 361 ? 21.889 -15.581 -2.349 1.00 19.69 361 ALA A CA 1
ATOM 2791 C C . ALA A 1 361 ? 22.268 -16.388 -1.113 1.00 20.75 361 ALA A C 1
ATOM 2792 O O . ALA A 1 361 ? 21.424 -16.670 -0.262 1.00 18.27 361 ALA A O 1
ATOM 2794 N N . PRO A 1 362 ? 23.549 -16.759 -0.992 1.00 20.95 362 PRO A N 1
ATOM 2795 C CA . PRO A 1 362 ? 24.020 -17.542 0.154 1.00 21.26 362 PRO A CA 1
ATOM 2796 C C . PRO A 1 362 ? 23.798 -16.883 1.518 1.00 20.01 362 PRO A C 1
ATOM 2797 O O . PRO A 1 362 ? 24.061 -15.692 1.693 1.00 21.13 362 PRO A O 1
ATOM 2801 N N . GLY A 1 363 ? 23.302 -17.671 2.469 1.00 19.10 363 GLY A N 1
ATOM 2802 C CA . GLY A 1 363 ? 23.086 -17.192 3.826 1.00 18.72 363 GLY A CA 1
ATOM 2803 C C . GLY A 1 363 ? 22.010 -16.158 4.111 1.00 18.40 363 GLY A C 1
ATOM 2804 O O . GLY A 1 363 ? 21.908 -15.687 5.246 1.00 18.21 363 GLY A O 1
ATOM 2805 N N . VAL A 1 364 ? 21.197 -15.809 3.118 1.00 17.41 364 VAL A N 1
ATOM 2806 C CA . VAL A 1 364 ? 20.157 -14.806 3.333 1.00 17.70 364 VAL A CA 1
ATOM 2807 C C . VAL A 1 364 ? 19.056 -15.237 4.302 1.00 17.71 364 VAL A C 1
ATOM 2808 O O . VAL A 1 364 ? 18.288 -14.400 4.777 1.00 18.51 364 VAL A O 1
ATOM 2812 N N . ARG A 1 365 ? 18.967 -16.533 4.591 1.00 16.73 365 ARG A N 1
ATOM 2813 C CA . ARG A 1 365 ? 17.955 -17.015 5.526 1.00 15.72 365 ARG A CA 1
ATOM 2814 C C . ARG A 1 365 ? 18.503 -17.065 6.945 1.00 15.72 365 ARG A C 1
ATOM 2815 O O . ARG A 1 365 ? 17.890 -17.625 7.856 1.00 15.78 365 ARG A O 1
ATOM 2823 N N . TYR A 1 366 ? 19.668 -16.447 7.103 1.00 15.95 366 TYR A N 1
ATOM 2824 C CA . TYR A 1 366 ? 20.367 -16.302 8.374 1.00 17.36 366 TYR A CA 1
ATOM 2825 C C . TYR A 1 366 ? 20.227 -17.416 9.405 1.00 17.49 366 TYR A C 1
ATOM 2826 O O . TYR A 1 366 ? 20.108 -17.140 10.598 1.00 16.59 366 TYR A O 1
ATOM 2835 N N . GLU A 1 367 ? 20.267 -18.668 8.962 1.00 18.99 367 GLU A N 1
ATOM 2836 C CA . GLU A 1 367 ? 20.135 -19.786 9.890 1.00 21.74 367 GLU A CA 1
ATOM 2837 C C . GLU A 1 367 ? 21.278 -19.883 10.899 1.00 22.67 367 GLU A C 1
ATOM 2838 O O . GLU A 1 367 ? 21.043 -20.073 12.095 1.00 23.05 367 GLU A O 1
ATOM 2844 N N . LYS A 1 368 ? 22.512 -19.753 10.419 1.00 23.14 368 LYS A N 1
ATOM 2845 C CA . LYS A 1 368 ? 23.683 -19.872 11.284 1.00 25.84 368 LYS A CA 1
ATOM 2846 C C . LYS A 1 368 ? 24.298 -18.552 11.733 1.00 26.32 368 LYS A C 1
ATOM 2847 O O . LYS A 1 368 ? 24.829 -18.461 12.835 1.00 26.93 368 LYS A O 1
ATOM 2853 N N . GLU A 1 369 ? 24.243 -17.541 10.873 1.00 25.58 369 GLU A N 1
ATOM 2854 C CA . GLU A 1 369 ? 24.801 -16.231 11.191 1.00 26.48 369 GLU A CA 1
ATOM 2855 C C . GLU A 1 369 ? 23.840 -15.126 10.763 1.00 24.60 369 GLU A C 1
ATOM 2856 O O . GLU A 1 369 ? 23.091 -15.283 9.798 1.00 23.11 369 GLU A O 1
ATOM 2862 N N . PRO A 1 370 ? 23.846 -13.996 11.482 1.00 22.81 370 PRO A N 1
ATOM 2863 C CA . PRO A 1 370 ? 22.960 -12.880 11.134 1.00 21.97 370 PRO A CA 1
ATOM 2864 C C . PRO A 1 370 ? 23.333 -12.358 9.747 1.00 21.36 370 PRO A C 1
ATOM 2865 O O . PRO A 1 370 ? 24.484 -12.476 9.319 1.00 20.09 370 PRO A O 1
ATOM 2869 N N . ILE A 1 371 ? 22.368 -11.782 9.044 1.00 20.55 371 ILE A N 1
ATOM 2870 C CA . ILE A 1 371 ? 22.638 -11.273 7.709 1.00 20.53 371 ILE A CA 1
ATOM 2871 C C . ILE A 1 371 ? 22.280 -9.802 7.569 1.00 20.39 371 ILE A C 1
ATOM 2872 O O . ILE A 1 371 ? 21.294 -9.331 8.133 1.00 19.93 371 ILE A O 1
ATOM 2877 N N . VAL A 1 372 ? 23.119 -9.077 6.840 1.00 19.61 372 VAL A N 1
ATOM 2878 C CA . VAL A 1 372 ? 22.879 -7.672 6.548 1.00 18.16 372 VAL A CA 1
ATOM 2879 C C . VAL A 1 372 ? 22.593 -7.722 5.055 1.00 17.51 372 VAL A C 1
ATOM 2880 O O . VAL A 1 372 ? 23.421 -8.196 4.275 1.00 16.22 372 VAL A O 1
ATOM 2884 N N . MET A 1 373 ? 21.412 -7.258 4.666 1.00 16.53 373 MET A N 1
ATOM 2885 C CA . MET A 1 373 ? 20.992 -7.303 3.273 1.00 16.86 373 MET A CA 1
ATOM 2886 C C . MET A 1 373 ? 20.058 -6.155 2.912 1.00 16.50 373 MET A C 1
ATOM 2887 O O . MET A 1 373 ? 19.719 -5.324 3.752 1.00 16.63 373 MET A O 1
ATOM 2892 N N . TRP A 1 374 ? 19.648 -6.142 1.647 1.00 16.09 374 TRP A N 1
ATOM 2893 C CA . TRP A 1 374 ? 18.730 -5.145 1.100 1.00 16.02 374 TRP A CA 1
ATOM 2894 C C . TRP A 1 374 ? 17.727 -5.898 0.231 1.00 14.84 374 TRP A C 1
ATOM 2895 O O . TRP A 1 374 ? 18.100 -6.811 -0.500 1.00 15.91 374 TRP A O 1
ATOM 2906 N N . PRO A 1 375 ? 16.436 -5.530 0.293 1.00 14.69 375 PRO A N 1
ATOM 2907 C CA . PRO A 1 375 ? 15.855 -4.467 1.120 1.00 13.74 375 PRO A CA 1
ATOM 2908 C C . PRO A 1 375 ? 15.759 -4.865 2.594 1.00 13.71 375 PRO A C 1
ATOM 2909 O O . PRO A 1 375 ? 16.369 -5.844 3.030 1.00 13.85 375 PRO A O 1
ATOM 2913 N N . SER A 1 376 ? 14.970 -4.103 3.345 1.00 14.96 376 SER A N 1
ATOM 2914 C CA . SER A 1 376 ? 14.778 -4.338 4.773 1.00 13.96 376 SER A CA 1
ATOM 2915 C C . SER A 1 376 ? 13.280 -4.404 5.063 1.00 14.02 376 SER A C 1
ATOM 2916 O O . SER A 1 376 ? 12.461 -4.338 4.146 1.00 14.23 376 SER A O 1
ATOM 2919 N N . PRO A 1 377 ? 12.900 -4.546 6.343 1.00 13.23 377 PRO A N 1
ATOM 2920 C CA . PRO A 1 377 ? 11.474 -4.605 6.684 1.00 13.50 377 PRO A CA 1
ATOM 2921 C C . PRO A 1 377 ? 10.727 -3.344 6.217 1.00 13.02 377 PRO A C 1
ATOM 2922 O O . PRO A 1 377 ? 9.516 -3.365 5.993 1.00 14.42 377 PRO A O 1
ATOM 2926 N N . PHE A 1 378 ? 11.453 -2.241 6.078 1.00 13.23 378 PHE A N 1
ATOM 2927 C CA . PHE A 1 378 ? 10.843 -0.996 5.637 1.00 13.35 378 PHE A CA 1
ATOM 2928 C C . PHE A 1 378 ? 10.526 -1.061 4.148 1.00 13.56 378 PHE A C 1
ATOM 2929 O O . PHE A 1 378 ? 9.722 -0.275 3.639 1.00 13.23 378 PHE A O 1
ATOM 2937 N N . GLY A 1 379 ? 11.147 -2.025 3.471 1.00 12.94 379 GLY A N 1
ATOM 2938 C CA . GLY A 1 379 ? 10.926 -2.242 2.050 1.00 12.76 379 GLY A CA 1
ATOM 2939 C C . GLY A 1 379 ? 11.552 -1.271 1.067 1.00 14.02 379 GLY A C 1
ATOM 2940 O O . GLY A 1 379 ? 11.770 -0.099 1.381 1.00 14.80 379 GLY A O 1
ATOM 2941 N N . ALA A 1 380 ? 11.854 -1.770 -0.130 1.00 13.03 380 ALA A N 1
ATOM 2942 C CA . ALA A 1 380 ? 12.411 -0.941 -1.194 1.00 13.83 380 ALA A CA 1
ATOM 2943 C C . ALA A 1 380 ? 11.270 -0.018 -1.616 1.00 14.77 380 ALA A C 1
ATOM 2944 O O . ALA A 1 380 ? 11.487 1.055 -2.175 1.00 14.07 380 ALA A O 1
ATOM 2946 N N . HIS A 1 381 ? 10.050 -0.476 -1.347 1.00 14.07 381 HIS A N 1
ATOM 2947 C CA . HIS A 1 381 ? 8.823 0.263 -1.633 1.00 15.10 381 HIS A CA 1
ATOM 2948 C C . HIS A 1 381 ? 7.779 -0.255 -0.651 1.00 14.75 381 HIS A C 1
ATOM 2949 O O . HIS A 1 381 ? 7.490 -1.452 -0.615 1.00 14.65 381 HIS A O 1
ATOM 2956 N N . ASN A 1 382 ? 7.231 0.642 0.161 1.00 15.45 382 ASN A N 1
ATOM 2957 C CA . ASN A 1 382 ? 6.231 0.258 1.147 1.00 14.41 382 ASN A CA 1
ATOM 2958 C C . ASN A 1 382 ? 4.843 0.704 0.672 1.00 13.55 382 ASN A C 1
ATOM 2959 O O . ASN A 1 382 ? 4.585 0.736 -0.531 1.00 13.95 382 ASN A O 1
ATOM 2964 N N . TRP A 1 383 ? 3.957 1.060 1.600 1.00 12.42 383 TRP A N 1
ATOM 2965 C CA . TRP A 1 383 ? 2.596 1.467 1.236 1.00 12.49 383 TRP A CA 1
ATOM 2966 C C . TRP A 1 383 ? 2.476 2.802 0.494 1.00 11.85 383 TRP A C 1
ATOM 2967 O O . TRP A 1 383 ? 1.445 3.069 -0.124 1.00 13.20 383 TRP A O 1
ATOM 2978 N N . HIS A 1 384 ? 3.504 3.645 0.561 1.00 11.69 384 HIS A N 1
ATOM 2979 C CA . HIS A 1 384 ? 3.455 4.936 -0.124 1.00 11.46 384 HIS A CA 1
ATOM 2980 C C . HIS A 1 384 ? 3.126 4.655 -1.585 1.00 12.30 384 HIS A C 1
ATOM 2981 O O . HIS A 1 384 ? 3.812 3.885 -2.247 1.00 11.24 384 HIS A O 1
ATOM 2988 N N . SER A 1 385 ? 2.052 5.269 -2.070 1.00 11.85 385 SER A N 1
ATOM 2989 C CA . SER A 1 385 ? 1.571 5.034 -3.426 1.00 13.06 385 SER A CA 1
ATOM 2990 C C . SER A 1 385 ? 2.506 5.301 -4.593 1.00 11.96 385 SER A C 1
ATOM 2991 O O . SER A 1 385 ? 3.365 6.182 -4.547 1.00 12.65 385 SER A O 1
ATOM 2994 N N . MET A 1 386 ? 2.320 4.511 -5.645 1.00 13.29 386 MET A N 1
ATOM 2995 C CA . MET A 1 386 ? 3.063 4.696 -6.877 1.00 13.71 386 MET A CA 1
ATOM 2996 C C . MET A 1 386 ? 1.956 5.085 -7.849 1.00 13.35 386 MET A C 1
ATOM 2997 O O . MET A 1 386 ? 0.778 5.073 -7.479 1.00 13.67 386 MET A O 1
ATOM 3002 N N . SER A 1 387 ? 2.314 5.468 -9.066 1.00 13.95 387 SER A N 1
ATOM 3003 C CA . SER A 1 387 ? 1.307 5.839 -10.049 1.00 14.42 387 SER A CA 1
ATOM 3004 C C . SER A 1 387 ? 1.813 5.503 -11.442 1.00 15.49 387 SER A C 1
ATOM 3005 O O . SER A 1 387 ? 3.021 5.405 -11.667 1.00 15.19 387 SER A O 1
ATOM 3008 N N . PHE A 1 388 ? 0.877 5.302 -12.362 1.00 15.31 388 PHE A N 1
ATOM 3009 C CA . PHE A 1 388 ? 1.203 4.960 -13.741 1.00 15.84 388 PHE A CA 1
ATOM 3010 C C . PHE A 1 388 ? 0.652 6.026 -14.669 1.00 16.17 388 PHE A C 1
ATOM 3011 O O . PHE A 1 388 ? -0.482 6.482 -14.506 1.00 16.13 388 PHE A O 1
ATOM 3019 N N . ASN A 1 389 ? 1.468 6.430 -15.634 1.00 16.50 389 ASN A N 1
ATOM 3020 C CA . ASN A 1 389 ? 1.064 7.430 -16.611 1.00 18.04 389 ASN A CA 1
ATOM 3021 C C . ASN A 1 389 ? 1.049 6.726 -17.966 1.00 18.89 389 ASN A C 1
ATOM 3022 O O . ASN A 1 389 ? 2.102 6.422 -18.526 1.00 17.62 389 ASN A O 1
ATOM 3027 N N . PRO A 1 390 ? -0.149 6.442 -18.502 1.00 19.40 390 PRO A N 1
ATOM 3028 C CA . PRO A 1 390 ? -0.280 5.765 -19.797 1.00 20.44 390 PRO A CA 1
ATOM 3029 C C . PRO A 1 390 ? 0.405 6.527 -20.928 1.00 20.78 390 PRO A C 1
ATOM 3030 O O . PRO A 1 390 ? 0.823 5.933 -21.925 1.00 21.10 390 PRO A O 1
ATOM 3034 N N . GLY A 1 391 ? 0.516 7.842 -20.760 1.00 20.66 391 GLY A N 1
ATOM 3035 C CA . GLY A 1 391 ? 1.149 8.678 -21.765 1.00 20.27 391 GLY A CA 1
ATOM 3036 C C . GLY A 1 391 ? 2.649 8.475 -21.871 1.00 19.75 391 GLY A C 1
ATOM 3037 O O . GLY A 1 391 ? 3.194 8.390 -22.974 1.00 19.33 391 GLY A O 1
ATOM 3038 N N . THR A 1 392 ? 3.327 8.406 -20.729 1.00 19.05 392 THR A N 1
ATOM 3039 C CA . THR A 1 392 ? 4.775 8.204 -20.723 1.00 18.10 392 THR A CA 1
ATOM 3040 C C . THR A 1 392 ? 5.117 6.725 -20.594 1.00 17.91 392 THR A C 1
ATOM 3041 O O . THR A 1 392 ? 6.241 6.311 -20.884 1.00 17.65 392 THR A O 1
ATOM 3045 N N . GLY A 1 393 ? 4.140 5.939 -20.151 1.00 18.29 393 GLY A N 1
ATOM 3046 C CA . GLY A 1 393 ? 4.340 4.514 -19.973 1.00 18.72 393 GLY A CA 1
ATOM 3047 C C . GLY A 1 393 ? 5.212 4.192 -18.774 1.00 18.33 393 GLY A C 1
ATOM 3048 O O . GLY A 1 393 ? 5.687 3.063 -18.629 1.00 18.63 393 GLY A O 1
ATOM 3049 N N . LEU A 1 394 ? 5.410 5.175 -17.902 1.00 17.06 394 LEU A N 1
ATOM 3050 C CA . LEU A 1 394 ? 6.257 4.990 -16.727 1.00 16.75 394 LEU A CA 1
ATOM 3051 C C . LEU A 1 394 ? 5.491 4.865 -15.408 1.00 16.18 394 LEU A C 1
ATOM 3052 O O . LEU A 1 394 ? 4.368 5.355 -15.271 1.00 15.96 394 LEU A O 1
ATOM 3057 N N . VAL A 1 395 ? 6.117 4.196 -14.443 1.00 15.86 395 VAL A N 1
ATOM 3058 C CA . VAL A 1 395 ? 5.541 4.003 -13.116 1.00 14.18 395 VAL A CA 1
ATOM 3059 C C . VAL A 1 395 ? 6.432 4.753 -12.130 1.00 14.94 395 VAL A C 1
ATOM 3060 O O . VAL A 1 395 ? 7.631 4.479 -12.035 1.00 15.49 395 VAL A O 1
ATOM 3064 N N . TYR A 1 396 ? 5.843 5.699 -11.404 1.00 14.58 396 TYR A N 1
ATOM 3065 C CA . TYR A 1 396 ? 6.586 6.513 -10.451 1.00 14.91 396 TYR A CA 1
ATOM 3066 C C . TYR A 1 396 ? 6.508 5.935 -9.051 1.00 14.92 396 TYR A C 1
ATOM 3067 O O . TYR A 1 396 ? 5.458 5.946 -8.410 1.00 13.04 396 TYR A O 1
ATOM 3076 N N . ILE A 1 397 ? 7.655 5.445 -8.589 1.00 15.33 397 ILE A N 1
ATOM 3077 C CA . ILE A 1 397 ? 7.775 4.773 -7.298 1.00 15.46 397 ILE A CA 1
ATOM 3078 C C . ILE A 1 397 ? 8.528 5.519 -6.202 1.00 16.37 397 ILE A C 1
ATOM 3079 O O . ILE A 1 397 ? 9.583 6.111 -6.448 1.00 15.58 397 ILE A O 1
ATOM 3084 N N . PRO A 1 398 ? 7.988 5.497 -4.971 1.00 15.69 398 PRO A N 1
ATOM 3085 C CA . PRO A 1 398 ? 8.649 6.162 -3.844 1.00 14.84 398 PRO A CA 1
ATOM 3086 C C . PRO A 1 398 ? 9.694 5.155 -3.353 1.00 14.78 398 PRO A C 1
ATOM 3087 O O . PRO A 1 398 ? 9.471 4.447 -2.367 1.00 14.59 398 PRO A O 1
ATOM 3091 N N . TYR A 1 399 ? 10.817 5.072 -4.061 1.00 14.99 399 TYR A N 1
ATOM 3092 C CA . TYR A 1 399 ? 11.876 4.128 -3.716 1.00 14.05 399 TYR A CA 1
ATOM 3093 C C . TYR A 1 399 ? 12.551 4.403 -2.382 1.00 14.35 399 TYR A C 1
ATOM 3094 O O . TYR A 1 399 ? 12.731 5.556 -1.986 1.00 13.38 399 TYR A O 1
ATOM 3103 N N . GLN A 1 400 ? 12.942 3.325 -1.707 1.00 13.42 400 GLN A N 1
ATOM 3104 C CA . GLN A 1 400 ? 13.602 3.413 -0.414 1.00 14.52 400 GLN A CA 1
ATOM 3105 C C . GLN A 1 400 ? 14.808 2.480 -0.351 1.00 14.82 400 GLN A C 1
ATOM 3106 O O . GLN A 1 400 ? 14.742 1.336 -0.800 1.00 14.69 400 GLN A O 1
ATOM 3112 N N . GLU A 1 401 ? 15.907 2.976 0.207 1.00 15.80 401 GLU A N 1
ATOM 3113 C CA . GLU A 1 401 ? 17.111 2.167 0.349 1.00 16.42 401 GLU A CA 1
ATOM 3114 C C . GLU A 1 401 ? 17.533 2.173 1.817 1.00 15.84 401 GLU A C 1
ATOM 3115 O O . GLU A 1 401 ? 18.073 3.162 2.318 1.00 17.09 401 GLU A O 1
ATOM 3121 N N . VAL A 1 402 ? 17.260 1.065 2.500 1.00 15.51 402 VAL A N 1
ATOM 3122 C CA . VAL A 1 402 ? 17.581 0.910 3.922 1.00 15.76 402 VAL A CA 1
ATOM 3123 C C . VAL A 1 402 ? 18.120 -0.500 4.160 1.00 16.44 402 VAL A C 1
ATOM 3124 O O . VAL A 1 402 ? 17.603 -1.467 3.604 1.00 16.99 402 VAL A O 1
ATOM 3128 N N . PRO A 1 403 ? 19.164 -0.637 4.992 1.00 16.88 403 PRO A N 1
ATOM 3129 C CA . PRO A 1 403 ? 19.739 -1.957 5.270 1.00 17.49 403 PRO A CA 1
ATOM 3130 C C . PRO A 1 403 ? 18.868 -2.808 6.194 1.00 17.23 403 PRO A C 1
ATOM 3131 O O . PRO A 1 403 ? 18.346 -2.313 7.191 1.00 16.40 403 PRO A O 1
ATOM 3135 N N . GLY A 1 404 ? 18.723 -4.086 5.856 1.00 17.20 404 GLY A N 1
ATOM 3136 C CA . GLY A 1 404 ? 17.954 -4.999 6.681 1.00 17.71 404 GLY A CA 1
ATOM 3137 C C . GLY A 1 404 ? 18.913 -5.898 7.448 1.00 18.68 404 GLY A C 1
ATOM 3138 O O . GLY A 1 404 ? 19.857 -6.436 6.870 1.00 18.82 404 GLY A O 1
ATOM 3139 N N . VAL A 1 405 ? 18.683 -6.055 8.749 1.00 18.14 405 VAL A N 1
ATOM 3140 C CA . VAL A 1 405 ? 19.533 -6.897 9.585 1.00 18.16 405 VAL A CA 1
ATOM 3141 C C . VAL A 1 405 ? 18.651 -7.943 10.262 1.00 17.48 405 VAL A C 1
ATOM 3142 O O . VAL A 1 405 ? 17.724 -7.598 10.990 1.00 18.15 405 VAL A O 1
ATOM 3146 N N . TYR A 1 406 ? 18.934 -9.218 10.015 1.00 16.69 406 TYR A N 1
ATOM 3147 C CA . TYR A 1 406 ? 18.139 -10.294 10.593 1.00 16.44 406 TYR A CA 1
ATOM 3148 C C . TYR A 1 406 ? 18.982 -11.319 11.343 1.00 17.02 406 TYR A C 1
ATOM 3149 O O . TYR A 1 406 ? 20.044 -11.727 10.871 1.00 16.57 406 TYR A O 1
ATOM 3158 N N . ARG A 1 407 ? 18.491 -11.727 12.512 1.00 17.29 407 ARG A N 1
ATOM 3159 C CA . ARG A 1 407 ? 19.165 -12.712 13.355 1.00 17.58 407 ARG A CA 1
ATOM 3160 C C . ARG A 1 407 ? 18.183 -13.822 13.714 1.00 17.45 407 ARG A C 1
ATOM 3161 O O . ARG A 1 407 ? 17.037 -13.552 14.075 1.00 17.74 407 ARG A O 1
ATOM 3169 N N . ASN A 1 408 ? 18.635 -15.068 13.620 1.00 17.09 408 ASN A N 1
ATOM 3170 C CA . ASN A 1 408 ? 17.787 -16.216 13.924 1.00 17.16 408 ASN A CA 1
ATOM 3171 C C . ASN A 1 408 ? 17.674 -16.467 15.427 1.00 18.05 408 ASN A C 1
ATOM 3172 O O . ASN A 1 408 ? 18.579 -17.036 16.037 1.00 17.86 408 ASN A O 1
ATOM 3177 N N . GLU A 1 409 ? 16.566 -16.035 16.023 1.00 17.50 409 GLU A N 1
ATOM 3178 C CA . GLU A 1 409 ? 16.354 -16.232 17.455 1.00 19.38 409 GLU A CA 1
ATOM 3179 C C . GLU A 1 409 ? 16.172 -17.726 17.725 1.00 21.02 409 GLU A C 1
ATOM 3180 O O . GLU A 1 409 ? 16.326 -18.192 18.857 1.00 20.25 409 GLU A O 1
ATOM 3186 N N . GLY A 1 410 ? 1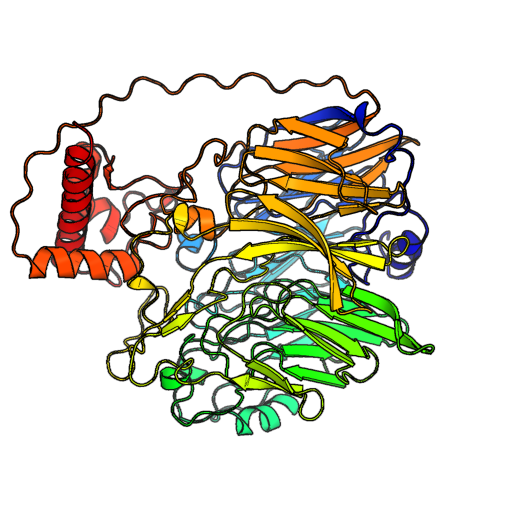5.851 -18.461 16.662 1.00 21.87 410 GLY A N 1
ATOM 3187 C CA . GLY A 1 410 ? 15.671 -19.904 16.728 1.00 22.72 410 GLY A CA 1
ATOM 3188 C C . GLY A 1 410 ? 15.075 -20.511 17.984 1.00 23.49 410 GLY A C 1
ATOM 3189 O O . GLY A 1 410 ? 13.976 -20.152 18.403 1.00 24.05 410 GLY A O 1
ATOM 3190 N N . LYS A 1 411 ? 15.809 -21.448 18.579 1.00 24.50 411 LYS A N 1
ATOM 3191 C CA . LYS A 1 411 ? 15.358 -22.143 19.781 1.00 26.15 411 LYS A CA 1
ATOM 3192 C C . LYS A 1 411 ? 15.131 -21.207 20.954 1.00 25.26 411 LYS A C 1
ATOM 3193 O O . LYS A 1 411 ? 14.383 -21.529 21.878 1.00 25.20 411 LYS A O 1
ATOM 3199 N N . ASP A 1 412 ? 15.778 -20.049 20.916 1.00 23.59 412 ASP A N 1
ATOM 3200 C CA . ASP A 1 412 ? 15.641 -19.072 21.984 1.00 23.48 412 ASP A CA 1
ATOM 3201 C C . ASP A 1 412 ? 14.407 -18.185 21.811 1.00 23.32 412 ASP A C 1
ATOM 3202 O O . ASP A 1 412 ? 14.118 -17.345 22.667 1.00 22.96 412 ASP A O 1
ATOM 3207 N N . PHE A 1 413 ? 13.677 -18.374 20.712 1.00 21.79 413 PHE A N 1
ATOM 3208 C CA . PHE A 1 413 ? 12.476 -17.579 20.466 1.00 21.57 413 PHE A CA 1
ATOM 3209 C C . PHE A 1 413 ? 11.426 -17.799 21.543 1.00 21.60 413 PHE A C 1
ATOM 3210 O O . PHE A 1 413 ? 11.185 -18.921 21.979 1.00 21.89 413 PHE A O 1
ATOM 3218 N N . VAL A 1 414 ? 10.800 -16.710 21.963 1.00 22.63 414 VAL A N 1
ATOM 3219 C CA . VAL A 1 414 ? 9.753 -16.771 22.964 1.00 23.20 414 VAL A CA 1
ATOM 3220 C C . VAL A 1 414 ? 8.646 -15.813 22.549 1.00 21.42 414 VAL A C 1
ATOM 3221 O O . VAL A 1 414 ? 8.892 -14.631 22.302 1.00 19.83 414 VAL A O 1
ATOM 3225 N N . THR A 1 415 ? 7.430 -16.336 22.447 1.00 20.18 415 THR A N 1
ATOM 3226 C CA . THR A 1 415 ? 6.287 -15.521 22.066 1.00 21.68 415 THR A CA 1
ATOM 3227 C C . THR A 1 415 ? 5.968 -14.557 23.199 1.00 21.38 415 THR A C 1
ATOM 3228 O O . THR A 1 415 ? 5.865 -14.957 24.360 1.00 20.18 415 THR A O 1
ATOM 3232 N N . ARG A 1 416 ? 5.829 -13.282 22.860 1.00 20.64 416 ARG A N 1
ATOM 3233 C CA . ARG A 1 416 ? 5.530 -12.262 23.857 1.00 20.32 416 ARG A CA 1
ATOM 3234 C C . ARG A 1 416 ? 4.310 -11.463 23.433 1.00 20.63 416 ARG A C 1
ATOM 3235 O O . ARG A 1 416 ? 3.842 -11.579 22.301 1.00 18.92 416 ARG A O 1
ATOM 3243 N N . LYS A 1 417 ? 3.793 -10.658 24.354 1.00 20.59 417 LYS A N 1
ATOM 3244 C CA . LYS A 1 417 ? 2.661 -9.802 24.047 1.00 20.04 417 LYS A CA 1
ATOM 3245 C C . LYS A 1 417 ? 3.315 -8.516 23.563 1.00 19.88 417 LYS A C 1
ATOM 3246 O O . LYS A 1 417 ? 3.351 -7.497 24.258 1.00 18.75 417 LYS A O 1
ATOM 3252 N N . ALA A 1 418 ? 3.872 -8.615 22.361 1.00 18.18 418 ALA A N 1
ATOM 3253 C CA . ALA A 1 418 ? 4.572 -7.527 21.697 1.00 18.23 418 ALA A CA 1
ATOM 3254 C C . ALA A 1 418 ? 4.917 -8.078 20.322 1.00 17.51 418 ALA A C 1
ATOM 3255 O O . ALA A 1 418 ? 4.371 -9.109 19.915 1.00 17.00 418 ALA A O 1
ATOM 3257 N N . PHE A 1 419 ? 5.812 -7.402 19.606 1.00 17.04 419 PHE A N 1
ATOM 3258 C CA . PHE A 1 419 ? 6.233 -7.882 18.289 1.00 16.74 419 PHE A CA 1
ATOM 3259 C C . PHE A 1 419 ? 6.841 -9.275 18.446 1.00 16.27 419 PHE A C 1
ATOM 3260 O O . PHE A 1 419 ? 7.604 -9.521 19.382 1.00 16.55 419 PHE A O 1
ATOM 3268 N N . ASN A 1 420 ? 6.505 -10.176 17.530 1.00 15.64 420 ASN A N 1
ATOM 3269 C CA . ASN A 1 420 ? 7.037 -11.535 17.542 1.00 15.36 420 ASN A CA 1
ATOM 3270 C C . ASN A 1 420 ? 7.640 -11.836 16.169 1.00 16.34 420 ASN A C 1
ATOM 3271 O O . ASN A 1 420 ? 7.064 -12.582 15.377 1.00 15.49 420 ASN A O 1
ATOM 3276 N N . THR A 1 421 ? 8.799 -11.247 15.891 1.00 15.73 421 THR A N 1
ATOM 3277 C CA . THR A 1 421 ? 9.462 -11.444 14.603 1.00 16.72 421 THR A CA 1
ATOM 3278 C C . THR A 1 421 ? 10.355 -12.680 14.569 1.00 17.60 421 THR A C 1
ATOM 3279 O O . THR A 1 421 ? 10.523 -13.298 13.512 1.00 17.09 421 THR A O 1
ATOM 3283 N N . ALA A 1 422 ? 10.928 -13.030 15.721 1.00 16.35 422 ALA A N 1
ATOM 3284 C CA . ALA A 1 422 ? 11.837 -14.170 15.820 1.00 16.71 422 ALA A CA 1
ATOM 3285 C C . ALA A 1 422 ? 13.063 -13.922 14.935 1.00 16.30 422 ALA A C 1
ATOM 3286 O O . ALA A 1 422 ? 13.855 -14.832 14.682 1.00 17.03 422 ALA A O 1
ATOM 3288 N N . ALA A 1 423 ? 13.224 -12.678 14.486 1.00 17.02 423 ALA A N 1
ATOM 3289 C CA . ALA A 1 423 ? 14.332 -12.308 13.609 1.00 16.53 423 ALA A CA 1
ATOM 3290 C C . ALA A 1 423 ? 15.246 -11.226 14.188 1.00 17.58 423 ALA A C 1
ATOM 3291 O O . ALA A 1 423 ? 15.983 -10.566 13.451 1.00 16.97 423 ALA A O 1
ATOM 3293 N N . GLY A 1 424 ? 15.190 -11.046 15.505 1.00 16.81 424 GLY A N 1
ATOM 3294 C CA . GLY A 1 424 ? 16.026 -10.059 16.164 1.00 18.19 424 GLY A CA 1
ATOM 3295 C C . GLY A 1 424 ? 15.789 -8.613 15.760 1.00 18.98 424 GLY A C 1
ATOM 3296 O O . GLY A 1 424 ? 16.721 -7.810 15.749 1.00 17.40 424 GLY A O 1
ATOM 3297 N N . PHE A 1 425 ? 14.548 -8.276 15.426 1.00 19.20 425 PHE A N 1
ATOM 3298 C CA . PHE A 1 425 ? 14.217 -6.909 15.040 1.00 20.50 425 PHE A CA 1
ATOM 3299 C C . PHE A 1 425 ? 14.501 -5.974 16.219 1.00 19.65 425 PHE A C 1
ATOM 3300 O O . PHE A 1 425 ? 14.865 -4.816 16.034 1.00 19.11 425 PHE A O 1
ATOM 3308 N N . ALA A 1 426 ? 14.349 -6.500 17.432 1.00 20.83 426 ALA A N 1
ATOM 3309 C CA . ALA A 1 426 ? 14.576 -5.734 18.655 1.00 20.64 426 ALA A CA 1
ATOM 3310 C C . ALA A 1 426 ? 16.026 -5.299 18.857 1.00 21.25 426 ALA A C 1
ATOM 3311 O O . ALA A 1 426 ? 16.301 -4.432 19.686 1.00 21.40 426 ALA A O 1
ATOM 3313 N N . ASP A 1 427 ? 16.949 -5.898 18.107 1.00 20.10 427 ASP A N 1
ATOM 3314 C CA . ASP A 1 427 ? 18.369 -5.566 18.232 1.00 20.60 427 ASP A CA 1
ATOM 3315 C C . ASP A 1 427 ? 18.713 -4.159 17.748 1.00 20.07 427 ASP A C 1
ATOM 3316 O O . ASP A 1 427 ? 19.702 -3.571 18.190 1.00 20.05 427 ASP A O 1
ATOM 3321 N N . ALA A 1 428 ? 17.903 -3.637 16.831 1.00 19.27 428 ALA A N 1
ATOM 3322 C CA . ALA A 1 428 ? 18.121 -2.316 16.248 1.00 20.26 428 ALA A CA 1
ATOM 3323 C C . ALA A 1 428 ? 18.147 -1.187 17.274 1.00 20.95 428 ALA A C 1
ATOM 3324 O O . ALA A 1 428 ? 17.245 -1.064 18.101 1.00 23.54 428 ALA A O 1
ATOM 3326 N N . THR A 1 429 ? 19.181 -0.356 17.211 1.00 20.01 429 THR A N 1
ATOM 3327 C CA . THR A 1 429 ? 19.313 0.758 18.141 1.00 20.47 429 THR A CA 1
ATOM 3328 C C . THR A 1 429 ? 19.339 2.107 17.433 1.00 20.84 429 THR A C 1
ATOM 3329 O O . THR A 1 429 ? 19.506 3.143 18.077 1.00 21.04 429 THR A O 1
ATOM 3333 N N . ASP A 1 430 ? 19.170 2.097 16.113 1.00 21.12 430 ASP A N 1
ATOM 3334 C CA . ASP A 1 430 ? 19.183 3.337 15.338 1.00 21.47 430 ASP A CA 1
ATOM 3335 C C . ASP A 1 430 ? 18.951 3.049 13.858 1.00 21.27 430 ASP A C 1
ATOM 3336 O O . ASP A 1 430 ? 19.020 1.905 13.412 1.00 21.15 430 ASP A O 1
ATOM 3341 N N . VAL A 1 431 ? 18.654 4.108 13.116 1.00 21.43 431 VAL A N 1
ATOM 3342 C CA . VAL A 1 431 ? 18.456 4.048 11.674 1.00 21.27 431 VAL A CA 1
ATOM 3343 C C . VAL A 1 431 ? 19.223 5.280 11.190 1.00 21.73 431 VAL A C 1
ATOM 3344 O O . VAL A 1 431 ? 18.632 6.312 10.872 1.00 21.10 431 VAL A O 1
ATOM 3348 N N . PRO A 1 432 ? 20.563 5.182 11.155 1.00 21.54 432 PRO A N 1
ATOM 3349 C CA . PRO A 1 432 ? 21.485 6.242 10.735 1.00 20.91 432 PRO A CA 1
ATOM 3350 C C . PRO A 1 432 ? 21.151 6.899 9.405 1.00 20.02 432 PRO A C 1
ATOM 3351 O O . PRO A 1 432 ? 20.750 6.235 8.449 1.00 19.12 432 PRO A O 1
ATOM 3355 N N . ALA A 1 433 ? 21.335 8.213 9.347 1.00 20.07 433 ALA A N 1
ATOM 3356 C CA . ALA A 1 433 ? 21.070 8.953 8.121 1.00 19.63 433 ALA A CA 1
ATOM 3357 C C . ALA A 1 433 ? 22.048 8.497 7.040 1.00 19.72 433 ALA A C 1
ATOM 3358 O O . ALA A 1 433 ? 21.719 8.476 5.857 1.00 19.10 433 ALA A O 1
ATOM 3360 N N . ALA A 1 434 ? 23.250 8.114 7.459 1.00 20.43 434 ALA A N 1
ATOM 3361 C CA . ALA A 1 434 ? 24.286 7.678 6.526 1.00 20.75 434 ALA A CA 1
ATOM 3362 C C . ALA A 1 434 ? 23.964 6.391 5.767 1.00 21.01 434 ALA A C 1
ATOM 3363 O O . ALA A 1 434 ? 24.464 6.185 4.661 1.00 22.51 434 ALA A O 1
ATOM 3365 N N . VAL A 1 435 ? 23.129 5.530 6.343 1.00 19.90 435 VAL A N 1
ATOM 3366 C CA . VAL A 1 435 ? 22.795 4.267 5.685 1.00 18.51 435 VAL A CA 1
ATOM 3367 C C . VAL A 1 435 ? 21.451 4.240 4.961 1.00 17.79 435 VAL A C 1
ATOM 3368 O O . VAL A 1 435 ? 21.046 3.198 4.449 1.00 18.18 435 VAL A O 1
ATOM 3372 N N . VAL A 1 436 ? 20.756 5.370 4.911 1.00 16.91 436 VAL A N 1
ATOM 3373 C CA . VAL A 1 436 ? 19.467 5.400 4.235 1.00 16.17 436 VAL A CA 1
ATOM 3374 C C . VAL A 1 436 ? 19.399 6.457 3.146 1.00 15.40 436 VAL A C 1
ATOM 3375 O O . VAL A 1 436 ? 20.168 7.414 3.137 1.00 15.36 436 VAL A O 1
ATOM 3379 N N . SER A 1 437 ? 18.467 6.261 2.222 1.00 15.60 437 SER A N 1
ATOM 3380 C CA . SER A 1 437 ? 18.243 7.190 1.128 1.00 16.27 437 SER A CA 1
ATOM 3381 C C . SER A 1 437 ? 16.921 6.819 0.478 1.00 15.79 437 SER A C 1
ATOM 3382 O O . SER A 1 437 ? 16.374 5.742 0.725 1.00 15.74 437 SER A O 1
ATOM 3385 N N . GLY A 1 438 ? 16.402 7.727 -0.338 1.00 16.20 438 GLY A N 1
ATOM 3386 C CA . GLY A 1 438 ? 15.153 7.479 -1.030 1.00 15.60 438 GLY A CA 1
ATOM 3387 C C . GLY A 1 438 ? 15.248 8.124 -2.396 1.00 15.86 438 GLY A C 1
ATOM 3388 O O . GLY A 1 438 ? 16.251 8.760 -2.713 1.00 16.49 438 GLY A O 1
ATOM 3389 N N . ALA A 1 439 ? 14.214 7.967 -3.209 1.00 16.34 439 ALA A N 1
ATOM 3390 C CA . ALA A 1 439 ? 14.223 8.567 -4.533 1.00 16.76 439 ALA A CA 1
ATOM 3391 C C . ALA A 1 439 ? 12.875 8.441 -5.209 1.00 16.67 439 ALA A C 1
ATOM 3392 O O . ALA A 1 439 ? 12.107 7.522 -4.922 1.00 15.78 439 ALA A O 1
ATOM 3394 N N . LEU A 1 440 ? 12.579 9.397 -6.082 1.00 15.98 440 LEU A N 1
ATOM 3395 C CA . LEU A 1 440 ? 11.359 9.343 -6.858 1.00 15.86 440 LEU A CA 1
ATOM 3396 C C . LEU A 1 440 ? 11.879 8.617 -8.086 1.00 16.97 440 LEU A C 1
ATOM 3397 O O . LEU A 1 440 ? 12.676 9.164 -8.857 1.00 17.27 440 LEU A O 1
ATOM 3402 N N . LEU A 1 441 ? 11.457 7.370 -8.239 1.00 16.25 441 LEU A N 1
ATOM 3403 C CA . LEU A 1 441 ? 11.905 6.537 -9.341 1.00 16.85 441 LEU A CA 1
ATOM 3404 C C . LEU A 1 441 ? 10.875 6.398 -10.454 1.00 16.86 441 LEU A C 1
ATOM 3405 O O . LEU A 1 441 ? 9.760 5.927 -10.223 1.00 15.52 441 LEU A O 1
ATOM 3410 N N . ALA A 1 442 ? 11.259 6.813 -11.660 1.00 17.69 442 ALA A N 1
ATOM 3411 C CA . ALA A 1 442 ? 10.397 6.708 -12.836 1.00 18.47 442 ALA A CA 1
ATOM 3412 C C . ALA A 1 442 ? 10.809 5.411 -13.525 1.00 19.28 442 ALA A C 1
ATOM 3413 O O . ALA A 1 442 ? 11.819 5.365 -14.231 1.00 19.43 442 ALA A O 1
ATOM 3415 N N . TRP A 1 443 ? 10.017 4.365 -13.317 1.00 18.09 443 TRP A N 1
ATOM 3416 C CA . TRP A 1 443 ? 10.317 3.049 -13.860 1.00 18.95 443 TRP A CA 1
ATOM 3417 C C . TRP A 1 443 ? 9.601 2.696 -15.162 1.00 18.93 443 TRP A C 1
ATOM 3418 O O . TRP A 1 443 ? 8.402 2.925 -15.313 1.00 19.34 443 TRP A O 1
ATOM 3429 N N . ASP A 1 444 ? 10.357 2.139 -16.103 1.00 19.20 444 ASP A N 1
ATOM 3430 C CA . ASP A 1 444 ? 9.808 1.716 -17.387 1.00 18.14 444 ASP A CA 1
ATOM 3431 C C . ASP A 1 444 ? 9.536 0.217 -17.239 1.00 17.76 444 ASP A C 1
ATOM 3432 O O . ASP A 1 444 ? 10.467 -0.592 -17.190 1.00 18.57 444 ASP A O 1
ATOM 3437 N N . PRO A 1 445 ? 8.251 -0.168 -17.146 1.00 17.19 445 PRO A N 1
ATOM 3438 C CA . PRO A 1 445 ? 7.853 -1.570 -16.990 1.00 17.59 445 PRO A CA 1
ATOM 3439 C C . PRO A 1 445 ? 8.151 -2.485 -18.174 1.00 18.72 445 PRO A C 1
ATOM 3440 O O . PRO A 1 445 ? 8.332 -3.687 -17.993 1.00 17.46 445 PRO A O 1
ATOM 3444 N N . VAL A 1 446 ? 8.201 -1.921 -19.379 1.00 18.36 446 VAL A N 1
ATOM 3445 C CA . VAL A 1 446 ? 8.483 -2.719 -20.568 1.00 18.60 446 VAL A CA 1
ATOM 3446 C C . VAL A 1 446 ? 9.974 -3.021 -20.659 1.00 19.84 446 VAL A C 1
ATOM 3447 O O . VAL A 1 446 ? 10.374 -4.171 -20.858 1.00 19.10 446 VAL A O 1
ATOM 3451 N N . LYS A 1 447 ? 10.791 -1.984 -20.505 1.00 19.81 447 LYS A N 1
ATOM 3452 C CA . LYS A 1 447 ? 12.240 -2.136 -20.563 1.00 21.50 447 LYS A CA 1
ATOM 3453 C C . LYS A 1 447 ? 12.806 -2.638 -19.237 1.00 20.77 447 LYS A C 1
ATOM 3454 O O . LYS A 1 447 ? 13.929 -3.136 -19.197 1.00 17.04 447 LYS A O 1
ATOM 3460 N N . GLN A 1 448 ? 12.028 -2.506 -18.161 1.00 20.05 448 GLN A N 1
ATOM 3461 C CA . GLN A 1 448 ? 12.470 -2.921 -16.829 1.00 20.42 448 GLN A CA 1
ATOM 3462 C C . GLN A 1 448 ? 13.762 -2.182 -16.525 1.00 21.11 448 GLN A C 1
ATOM 3463 O O . GLN A 1 448 ? 14.781 -2.781 -16.178 1.00 21.92 448 GLN A O 1
ATOM 3469 N N . LYS A 1 449 ? 13.696 -0.862 -16.653 1.00 21.96 449 LYS A N 1
ATOM 3470 C CA . LYS A 1 449 ? 14.845 0.005 -16.443 1.00 23.16 449 LYS A CA 1
ATOM 3471 C C . LYS A 1 449 ? 14.343 1.371 -15.988 1.00 21.88 449 LYS A C 1
ATOM 3472 O O . LYS A 1 449 ? 13.206 1.741 -16.267 1.00 21.34 449 LYS A O 1
ATOM 3478 N N . ALA A 1 450 ? 15.190 2.119 -15.291 1.00 21.00 450 ALA A N 1
ATOM 3479 C CA . ALA A 1 450 ? 14.809 3.444 -14.818 1.00 21.01 450 ALA A CA 1
ATOM 3480 C C . ALA A 1 450 ? 14.891 4.473 -15.942 1.00 21.94 450 ALA A C 1
ATOM 3481 O O . ALA A 1 450 ? 15.892 4.535 -16.658 1.00 22.60 450 ALA A O 1
ATOM 3483 N N . ALA A 1 451 ? 13.833 5.268 -16.101 1.00 21.43 451 ALA A N 1
ATOM 3484 C CA . ALA A 1 451 ? 13.794 6.321 -17.118 1.00 20.66 451 ALA A CA 1
ATOM 3485 C C . ALA A 1 451 ? 14.515 7.534 -16.528 1.00 20.57 451 ALA A C 1
ATOM 3486 O O . ALA A 1 451 ? 15.317 8.190 -17.195 1.00 18.25 451 ALA A O 1
ATOM 3488 N N . TRP A 1 452 ? 14.200 7.833 -15.270 1.00 19.34 452 TRP A N 1
ATOM 3489 C CA . TRP A 1 452 ? 14.841 8.919 -14.538 1.00 18.33 452 TRP A CA 1
ATOM 3490 C C . TRP A 1 452 ? 14.675 8.684 -13.044 1.00 18.81 452 TRP A C 1
ATOM 3491 O O . TRP A 1 452 ? 13.842 7.878 -12.625 1.00 17.67 452 TRP A O 1
ATOM 3502 N N . LYS A 1 453 ? 15.471 9.383 -12.245 1.00 19.68 453 LYS A N 1
ATOM 3503 C CA . LYS A 1 453 ? 15.439 9.203 -10.799 1.00 20.84 453 LYS A CA 1
ATOM 3504 C C . LYS A 1 453 ? 15.818 10.481 -10.055 1.00 21.41 453 LYS A C 1
ATOM 3505 O O . LYS A 1 453 ? 16.863 11.076 -10.320 1.00 24.00 453 LYS A O 1
ATOM 3511 N N . VAL A 1 454 ? 14.960 10.913 -9.137 1.00 20.12 454 VAL A N 1
ATOM 3512 C CA . VAL A 1 454 ? 15.240 12.102 -8.336 1.00 18.56 454 VAL A CA 1
ATOM 3513 C C . VAL A 1 454 ? 15.597 11.616 -6.936 1.00 18.05 454 VAL A C 1
ATOM 3514 O O . VAL A 1 454 ? 14.793 10.966 -6.272 1.00 18.71 454 VAL A O 1
ATOM 3518 N N . PRO A 1 455 ? 16.810 11.933 -6.465 1.00 17.94 455 PRO A N 1
ATOM 3519 C CA . PRO A 1 455 ? 17.243 11.498 -5.136 1.00 17.60 455 PRO A CA 1
ATOM 3520 C C . PRO A 1 455 ? 16.754 12.331 -3.956 1.00 17.40 455 PRO A C 1
ATOM 3521 O O . PRO A 1 455 ? 16.585 13.547 -4.060 1.00 16.93 455 PRO A O 1
ATOM 3525 N N . TYR A 1 456 ? 16.521 11.648 -2.839 1.00 15.99 456 TYR A N 1
ATOM 3526 C CA . TYR A 1 456 ? 16.101 12.284 -1.597 1.00 16.58 456 TYR A CA 1
ATOM 3527 C C . TYR A 1 456 ? 17.059 11.790 -0.517 1.00 17.09 456 TYR A C 1
ATOM 3528 O O . TYR A 1 456 ? 17.516 10.646 -0.561 1.00 16.86 456 TYR A O 1
ATOM 3537 N N . PRO A 1 457 ? 17.376 12.645 0.466 1.00 17.75 457 PRO A N 1
ATOM 3538 C CA . PRO A 1 457 ? 18.289 12.280 1.553 1.00 17.28 457 PRO A CA 1
ATOM 3539 C C . PRO A 1 457 ? 17.869 11.038 2.341 1.00 17.18 457 PRO A C 1
ATOM 3540 O O . PRO A 1 457 ? 18.714 10.285 2.816 1.00 15.11 457 PRO A O 1
ATOM 3544 N N . THR A 1 458 ? 16.567 10.826 2.486 1.00 16.80 458 THR A N 1
ATOM 3545 C CA . THR A 1 458 ? 16.091 9.663 3.226 1.00 15.90 458 THR A CA 1
ATOM 3546 C C . THR A 1 458 ? 14.924 8.982 2.537 1.00 15.44 458 THR A C 1
ATOM 3547 O O . THR A 1 458 ? 14.445 9.417 1.485 1.00 14.60 458 THR A O 1
ATOM 3551 N N . HIS A 1 459 ? 14.482 7.896 3.158 1.00 13.98 459 HIS A N 1
ATOM 3552 C CA . HIS A 1 459 ? 13.347 7.130 2.684 1.00 14.86 459 HIS A CA 1
ATOM 3553 C C . HIS A 1 459 ? 12.127 7.752 3.367 1.00 15.00 459 HIS A C 1
ATOM 3554 O O . HIS A 1 459 ? 12.216 8.832 3.959 1.00 15.03 459 HIS A O 1
ATOM 3561 N N . TRP A 1 460 ? 10.999 7.062 3.271 1.00 14.49 460 TRP A N 1
ATOM 3562 C CA . TRP A 1 460 ? 9.739 7.486 3.872 1.00 14.15 460 TRP A CA 1
ATOM 3563 C C . TRP A 1 460 ? 9.102 8.754 3.319 1.00 14.26 460 TRP A C 1
ATOM 3564 O O . TRP A 1 460 ? 8.527 9.552 4.069 1.00 14.23 460 TRP A O 1
ATOM 3575 N N . ASN A 1 461 ? 9.209 8.935 2.005 1.00 12.66 461 ASN A N 1
ATOM 3576 C CA . ASN A 1 461 ? 8.590 10.070 1.326 1.00 12.55 461 ASN A CA 1
ATOM 3577 C C . ASN A 1 461 ? 7.186 9.600 0.933 1.00 11.64 461 ASN A C 1
ATOM 3578 O O . ASN A 1 461 ? 6.906 8.403 0.975 1.00 12.13 461 ASN A O 1
ATOM 3583 N N . GLY A 1 462 ? 6.315 10.528 0.549 1.00 11.04 462 GLY A N 1
ATOM 3584 C CA . GLY A 1 462 ? 4.946 10.175 0.199 1.00 10.96 462 GLY A CA 1
ATOM 3585 C C . GLY A 1 462 ? 4.672 9.505 -1.137 1.00 12.28 462 GLY A C 1
ATOM 3586 O O . GLY A 1 462 ? 5.576 9.271 -1.944 1.00 12.04 462 GLY A O 1
ATOM 3587 N N . GLY A 1 463 ? 3.399 9.197 -1.369 1.00 12.92 463 GLY A N 1
ATOM 3588 C CA . GLY A 1 463 ? 3.002 8.554 -2.609 1.00 12.49 463 GLY A CA 1
ATOM 3589 C C . GLY A 1 463 ? 3.039 9.512 -3.785 1.00 13.11 463 GLY A C 1
ATOM 3590 O O . GLY A 1 463 ? 3.248 10.714 -3.612 1.00 13.05 463 GLY A O 1
ATOM 3591 N N . THR A 1 464 ? 2.831 8.985 -4.986 1.00 13.21 464 THR A N 1
ATOM 3592 C CA . THR A 1 464 ? 2.842 9.814 -6.180 1.00 14.10 464 THR A CA 1
ATOM 3593 C C . THR A 1 464 ? 1.469 9.891 -6.833 1.00 14.08 464 THR A C 1
ATOM 3594 O O . THR A 1 464 ? 0.576 9.091 -6.547 1.00 14.80 464 THR A O 1
ATOM 3598 N N . LEU A 1 465 ? 1.325 10.877 -7.711 1.00 14.14 465 LEU A N 1
ATOM 3599 C CA . LEU A 1 465 ? 0.108 11.120 -8.468 1.00 13.71 465 LEU A CA 1
ATOM 3600 C C . LEU A 1 465 ? 0.533 11.490 -9.887 1.00 13.63 465 LEU A C 1
ATOM 3601 O O . LEU A 1 465 ? 1.407 12.339 -10.073 1.00 12.82 465 LEU A O 1
ATOM 3606 N N . SER A 1 466 ? -0.083 10.856 -10.878 1.00 13.51 466 SER A N 1
ATOM 3607 C CA . SER A 1 466 ? 0.223 11.142 -12.278 1.00 15.14 466 SER A CA 1
ATOM 3608 C C . SER A 1 466 ? -0.990 11.792 -12.942 1.00 15.12 466 SER A C 1
ATOM 3609 O O . SER A 1 466 ? -2.126 11.451 -12.614 1.00 15.27 466 SER A O 1
ATOM 3612 N N . THR A 1 467 ? -0.755 12.726 -13.863 1.00 15.46 467 THR A N 1
ATOM 3613 C CA . THR A 1 467 ? -1.850 13.383 -14.580 1.00 16.03 467 THR A CA 1
ATOM 3614 C C . THR A 1 467 ? -1.523 13.528 -16.067 1.00 17.00 467 THR A C 1
ATOM 3615 O O . THR A 1 467 ? -0.370 13.382 -16.480 1.00 15.75 467 THR A O 1
ATOM 3619 N N . ALA A 1 468 ? -2.548 13.819 -16.864 1.00 16.63 468 ALA A N 1
ATOM 3620 C CA . ALA A 1 468 ? -2.395 13.975 -18.308 1.00 16.79 468 ALA A CA 1
ATOM 3621 C C . ALA A 1 468 ? -1.679 15.265 -18.695 1.00 17.33 468 ALA A C 1
ATOM 3622 O O . ALA A 1 468 ? -1.474 15.534 -19.878 1.00 18.13 468 ALA A O 1
ATOM 3624 N N . GLY A 1 469 ? -1.303 16.064 -17.703 1.00 16.97 469 GLY A N 1
ATOM 3625 C CA . GLY A 1 469 ? -0.608 17.305 -17.994 1.00 17.46 469 GLY A CA 1
ATOM 3626 C C . GLY A 1 469 ? 0.901 17.154 -17.919 1.00 17.06 469 GLY A C 1
ATOM 3627 O O . GLY A 1 469 ? 1.611 18.127 -17.663 1.00 18.07 469 GLY A O 1
ATOM 3628 N N . ASN A 1 470 ? 1.390 15.937 -18.145 1.00 17.87 470 ASN A N 1
ATOM 3629 C CA . ASN A 1 470 ? 2.824 15.643 -18.099 1.00 17.59 470 ASN A CA 1
ATOM 3630 C C . ASN A 1 470 ? 3.390 15.995 -16.726 1.00 17.90 470 ASN A C 1
ATOM 3631 O O . ASN A 1 470 ? 4.450 16.614 -16.618 1.00 16.92 470 ASN A O 1
ATOM 3636 N N . LEU A 1 471 ? 2.681 15.590 -15.678 1.00 16.74 471 LEU A N 1
ATOM 3637 C CA . LEU A 1 471 ? 3.112 15.878 -14.320 1.00 17.17 471 LEU A CA 1
ATOM 3638 C C . LEU A 1 471 ? 3.008 14.693 -13.378 1.00 16.92 471 LEU A C 1
ATOM 3639 O O . LEU A 1 471 ? 2.194 13.790 -13.568 1.00 16.92 471 LEU A O 1
ATOM 3644 N N . VAL A 1 472 ? 3.856 14.714 -12.358 1.00 16.98 472 VAL A N 1
ATOM 3645 C CA . VAL A 1 472 ? 3.840 13.713 -11.310 1.00 17.14 472 VAL A CA 1
ATOM 3646 C C . VAL A 1 472 ? 4.001 14.534 -10.031 1.00 16.92 472 VAL A C 1
ATOM 3647 O O . VAL A 1 472 ? 4.910 15.358 -9.929 1.00 16.92 472 VAL A O 1
ATOM 3651 N N . PHE A 1 473 ? 3.084 14.349 -9.086 1.00 16.04 473 PHE A N 1
ATOM 3652 C CA . PHE A 1 473 ? 3.127 15.073 -7.816 1.00 15.23 473 PHE A CA 1
ATOM 3653 C C . PHE A 1 473 ? 3.545 14.135 -6.689 1.00 15.37 473 PHE A C 1
ATOM 3654 O O . PHE A 1 473 ? 3.193 12.952 -6.691 1.00 14.61 473 PHE A O 1
ATOM 3662 N N . GLN A 1 474 ? 4.285 14.668 -5.723 1.00 15.14 474 GLN A N 1
ATOM 3663 C CA . GLN A 1 474 ? 4.729 13.884 -4.574 1.00 14.61 474 GLN A CA 1
ATOM 3664 C C . GLN A 1 474 ? 5.119 14.773 -3.400 1.00 13.87 474 GLN A C 1
ATOM 3665 O O . GLN A 1 474 ? 5.691 15.852 -3.585 1.00 14.76 474 GLN A O 1
ATOM 3671 N N . GLY A 1 475 ? 4.798 14.308 -2.194 1.00 14.26 475 GLY A N 1
ATOM 3672 C CA . GLY A 1 475 ? 5.146 15.025 -0.978 1.00 13.51 475 GLY A CA 1
ATOM 3673 C C . GLY A 1 475 ? 6.351 14.309 -0.393 1.00 13.71 475 GLY A C 1
ATOM 3674 O O . GLY A 1 475 ? 6.520 13.109 -0.620 1.00 13.12 475 GLY A O 1
ATOM 3675 N N . THR A 1 476 ? 7.184 15.017 0.366 1.00 13.98 476 THR A N 1
ATOM 3676 C CA . THR A 1 476 ? 8.392 14.416 0.927 1.00 13.82 476 THR A CA 1
ATOM 3677 C C . THR A 1 476 ? 8.510 14.389 2.451 1.00 14.38 476 THR A C 1
ATOM 3678 O O . THR A 1 476 ? 7.809 15.109 3.170 1.00 12.79 476 THR A O 1
ATOM 3682 N N . ALA A 1 477 ? 9.420 13.549 2.933 1.00 13.42 477 ALA A N 1
ATOM 3683 C CA . ALA A 1 477 ? 9.674 13.429 4.361 1.00 13.29 477 ALA A CA 1
ATOM 3684 C C . ALA A 1 477 ? 10.216 14.759 4.876 1.00 13.91 477 ALA A C 1
ATOM 3685 O O . ALA A 1 477 ? 9.931 15.163 6.004 1.00 14.22 477 ALA A O 1
ATOM 3687 N N . ALA A 1 478 ? 10.985 15.441 4.030 1.00 14.23 478 ALA A N 1
ATOM 3688 C CA . ALA A 1 478 ? 11.591 16.723 4.387 1.00 15.11 478 ALA A CA 1
ATOM 3689 C C . ALA A 1 478 ? 10.589 17.866 4.512 1.00 15.17 478 ALA A C 1
ATOM 3690 O O . ALA A 1 478 ? 10.951 18.967 4.929 1.00 16.08 478 ALA A O 1
ATOM 3692 N N . GLY A 1 479 ? 9.340 17.617 4.132 1.00 15.40 479 GLY A N 1
ATOM 3693 C CA . GLY A 1 479 ? 8.320 18.643 4.263 1.00 14.73 479 GLY A CA 1
ATOM 3694 C C . GLY A 1 479 ? 7.920 19.471 3.054 1.00 14.95 479 GLY A C 1
ATOM 3695 O O . GLY A 1 479 ? 7.444 20.591 3.223 1.00 14.86 479 GLY A O 1
ATOM 3696 N N . GLN A 1 480 ? 8.092 18.946 1.845 1.00 14.05 480 GLN A N 1
ATOM 3697 C CA . GLN A 1 480 ? 7.703 19.695 0.652 1.00 14.84 480 GLN A CA 1
ATOM 3698 C C . GLN A 1 480 ? 6.701 18.950 -0.217 1.00 15.54 480 GLN A C 1
ATOM 3699 O O . GLN A 1 480 ? 6.560 17.726 -0.128 1.00 15.18 480 GLN A O 1
ATOM 3705 N N . MET A 1 481 ? 5.987 19.712 -1.038 1.00 14.87 481 MET A N 1
ATOM 3706 C CA . MET A 1 481 ? 5.059 19.150 -2.006 1.00 14.99 481 MET A CA 1
ATOM 3707 C C . MET A 1 481 ? 5.796 19.479 -3.298 1.00 15.83 481 MET A C 1
ATOM 3708 O O . MET A 1 481 ? 6.305 20.593 -3.458 1.00 15.94 481 MET A O 1
ATOM 3713 N N . HIS A 1 482 ? 5.875 18.508 -4.198 1.00 15.85 482 HIS A N 1
ATOM 3714 C CA . HIS A 1 482 ? 6.593 18.673 -5.457 1.00 15.58 482 HIS A CA 1
ATOM 3715 C C . HIS A 1 482 ? 5.751 18.365 -6.680 1.00 16.30 482 HIS A C 1
ATOM 3716 O O . HIS A 1 482 ? 4.737 17.668 -6.609 1.00 16.09 482 HIS A O 1
ATOM 3723 N N . ALA A 1 483 ? 6.222 18.877 -7.810 1.00 17.22 483 ALA A N 1
ATOM 3724 C CA . ALA A 1 483 ? 5.620 18.642 -9.110 1.00 16.79 483 ALA A CA 1
ATOM 3725 C C . ALA A 1 483 ? 6.815 18.524 -10.052 1.00 16.30 483 ALA A C 1
ATOM 3726 O O . ALA A 1 483 ? 7.673 19.405 -10.081 1.00 15.76 483 ALA A O 1
ATOM 3728 N N . TYR A 1 484 ? 6.888 17.422 -10.789 1.00 15.76 484 TYR A N 1
ATOM 3729 C CA . TYR A 1 484 ? 7.980 17.207 -11.738 1.00 15.38 484 TYR A CA 1
ATOM 3730 C C . TYR A 1 484 ? 7.398 16.864 -13.103 1.00 14.91 484 TYR A C 1
ATOM 3731 O O . TYR A 1 484 ? 6.271 16.381 -13.198 1.00 15.54 484 TYR A O 1
ATOM 3740 N N . SER A 1 485 ? 8.164 17.100 -14.163 1.00 16.36 485 SER A N 1
ATOM 3741 C CA . SER A 1 485 ? 7.688 16.745 -15.494 1.00 15.78 485 SER A CA 1
ATOM 3742 C C . SER A 1 485 ? 7.630 15.220 -15.508 1.00 15.94 485 SER A C 1
ATOM 3743 O O . SER A 1 485 ? 8.560 14.552 -15.055 1.00 15.79 485 SER A O 1
ATOM 3746 N N . ALA A 1 486 ? 6.539 14.668 -16.023 1.00 16.29 486 ALA A N 1
ATOM 3747 C CA . ALA A 1 486 ? 6.373 13.221 -16.059 1.00 17.39 486 ALA A CA 1
ATOM 3748 C C . ALA A 1 486 ? 7.405 12.526 -16.940 1.00 17.76 486 ALA A C 1
ATOM 3749 O O . ALA A 1 486 ? 7.913 11.454 -16.594 1.00 17.49 486 ALA A O 1
ATOM 3751 N N . ASP A 1 487 ? 7.727 13.145 -18.071 1.00 17.10 487 ASP A N 1
ATOM 3752 C CA . ASP A 1 487 ? 8.672 12.552 -19.002 1.00 18.15 487 ASP A CA 1
ATOM 3753 C C . ASP A 1 487 ? 10.152 12.599 -18.626 1.00 19.00 487 ASP A C 1
ATOM 3754 O O . ASP A 1 487 ? 10.871 11.627 -18.857 1.00 17.85 487 ASP A O 1
ATOM 3759 N N . LYS A 1 488 ? 10.609 13.695 -18.027 1.00 19.08 488 LYS A N 1
ATOM 3760 C CA . LYS A 1 488 ? 12.026 13.809 -17.694 1.00 20.03 488 LYS A CA 1
ATOM 3761 C C . LYS A 1 488 ? 12.394 14.008 -16.225 1.00 19.73 488 LYS A C 1
ATOM 3762 O O . LYS A 1 488 ? 13.576 13.977 -15.874 1.00 19.89 488 LYS A O 1
ATOM 3768 N N . GLY A 1 489 ? 11.398 14.217 -15.371 1.00 19.98 489 GLY A N 1
ATOM 3769 C CA . GLY A 1 489 ? 11.676 14.402 -13.957 1.00 19.55 489 GLY A CA 1
ATOM 3770 C C . GLY A 1 489 ? 12.254 15.757 -13.586 1.00 20.60 489 GLY A C 1
ATOM 3771 O O . GLY A 1 489 ? 12.949 15.888 -12.580 1.00 20.30 489 GLY A O 1
ATOM 3772 N N . GLU A 1 490 ? 11.973 16.769 -14.397 1.00 20.82 490 GLU A N 1
ATOM 3773 C CA . GLU A 1 490 ? 12.461 18.116 -14.124 1.00 22.23 490 GLU A CA 1
ATOM 3774 C C . GLU A 1 490 ? 11.636 18.727 -12.988 1.00 21.57 490 GLU A C 1
ATOM 3775 O O . GLU A 1 490 ? 10.410 18.630 -12.988 1.00 21.64 490 GLU A O 1
ATOM 3781 N N . ALA A 1 491 ? 12.309 19.333 -12.012 1.00 20.57 491 ALA A N 1
ATOM 3782 C CA . ALA A 1 491 ? 11.615 19.963 -10.885 1.00 20.41 491 ALA A CA 1
ATOM 3783 C C . ALA A 1 491 ? 10.885 21.193 -11.412 1.00 20.12 491 ALA A C 1
ATOM 3784 O O . ALA A 1 491 ? 11.510 22.101 -11.959 1.00 19.94 491 ALA A O 1
ATOM 3786 N N . LEU A 1 492 ? 9.567 21.230 -11.241 1.00 19.41 492 LEU A N 1
ATOM 3787 C CA . LEU A 1 492 ? 8.767 22.340 -11.755 1.00 19.05 492 LEU A CA 1
ATOM 3788 C C . LEU A 1 492 ? 8.095 23.234 -10.719 1.00 18.89 492 LEU A C 1
ATOM 3789 O O . LEU A 1 492 ? 7.867 24.416 -10.976 1.00 19.29 492 LEU A O 1
ATOM 3794 N N . TRP A 1 493 ? 7.769 22.677 -9.558 1.00 17.48 493 TRP A N 1
ATOM 3795 C CA . TRP A 1 493 ? 7.093 23.445 -8.519 1.00 17.19 493 TRP A CA 1
ATOM 3796 C C . TRP A 1 493 ? 7.326 22.835 -7.139 1.00 17.16 493 TRP A C 1
ATOM 3797 O O . TRP A 1 493 ? 7.256 21.613 -6.975 1.00 17.73 493 TRP A O 1
ATOM 3808 N N . GLN A 1 494 ? 7.613 23.688 -6.158 1.00 16.63 494 GLN A N 1
ATOM 3809 C CA . GLN A 1 494 ? 7.838 23.246 -4.783 1.00 16.48 494 GLN A CA 1
ATOM 3810 C C . GLN A 1 494 ? 7.037 24.113 -3.817 1.00 16.54 494 GLN A C 1
ATOM 3811 O O . GLN A 1 494 ? 6.784 25.287 -4.086 1.00 16.47 494 GLN A O 1
ATOM 3817 N N . PHE A 1 495 ? 6.654 23.530 -2.686 1.00 15.23 495 PHE A N 1
ATOM 3818 C CA . PHE A 1 495 ? 5.875 24.232 -1.675 1.00 15.28 495 PHE A CA 1
ATOM 3819 C C . PHE A 1 495 ? 6.253 23.697 -0.299 1.00 15.09 495 PHE A C 1
ATOM 3820 O O . PHE A 1 495 ? 6.385 22.490 -0.122 1.00 15.56 495 PHE A O 1
ATOM 3828 N N . GLU A 1 496 ? 6.436 24.590 0.668 1.00 15.57 496 GLU A N 1
ATOM 3829 C CA . GLU A 1 496 ? 6.771 24.173 2.031 1.00 16.24 496 GLU A CA 1
ATOM 3830 C C . GLU A 1 496 ? 5.450 23.855 2.737 1.00 16.79 496 GLU A C 1
ATOM 3831 O O . GLU A 1 496 ? 4.678 24.755 3.074 1.00 16.54 496 GLU A O 1
ATOM 3837 N N . ALA A 1 497 ? 5.195 22.565 2.946 1.00 16.36 497 ALA A N 1
ATOM 3838 C CA . ALA A 1 497 ? 3.949 22.103 3.556 1.00 15.62 497 ALA A CA 1
ATOM 3839 C C . ALA A 1 497 ? 3.832 22.175 5.082 1.00 14.92 497 ALA A C 1
ATOM 3840 O O . ALA A 1 497 ? 2.736 22.015 5.615 1.00 14.15 497 ALA A O 1
ATOM 3842 N N . GLN A 1 498 ? 4.947 22.403 5.770 1.00 14.77 498 GLN A N 1
ATOM 3843 C CA . GLN A 1 498 ? 4.982 22.497 7.238 1.00 14.90 498 GLN A CA 1
ATOM 3844 C C . GLN A 1 498 ? 4.788 21.172 7.968 1.00 15.63 498 GLN A C 1
ATOM 3845 O O . GLN A 1 498 ? 4.617 21.131 9.194 1.00 15.39 498 GLN A O 1
ATOM 3851 N N . SER A 1 499 ? 4.816 20.087 7.207 1.00 15.42 499 SER A N 1
ATOM 3852 C CA . SER A 1 499 ? 4.686 18.754 7.772 1.00 15.62 499 SER A CA 1
ATOM 3853 C C . SER A 1 499 ? 5.295 17.743 6.822 1.00 15.45 499 SER A C 1
ATOM 3854 O O . SER A 1 499 ? 5.257 17.927 5.604 1.00 15.07 499 SER A O 1
ATOM 3857 N N . GLY A 1 500 ? 5.872 16.686 7.381 1.00 15.60 500 GLY A N 1
ATOM 3858 C CA . GLY A 1 500 ? 6.426 15.643 6.542 1.00 15.42 500 GLY A CA 1
ATOM 3859 C C . GLY A 1 500 ? 5.204 15.024 5.889 1.00 15.95 500 GLY A C 1
ATOM 3860 O O . GLY A 1 500 ? 4.139 14.978 6.508 1.00 15.39 500 GLY A O 1
ATOM 3861 N N . ILE A 1 501 ? 5.331 14.561 4.650 1.00 14.19 501 ILE A N 1
ATOM 3862 C CA . ILE A 1 501 ? 4.194 13.971 3.956 1.00 13.85 501 ILE A CA 1
ATOM 3863 C C . ILE A 1 501 ? 4.445 12.516 3.566 1.00 14.28 501 ILE A C 1
ATOM 3864 O O . ILE A 1 501 ? 5.486 12.190 2.989 1.00 14.08 501 ILE A O 1
ATOM 3869 N N . VAL A 1 502 ? 3.485 11.650 3.886 1.00 13.18 502 VAL A N 1
ATOM 3870 C CA . VAL A 1 502 ? 3.586 10.228 3.566 1.00 12.58 502 VAL A CA 1
ATOM 3871 C C . VAL A 1 502 ? 2.409 9.754 2.709 1.00 13.03 502 VAL A C 1
ATOM 3872 O O . VAL A 1 502 ? 2.529 8.781 1.964 1.00 12.24 502 VAL A O 1
ATOM 3876 N N . ALA A 1 503 ? 1.274 10.442 2.818 1.00 12.52 503 ALA A N 1
ATOM 3877 C CA . ALA A 1 503 ? 0.087 10.091 2.043 1.00 13.85 503 ALA A CA 1
ATOM 3878 C C . ALA A 1 503 ? 0.308 10.400 0.562 1.00 13.23 503 ALA A C 1
ATOM 3879 O O . ALA A 1 503 ? 1.339 10.954 0.179 1.00 12.98 503 ALA A O 1
ATOM 3881 N N . ALA A 1 504 ? -0.675 10.053 -0.261 1.00 14.16 504 ALA A N 1
ATOM 3882 C CA . ALA A 1 504 ? -0.587 10.271 -1.700 1.00 14.59 504 ALA A CA 1
ATOM 3883 C C . ALA A 1 504 ? -1.479 11.410 -2.170 1.00 14.95 504 ALA A C 1
ATOM 3884 O O . ALA A 1 504 ? -2.604 11.567 -1.697 1.00 14.94 504 ALA A O 1
ATOM 3886 N N . PRO A 1 505 ? -0.990 12.216 -3.125 1.00 14.63 505 PRO A N 1
ATOM 3887 C CA . PRO A 1 505 ? -1.810 13.324 -3.617 1.00 14.81 505 PRO A CA 1
ATOM 3888 C C . PRO A 1 505 ? -2.912 12.806 -4.532 1.00 14.71 505 PRO A C 1
ATOM 3889 O O . PRO A 1 505 ? -2.794 11.729 -5.110 1.00 15.04 505 PRO A O 1
ATOM 3893 N N . MET A 1 506 ? -3.988 13.572 -4.653 1.00 15.00 506 MET A N 1
ATOM 3894 C CA . MET A 1 506 ? -5.073 13.210 -5.554 1.00 14.77 506 MET A CA 1
ATOM 3895 C C . MET A 1 506 ? -5.548 14.510 -6.183 1.00 14.25 506 MET A C 1
ATOM 3896 O O . MET A 1 506 ? -5.214 15.597 -5.700 1.00 14.04 506 MET A O 1
ATOM 3901 N N . THR A 1 507 ? -6.293 14.412 -7.276 1.00 14.12 507 THR A N 1
ATOM 3902 C CA . THR A 1 507 ? -6.769 15.610 -7.951 1.00 14.41 507 THR A CA 1
ATOM 3903 C C . THR A 1 507 ? -8.192 15.411 -8.455 1.00 14.33 507 THR A C 1
ATOM 3904 O O . THR A 1 507 ? -8.610 14.288 -8.750 1.00 13.87 507 THR A O 1
ATOM 3908 N N . PHE A 1 508 ? -8.938 16.508 -8.540 1.00 15.35 508 PHE A N 1
ATOM 3909 C CA . PHE A 1 508 ? -10.323 16.466 -8.980 1.00 14.28 508 PHE A CA 1
ATOM 3910 C C . PHE A 1 508 ? -10.706 17.807 -9.591 1.00 15.01 508 PHE A C 1
ATOM 3911 O O . PHE A 1 508 ? -9.944 18.769 -9.522 1.00 13.05 508 PHE A O 1
ATOM 3919 N N . GLU A 1 509 ? -11.892 17.864 -10.185 1.00 15.33 509 GLU A N 1
ATOM 3920 C CA . GLU A 1 509 ? -12.364 19.092 -10.805 1.00 17.74 509 GLU A CA 1
ATOM 3921 C C . GLU A 1 509 ? -13.666 19.543 -10.150 1.00 17.78 509 GLU A C 1
ATOM 3922 O O . GLU A 1 509 ? -14.566 18.739 -9.915 1.00 19.82 509 GLU A O 1
ATOM 3928 N N . LEU A 1 510 ? -13.755 20.832 -9.850 1.00 18.17 510 LEU A N 1
ATOM 3929 C CA . LEU A 1 510 ? -14.949 21.400 -9.229 1.00 18.44 510 LEU A CA 1
ATOM 3930 C C . LEU A 1 510 ? -15.265 22.711 -9.932 1.00 18.68 510 LEU A C 1
ATOM 3931 O O . LEU A 1 510 ? -14.431 23.611 -9.976 1.00 18.76 510 LEU A O 1
ATOM 3936 N N . ALA A 1 511 ? -16.470 22.811 -10.480 1.00 19.52 511 ALA A N 1
ATOM 3937 C CA . ALA A 1 511 ? -16.896 24.010 -11.191 1.00 20.54 511 ALA A CA 1
ATOM 3938 C C . ALA A 1 511 ? -15.880 24.438 -12.253 1.00 21.00 511 ALA A C 1
ATOM 3939 O O . ALA A 1 511 ? -15.540 25.617 -12.353 1.00 21.47 511 ALA A O 1
ATOM 3941 N N . GLY A 1 512 ? -15.394 23.472 -13.032 1.00 20.95 512 GLY A N 1
ATOM 3942 C CA . GLY A 1 512 ? -14.436 23.758 -14.089 1.00 20.13 512 GLY A CA 1
ATOM 3943 C C . GLY A 1 512 ? -13.026 24.113 -13.641 1.00 20.91 512 GLY A C 1
ATOM 3944 O O . GLY A 1 512 ? -12.209 24.565 -14.445 1.00 19.67 512 GLY A O 1
ATOM 3945 N N . ARG A 1 513 ? -12.723 23.892 -12.368 1.00 19.55 513 ARG A N 1
ATOM 3946 C CA . ARG A 1 513 ? -11.404 24.221 -11.840 1.00 19.47 513 ARG A CA 1
ATOM 3947 C C . ARG A 1 513 ? -10.726 22.993 -11.238 1.00 18.48 513 ARG A C 1
ATOM 3948 O O . ARG A 1 513 ? -11.326 22.275 -10.439 1.00 17.72 513 ARG A O 1
ATOM 3956 N N . GLN A 1 514 ? -9.476 22.753 -11.627 1.00 16.72 514 GLN A N 1
ATOM 3957 C CA . GLN A 1 514 ? -8.732 21.604 -11.112 1.00 16.11 514 GLN A CA 1
ATOM 3958 C C . GLN A 1 514 ? -8.035 21.893 -9.791 1.00 15.64 514 GLN A C 1
ATOM 3959 O O . GLN A 1 514 ? -7.390 22.930 -9.633 1.00 15.79 514 GLN A O 1
ATOM 3965 N N . TYR A 1 515 ? -8.174 20.968 -8.845 1.00 15.15 515 TYR A N 1
ATOM 3966 C CA . TYR A 1 515 ? -7.534 21.095 -7.540 1.00 15.42 515 TYR A CA 1
ATOM 3967 C C . TYR A 1 515 ? -6.700 19.850 -7.259 1.00 15.40 515 TYR A C 1
ATOM 3968 O O . TYR A 1 515 ? -7.048 18.750 -7.687 1.00 15.04 515 TYR A O 1
ATOM 3977 N N . VAL A 1 516 ? -5.596 20.034 -6.543 1.00 15.57 516 VAL A N 1
ATOM 3978 C CA . VAL A 1 516 ? -4.733 18.927 -6.150 1.00 16.30 516 VAL A CA 1
ATOM 3979 C C . VAL A 1 516 ? -4.720 18.952 -4.623 1.00 16.22 516 VAL A C 1
ATOM 3980 O O . VAL A 1 516 ? -4.324 19.949 -4.018 1.00 18.37 516 VAL A O 1
ATOM 3984 N N . ALA A 1 517 ? -5.161 17.864 -4.001 1.00 15.79 517 ALA A N 1
ATOM 3985 C CA . ALA A 1 517 ? -5.213 17.803 -2.546 1.00 14.97 517 ALA A CA 1
ATOM 3986 C C . ALA A 1 517 ? -4.268 16.766 -1.966 1.00 14.87 517 ALA A C 1
ATOM 3987 O O . ALA A 1 517 ? -3.990 15.740 -2.586 1.00 15.55 517 ALA A O 1
ATOM 3989 N N . ILE A 1 518 ? -3.775 17.041 -0.764 1.00 15.45 518 ILE A N 1
ATOM 3990 C CA . ILE A 1 518 ? -2.873 16.121 -0.086 1.00 14.03 518 ILE A CA 1
ATOM 3991 C C . ILE A 1 518 ? -3.118 16.175 1.417 1.00 14.87 518 ILE A C 1
ATOM 3992 O O . ILE A 1 518 ? -3.312 17.255 1.983 1.00 13.56 518 ILE A O 1
ATOM 3997 N N . MET A 1 519 ? -3.147 15.006 2.050 1.00 13.46 519 MET A N 1
ATOM 3998 C CA . MET A 1 519 ? -3.320 14.923 3.493 1.00 13.55 519 MET A CA 1
ATOM 3999 C C . MET A 1 519 ? -1.900 15.001 4.038 1.00 13.32 519 MET A C 1
ATOM 4000 O O . MET A 1 519 ? -1.116 14.058 3.886 1.00 13.42 519 MET A O 1
ATOM 4005 N N . ALA A 1 520 ? -1.566 16.132 4.652 1.00 11.67 520 ALA A N 1
ATOM 4006 C CA . ALA A 1 520 ? -0.232 16.343 5.197 1.00 11.34 520 ALA A CA 1
ATOM 4007 C C . ALA A 1 520 ? -0.175 16.059 6.695 1.00 12.44 520 ALA A C 1
ATOM 4008 O O . ALA A 1 520 ? -0.681 16.835 7.503 1.00 12.37 520 ALA A O 1
ATOM 4010 N N . GLY A 1 521 ? 0.452 14.943 7.055 1.00 13.18 521 GLY A N 1
ATOM 4011 C CA . GLY A 1 521 ? 0.574 14.563 8.453 1.00 12.71 521 GLY A CA 1
ATOM 4012 C C . GLY A 1 521 ? 1.620 13.479 8.634 1.00 12.04 521 GLY A C 1
ATOM 4013 O O . GLY A 1 521 ? 1.332 12.296 8.457 1.00 11.85 521 GLY A O 1
ATOM 4014 N N . TRP A 1 522 ? 2.836 13.895 8.980 1.00 12.82 522 TRP A N 1
ATOM 4015 C CA . TRP A 1 522 ? 3.970 12.994 9.183 1.00 13.61 522 TRP A CA 1
ATOM 4016 C C . TRP A 1 522 ? 3.610 11.848 10.122 1.00 14.56 522 TRP A C 1
ATOM 4017 O O . TRP A 1 522 ? 3.072 12.070 11.211 1.00 14.39 522 TRP A O 1
ATOM 4028 N N . GLY A 1 523 ? 3.916 10.625 9.695 1.00 15.20 523 GLY A N 1
ATOM 4029 C CA . GLY A 1 523 ? 3.612 9.456 10.501 1.00 14.21 523 GLY A CA 1
ATOM 4030 C C . GLY A 1 523 ? 3.945 8.152 9.800 1.00 14.73 523 GLY A C 1
ATOM 4031 O O . GLY A 1 523 ? 4.653 8.135 8.793 1.00 14.98 523 GLY A O 1
ATOM 4032 N N . GLY A 1 524 ? 3.417 7.051 10.319 1.00 14.78 524 GLY A N 1
ATOM 4033 C CA . GLY A 1 524 ? 3.711 5.760 9.728 1.00 15.49 524 GLY A CA 1
ATOM 4034 C C . GLY A 1 524 ? 4.705 5.065 10.639 1.00 15.41 524 GLY A C 1
ATOM 4035 O O . GLY A 1 524 ? 5.304 5.709 11.501 1.00 16.29 524 GLY A O 1
ATOM 4036 N N . VAL A 1 525 ? 4.910 3.767 10.446 1.00 15.91 525 VAL A N 1
ATOM 4037 C CA . VAL A 1 525 ? 5.812 3.022 11.316 1.00 15.82 525 VAL A CA 1
ATOM 4038 C C . VAL A 1 525 ? 7.225 3.583 11.463 1.00 15.28 525 VAL A C 1
ATOM 4039 O O . VAL A 1 525 ? 7.767 3.591 12.567 1.00 15.75 525 VAL A O 1
ATOM 4043 N N . ALA A 1 526 ? 7.821 4.058 10.371 1.00 15.32 526 ALA A N 1
ATOM 4044 C CA . ALA A 1 526 ? 9.183 4.592 10.429 1.00 14.08 526 ALA A CA 1
ATOM 4045 C C . ALA A 1 526 ? 9.354 5.774 11.388 1.00 12.96 526 ALA A C 1
ATOM 4046 O O . ALA A 1 526 ? 10.423 5.943 11.979 1.00 10.81 526 ALA A O 1
ATOM 4048 N N . THR A 1 527 ? 8.312 6.590 11.536 1.00 11.85 527 THR A N 1
ATOM 4049 C CA . THR A 1 527 ? 8.382 7.744 12.428 1.00 12.72 527 THR A CA 1
ATOM 4050 C C . THR A 1 527 ? 8.325 7.294 13.890 1.00 13.60 527 THR A C 1
ATOM 4051 O O . THR A 1 527 ? 8.681 8.053 14.797 1.00 12.41 527 THR A O 1
ATOM 4055 N N . LEU A 1 528 ? 7.885 6.056 14.113 1.00 12.93 528 LEU A N 1
ATOM 4056 C CA . LEU A 1 528 ? 7.794 5.516 15.468 1.00 14.30 528 LEU A CA 1
ATOM 4057 C C . LEU A 1 528 ? 9.079 4.791 15.862 1.00 15.49 528 LEU A C 1
ATOM 4058 O O . LEU A 1 528 ? 9.559 4.940 16.985 1.00 15.77 528 LEU A O 1
ATOM 4063 N N . THR A 1 529 ? 9.640 4.007 14.945 1.00 15.99 529 THR A N 1
ATOM 4064 C CA . THR A 1 529 ? 10.884 3.306 15.241 1.00 16.61 529 THR A CA 1
ATOM 4065 C C . THR A 1 529 ? 12.000 4.348 15.298 1.00 17.61 529 THR A C 1
ATOM 4066 O O . THR A 1 529 ? 13.077 4.104 15.840 1.00 17.24 529 THR A O 1
ATOM 4070 N N . GLY A 1 530 ? 11.714 5.518 14.732 1.00 17.88 530 GLY A N 1
ATOM 4071 C CA . GLY A 1 530 ? 12.648 6.629 14.754 1.00 18.11 530 GLY A CA 1
ATOM 4072 C C . GLY A 1 530 ? 14.056 6.467 14.220 1.00 18.48 530 GLY A C 1
ATOM 4073 O O . GLY A 1 530 ? 14.271 6.000 13.099 1.00 18.13 530 GLY A O 1
ATOM 4074 N N . GLY A 1 531 ? 15.026 6.872 15.034 1.00 18.15 531 GLY A N 1
ATOM 4075 C CA . GLY A 1 531 ? 16.414 6.803 14.621 1.00 18.32 531 GLY A CA 1
ATOM 4076 C C . GLY A 1 531 ? 16.829 8.161 14.079 1.00 18.64 531 GLY A C 1
ATOM 4077 O O . GLY A 1 531 ? 15.982 9.018 13.818 1.00 17.40 531 GLY A O 1
ATOM 4078 N N . GLU A 1 532 ? 18.129 8.356 13.897 1.00 18.81 532 GLU A N 1
ATOM 4079 C CA . GLU A 1 532 ? 18.662 9.619 13.403 1.00 19.27 532 GLU A CA 1
ATOM 4080 C C . GLU A 1 532 ? 18.053 10.104 12.093 1.00 19.06 532 GLU A C 1
ATOM 4081 O O . GLU A 1 532 ? 17.740 11.290 11.952 1.00 19.07 532 GLU A O 1
ATOM 4087 N N . SER A 1 533 ? 17.897 9.191 11.136 1.00 18.13 533 SER A N 1
ATOM 4088 C CA . SER A 1 533 ? 17.359 9.532 9.822 1.00 18.61 533 SER A CA 1
ATOM 4089 C C . SER A 1 533 ? 15.938 10.083 9.861 1.00 19.47 533 SER A C 1
ATOM 4090 O O . SER A 1 533 ? 15.520 10.805 8.954 1.00 19.78 533 SER A O 1
ATOM 4093 N N . MET A 1 534 ? 15.198 9.748 10.911 1.00 18.83 534 MET A N 1
ATOM 4094 C CA . MET A 1 534 ? 13.828 10.214 11.031 1.00 19.32 534 MET A CA 1
ATOM 4095 C C . MET A 1 534 ? 13.708 11.465 11.896 1.00 20.06 534 MET A C 1
ATOM 4096 O O . MET A 1 534 ? 12.607 11.878 12.263 1.00 20.03 534 MET A O 1
ATOM 4101 N N . ASN A 1 535 ? 14.849 12.075 12.206 1.00 19.29 535 ASN A N 1
ATOM 4102 C CA . ASN A 1 535 ? 14.868 13.292 13.011 1.00 20.30 535 ASN A CA 1
ATOM 4103 C C . ASN A 1 535 ? 15.554 14.453 12.298 1.00 21.17 535 ASN A C 1
ATOM 4104 O O . ASN A 1 535 ? 16.128 15.336 12.936 1.00 20.70 535 ASN A O 1
ATOM 4109 N N . LEU A 1 536 ? 15.499 14.448 10.971 1.00 20.01 536 LEU A N 1
ATOM 4110 C CA . LEU A 1 536 ? 16.099 15.524 10.192 1.00 20.98 536 LEU A CA 1
ATOM 4111 C C . LEU A 1 536 ? 15.076 16.652 10.079 1.00 21.73 536 LEU A C 1
ATOM 4112 O O . LEU A 1 536 ? 13.886 16.448 10.337 1.00 19.77 536 LEU A O 1
ATOM 4117 N N . PRO A 1 537 ? 15.525 17.860 9.696 1.00 21.47 537 PRO A N 1
ATOM 4118 C CA . PRO A 1 537 ? 14.613 19.002 9.562 1.00 20.49 537 PRO A CA 1
ATOM 4119 C C . PRO A 1 537 ? 13.396 18.705 8.686 1.00 20.07 537 PRO A C 1
ATOM 4120 O O . PRO A 1 537 ? 13.500 18.025 7.663 1.00 19.54 537 PRO A O 1
ATOM 4124 N N . GLY A 1 538 ? 12.241 19.214 9.101 1.00 19.50 538 GLY A N 1
ATOM 4125 C CA . GLY A 1 538 ? 11.023 19.010 8.339 1.00 18.15 538 GLY A CA 1
ATOM 4126 C C . GLY A 1 538 ? 10.231 17.765 8.694 1.00 17.31 538 GLY A C 1
ATOM 4127 O O . GLY A 1 538 ? 9.062 17.661 8.341 1.00 16.55 538 GLY A O 1
ATOM 4128 N N . MET A 1 539 ? 10.850 16.821 9.395 1.00 17.25 539 MET A N 1
ATOM 4129 C CA . MET A 1 539 ? 10.157 15.590 9.758 1.00 18.84 539 MET A CA 1
ATOM 4130 C C . MET A 1 539 ? 9.312 15.766 11.009 1.00 19.01 539 MET A C 1
ATOM 4131 O O . MET A 1 539 ? 9.535 15.117 12.032 1.00 18.76 539 MET A O 1
ATOM 4136 N N . LYS A 1 540 ? 8.324 16.648 10.905 1.00 19.59 540 LYS A N 1
ATOM 4137 C CA . LYS A 1 540 ? 7.427 16.939 12.011 1.00 20.53 540 LYS A CA 1
ATOM 4138 C C . LYS A 1 540 ? 5.972 16.866 11.562 1.00 18.95 540 LYS A C 1
ATOM 4139 O O . LYS A 1 540 ? 5.656 17.090 10.393 1.00 18.23 540 LYS A O 1
ATOM 4145 N N . ASN A 1 541 ? 5.085 16.546 12.496 1.00 17.39 541 ASN A N 1
ATOM 4146 C CA . ASN A 1 541 ? 3.672 16.436 12.172 1.00 16.79 541 ASN A CA 1
ATOM 4147 C C . ASN A 1 541 ? 2.878 17.708 12.465 1.00 15.41 541 ASN A C 1
ATOM 4148 O O . ASN A 1 541 ? 2.816 18.172 13.598 1.00 14.59 541 ASN A O 1
ATOM 4153 N N . ARG A 1 542 ? 2.288 18.270 11.416 1.00 16.20 542 ARG A N 1
ATOM 4154 C CA . ARG A 1 542 ? 1.432 19.444 11.521 1.00 16.29 542 ARG A CA 1
ATOM 4155 C C . ARG A 1 542 ? 0.310 19.082 10.558 1.00 15.78 542 ARG A C 1
ATOM 4156 O O . ARG A 1 542 ? 0.294 19.498 9.401 1.00 14.09 542 ARG A O 1
ATOM 4164 N N . SER A 1 543 ? -0.615 18.272 11.066 1.00 16.13 543 SER A N 1
ATOM 4165 C CA . SER A 1 543 ? -1.738 17.741 10.299 1.00 15.26 543 SER A CA 1
ATOM 4166 C C . SER A 1 543 ? -2.668 18.729 9.622 1.00 15.82 543 SER A C 1
ATOM 4167 O O . SER A 1 543 ? -3.352 19.514 10.275 1.00 16.19 543 SER A O 1
ATOM 4170 N N . ARG A 1 544 ? -2.709 18.662 8.297 1.00 15.10 544 ARG A N 1
ATOM 4171 C CA . ARG A 1 544 ? -3.569 19.539 7.520 1.00 15.36 544 ARG A CA 1
ATOM 4172 C C . ARG A 1 544 ? -3.982 18.898 6.207 1.00 15.96 544 ARG A C 1
ATOM 4173 O O . ARG A 1 544 ? -3.293 18.025 5.681 1.00 16.03 544 ARG A O 1
ATOM 4181 N N . LEU A 1 545 ? -5.125 19.335 5.693 1.00 15.61 545 LEU A N 1
ATOM 4182 C CA . LEU A 1 545 ? -5.593 18.898 4.389 1.00 16.21 545 LEU A CA 1
ATOM 4183 C C . LEU A 1 545 ? -5.218 20.121 3.562 1.00 16.50 545 LEU A C 1
ATOM 4184 O O . LEU A 1 545 ? -5.731 21.211 3.813 1.00 16.54 545 LEU A O 1
ATOM 4189 N N . LEU A 1 546 ? -4.305 19.954 2.610 1.00 16.01 546 LEU A N 1
ATOM 4190 C CA . LEU A 1 546 ? -3.869 21.066 1.768 1.00 15.14 546 LEU A CA 1
ATOM 4191 C C . LEU A 1 546 ? -4.443 20.911 0.366 1.00 15.02 546 LEU A C 1
ATOM 4192 O O . LEU A 1 546 ? -4.373 19.833 -0.225 1.00 14.17 546 LEU A O 1
ATOM 4197 N N . VAL A 1 547 ? -5.019 21.989 -0.160 1.00 14.59 547 VAL A N 1
ATOM 4198 C CA . VAL A 1 547 ? -5.605 21.959 -1.495 1.00 15.21 547 VAL A CA 1
ATOM 4199 C C . VAL A 1 547 ? -4.993 23.058 -2.357 1.00 16.51 547 VAL A C 1
ATOM 4200 O O . VAL A 1 547 ? -5.043 24.240 -2.005 1.00 16.22 547 VAL A O 1
ATOM 4204 N N . PHE A 1 548 ? -4.423 22.661 -3.491 1.00 16.58 548 PHE A N 1
ATOM 4205 C CA . PHE A 1 548 ? -3.780 23.605 -4.396 1.00 17.24 548 PHE A CA 1
ATOM 4206 C C . PHE A 1 548 ? -4.561 23.785 -5.694 1.00 18.21 548 PHE A C 1
ATOM 4207 O O . PHE A 1 548 ? -5.347 22.923 -6.088 1.00 18.04 548 PHE A O 1
ATOM 4215 N N . ALA A 1 549 ? -4.326 24.916 -6.353 1.00 18.39 549 ALA A N 1
ATOM 4216 C CA . ALA A 1 549 ? -4.969 25.242 -7.621 1.00 18.66 549 ALA A CA 1
ATOM 4217 C C . ALA A 1 549 ? -4.183 26.384 -8.252 1.00 19.46 549 ALA A C 1
ATOM 4218 O O . ALA A 1 549 ? -3.484 27.120 -7.555 1.00 20.09 549 ALA A O 1
ATOM 4220 N N . LEU A 1 550 ? -4.285 26.527 -9.569 1.00 19.78 550 LEU A N 1
ATOM 4221 C CA . LEU A 1 550 ? -3.564 27.586 -10.261 1.00 19.94 550 LEU A CA 1
ATOM 4222 C C . LEU A 1 550 ? -3.861 28.940 -9.636 1.00 21.82 550 LEU A C 1
ATOM 4223 O O . LEU A 1 550 ? -5.020 29.278 -9.373 1.00 20.89 550 LEU A O 1
ATOM 4228 N N . ASP A 1 551 ? -2.801 29.705 -9.394 1.00 21.99 551 ASP A N 1
ATOM 4229 C CA . ASP A 1 551 ? -2.902 31.033 -8.805 1.00 23.88 551 ASP A CA 1
ATOM 4230 C C . ASP A 1 551 ? -3.528 31.029 -7.415 1.00 24.03 551 ASP A C 1
ATOM 4231 O O . ASP A 1 551 ? -4.187 31.996 -7.023 1.00 23.50 551 ASP A O 1
ATOM 4236 N N . GLY A 1 552 ? -3.330 29.941 -6.675 1.00 22.89 552 GLY A N 1
ATOM 4237 C CA . GLY A 1 552 ? -3.867 29.867 -5.327 1.00 24.01 552 GLY A CA 1
ATOM 4238 C C . GLY A 1 552 ? -3.155 30.917 -4.496 1.00 24.67 552 GLY A C 1
ATOM 4239 O O . GLY A 1 552 ? -1.939 31.072 -4.605 1.00 23.97 552 GLY A O 1
ATOM 4240 N N . LYS A 1 553 ? -3.891 31.628 -3.652 1.00 26.22 553 LYS A N 1
ATOM 4241 C CA . LYS A 1 553 ? -3.284 32.686 -2.852 1.00 28.52 553 LYS A CA 1
ATOM 4242 C C . LYS A 1 553 ? -3.246 32.468 -1.338 1.00 27.82 553 LYS A C 1
ATOM 4243 O O . LYS A 1 553 ? -2.858 33.368 -0.595 1.00 28.99 553 LYS A O 1
ATOM 4249 N N . ALA A 1 554 ? -3.638 31.287 -0.874 1.00 24.85 554 ALA A N 1
ATOM 4250 C CA . ALA A 1 554 ? -3.619 31.014 0.560 1.00 22.33 554 ALA A CA 1
ATOM 4251 C C . ALA A 1 554 ? -2.183 30.885 1.069 1.00 21.34 554 ALA A C 1
ATOM 4252 O O . ALA A 1 554 ? -1.271 30.548 0.315 1.00 19.09 554 ALA A O 1
ATOM 4254 N N . GLN A 1 555 ? -1.993 31.159 2.354 1.00 19.87 555 GLN A N 1
ATOM 4255 C CA . GLN A 1 555 ? -0.681 31.081 2.978 1.00 20.47 555 GLN A CA 1
ATOM 4256 C C . GLN A 1 555 ? -0.792 30.407 4.339 1.00 20.04 555 GLN A C 1
ATOM 4257 O O . GLN A 1 555 ? -1.720 30.681 5.104 1.00 18.29 555 GLN A O 1
ATOM 4263 N N . LEU A 1 556 ? 0.142 29.513 4.639 1.00 20.78 556 LEU A N 1
ATOM 4264 C CA . LEU A 1 556 ? 0.129 28.848 5.933 1.00 21.87 556 LEU A CA 1
ATOM 4265 C C . LEU A 1 556 ? 0.808 29.801 6.911 1.00 22.99 556 LEU A C 1
ATOM 4266 O O . LEU A 1 556 ? 1.801 30.447 6.571 1.00 22.67 556 LEU A O 1
ATOM 4271 N N . PRO A 1 557 ? 0.278 29.911 8.135 1.00 23.75 557 PRO A N 1
ATOM 4272 C CA . PRO A 1 557 ? 0.895 30.813 9.107 1.00 25.56 557 PRO A CA 1
ATOM 4273 C C . PRO A 1 557 ? 2.187 30.235 9.669 1.00 27.44 557 PRO A C 1
ATOM 4274 O O . PRO A 1 557 ? 2.375 29.017 9.694 1.00 25.96 557 PRO A O 1
ATOM 4278 N N . PRO A 1 558 ? 3.103 31.106 10.113 1.00 29.65 558 PRO A N 1
ATOM 4279 C CA . PRO A 1 558 ? 4.371 30.639 10.677 1.00 31.76 558 PRO A CA 1
ATOM 4280 C C . PRO A 1 558 ? 4.095 30.008 12.037 1.00 33.92 558 PRO A C 1
ATOM 4281 O O . PRO A 1 558 ? 3.350 30.567 12.841 1.00 34.46 558 PRO A O 1
ATOM 4285 N N . PRO A 1 559 ? 4.668 28.826 12.305 1.00 35.99 559 PRO A N 1
ATOM 4286 C CA . PRO A 1 559 ? 4.429 28.197 13.607 1.00 37.68 559 PRO A CA 1
ATOM 4287 C C . PRO A 1 559 ? 5.115 29.009 14.707 1.00 39.69 559 PRO A C 1
ATOM 4288 O O . PRO A 1 559 ? 6.066 29.748 14.440 1.00 39.66 559 PRO A O 1
ATOM 4292 N N . ALA A 1 560 ? 4.632 28.879 15.936 1.00 42.51 560 ALA A N 1
ATOM 4293 C CA . ALA A 1 560 ? 5.231 29.595 17.055 1.00 44.85 560 ALA A CA 1
ATOM 4294 C C . ALA A 1 560 ? 6.417 28.780 17.557 1.00 46.57 560 ALA A C 1
ATOM 4295 O O . ALA A 1 560 ? 6.338 27.554 17.647 1.00 47.06 560 ALA A O 1
ATOM 4297 N N . PRO A 1 561 ? 7.539 29.446 17.876 1.00 48.07 561 PRO A N 1
ATOM 4298 C CA . PRO A 1 561 ? 8.722 28.732 18.368 1.00 49.10 561 PRO A CA 1
ATOM 4299 C C . PRO A 1 561 ? 8.390 27.929 19.622 1.00 50.43 561 PRO A C 1
ATOM 4300 O O . PRO A 1 561 ? 7.516 28.314 20.400 1.00 50.22 561 PRO A O 1
ATOM 4304 N N . ALA A 1 562 ? 9.085 26.812 19.809 1.00 52.23 562 ALA A N 1
ATOM 4305 C CA . ALA A 1 562 ? 8.859 25.971 20.977 1.00 53.94 562 ALA A CA 1
ATOM 4306 C C . ALA A 1 562 ? 9.297 26.722 22.230 1.00 55.46 562 ALA A C 1
ATOM 4307 O O . ALA A 1 562 ? 10.291 27.451 22.213 1.00 55.18 562 ALA A O 1
ATOM 4309 N N . PRO A 1 563 ? 8.551 26.559 23.334 1.00 56.83 563 PRO A N 1
ATOM 4310 C CA . PRO A 1 563 ? 8.877 27.229 24.596 1.00 57.93 563 PRO A CA 1
ATOM 4311 C C . PRO A 1 563 ? 10.288 26.887 25.071 1.00 58.78 563 PRO A C 1
ATOM 4312 O O . PRO A 1 563 ? 10.992 26.096 24.441 1.00 59.04 563 PRO A O 1
ATOM 4316 N N . ALA A 1 564 ? 10.694 27.486 26.184 1.00 59.44 564 ALA A N 1
ATOM 4317 C CA . ALA A 1 564 ? 12.015 27.233 26.745 1.00 59.64 564 ALA A CA 1
ATOM 4318 C C . ALA A 1 564 ? 12.096 25.789 27.226 1.00 59.53 564 ALA A C 1
ATOM 4319 O O . ALA A 1 564 ? 11.108 25.229 27.706 1.00 59.45 564 ALA A O 1
ATOM 4321 N N . LYS A 1 565 ? 13.275 25.188 27.093 1.00 59.27 565 LYS A N 1
ATOM 4322 C CA . LYS A 1 565 ? 13.474 23.808 27.520 1.00 58.77 565 LYS A CA 1
ATOM 4323 C C . LYS A 1 565 ? 14.897 23.585 28.022 1.00 58.28 565 LYS A C 1
ATOM 4324 O O . LYS A 1 565 ? 15.786 23.220 27.249 1.00 58.91 565 LYS A O 1
ATOM 4330 N N . VAL A 1 566 ? 15.112 23.814 29.314 1.00 57.00 566 VAL A N 1
ATOM 4331 C CA . VAL A 1 566 ? 16.428 23.618 29.909 1.00 55.20 566 VAL A CA 1
ATOM 4332 C C . VAL A 1 566 ? 16.628 22.122 30.121 1.00 54.39 566 VAL A C 1
ATOM 4333 O O . VAL A 1 566 ? 16.109 21.550 31.083 1.00 54.17 566 VAL A O 1
ATOM 4337 N N . GLU A 1 567 ? 17.372 21.488 29.219 1.00 52.78 567 GLU A N 1
ATOM 4338 C CA . GLU A 1 567 ? 17.612 20.056 29.327 1.00 51.55 567 GLU A CA 1
ATOM 4339 C C . GLU A 1 567 ? 18.343 19.737 30.625 1.00 49.98 567 GLU A C 1
ATOM 4340 O O . GLU A 1 567 ? 19.267 20.447 31.026 1.00 50.24 567 GLU A O 1
ATOM 4346 N N . ARG A 1 568 ? 17.909 18.670 31.282 1.00 47.64 568 ARG A N 1
ATOM 4347 C CA . ARG A 1 568 ? 18.510 18.232 32.531 1.00 45.33 568 ARG A CA 1
ATOM 4348 C C . ARG A 1 568 ? 19.962 17.818 32.319 1.00 45.00 568 ARG A C 1
ATOM 4349 O O . ARG A 1 568 ? 20.309 17.263 31.276 1.00 44.5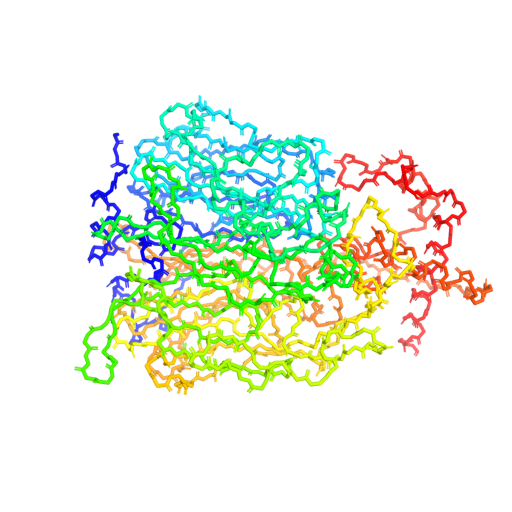8 568 ARG A O 1
ATOM 4357 N N . VAL A 1 569 ? 20.807 18.106 33.304 1.00 44.60 569 VAL A N 1
ATOM 4358 C CA . VAL A 1 569 ? 22.212 17.724 33.236 1.00 44.64 569 VAL A CA 1
ATOM 4359 C C . VAL A 1 569 ? 22.281 16.360 33.919 1.00 44.41 569 VAL A C 1
ATOM 4360 O O . VAL A 1 569 ? 22.235 16.266 35.144 1.00 44.66 569 VAL A O 1
ATOM 4364 N N . PRO A 1 570 ? 22.381 15.283 33.123 1.00 44.19 570 PRO A N 1
ATOM 4365 C CA . PRO A 1 570 ? 22.448 13.885 33.560 1.00 44.28 570 PRO A CA 1
ATOM 4366 C C . PRO A 1 570 ? 23.589 13.509 34.501 1.00 44.07 570 PRO A C 1
ATOM 4367 O O . PRO A 1 570 ? 24.762 13.680 34.171 1.00 43.78 570 PRO A O 1
ATOM 4371 N N . GLN A 1 571 ? 23.238 12.992 35.673 1.00 44.35 571 GLN A N 1
ATOM 4372 C CA . GLN A 1 571 ? 24.245 12.544 36.624 1.00 44.38 571 GLN A CA 1
ATOM 4373 C C . GLN A 1 571 ? 24.724 11.200 36.083 1.00 44.68 571 GLN A C 1
ATOM 4374 O O . GLN A 1 571 ? 23.958 10.479 35.443 1.00 43.29 571 GLN A O 1
ATOM 4380 N N . PRO A 1 572 ? 25.998 10.850 36.322 1.00 45.17 572 PRO A N 1
ATOM 4381 C CA . PRO A 1 572 ? 26.520 9.572 35.829 1.00 45.51 572 PRO A CA 1
ATOM 4382 C C . PRO A 1 572 ? 25.664 8.396 36.296 1.00 45.88 572 PRO A C 1
ATOM 4383 O O . PRO A 1 572 ? 25.206 8.365 37.440 1.00 45.01 572 PRO A O 1
ATOM 4387 N N . VAL A 1 573 ? 25.444 7.435 35.406 1.00 46.31 573 VAL A N 1
ATOM 4388 C CA . VAL A 1 573 ? 24.648 6.263 35.742 1.00 47.18 573 VAL A CA 1
ATOM 4389 C C . VAL A 1 573 ? 25.527 5.018 35.860 1.00 46.97 573 VAL A C 1
ATOM 4390 O O . VAL A 1 573 ? 25.958 4.445 34.860 1.00 47.30 573 VAL A O 1
ATOM 4394 N N . THR A 1 574 ? 25.799 4.614 37.096 1.00 47.01 574 THR A N 1
ATOM 4395 C CA . THR A 1 574 ? 26.622 3.439 37.355 1.00 47.01 574 THR A CA 1
ATOM 4396 C C . THR A 1 574 ? 25.708 2.227 37.507 1.00 46.03 574 THR A C 1
ATOM 4397 O O . THR A 1 574 ? 24.723 2.269 38.246 1.00 45.81 574 THR A O 1
ATOM 4401 N N . ALA A 1 575 ? 26.032 1.153 36.797 1.00 44.90 575 ALA A N 1
ATOM 4402 C CA . ALA A 1 575 ? 25.230 -0.060 36.856 1.00 44.25 575 ALA A CA 1
ATOM 4403 C C . ALA A 1 575 ? 25.966 -1.235 36.231 1.00 44.23 575 ALA A C 1
ATOM 4404 O O . ALA A 1 575 ? 26.842 -1.055 35.386 1.00 44.31 575 ALA A O 1
ATOM 4406 N N . ALA A 1 576 ? 25.609 -2.441 36.654 1.00 43.47 576 ALA A N 1
ATOM 4407 C CA . ALA A 1 576 ? 26.235 -3.640 36.120 1.00 43.29 576 ALA A CA 1
ATOM 4408 C C . ALA A 1 576 ? 25.928 -3.721 34.628 1.00 42.80 576 ALA A C 1
ATOM 4409 O O . ALA A 1 576 ? 24.790 -3.514 34.208 1.00 42.38 576 ALA A O 1
ATOM 4411 N N . PRO A 1 577 ? 26.948 -4.013 33.807 1.00 42.01 577 PRO A N 1
ATOM 4412 C CA . PRO A 1 577 ? 26.764 -4.114 32.358 1.00 40.24 577 PRO A CA 1
ATOM 4413 C C . PRO A 1 577 ? 25.569 -4.981 31.975 1.00 38.63 577 PRO A C 1
ATOM 4414 O O . PRO A 1 577 ? 24.759 -4.589 31.135 1.00 38.75 577 PRO A O 1
ATOM 4418 N N . GLU A 1 578 ? 25.456 -6.152 32.596 1.00 36.45 578 GLU A N 1
ATOM 4419 C CA . GLU A 1 578 ? 24.354 -7.061 32.298 1.00 34.65 578 GLU A CA 1
ATOM 4420 C C . GLU A 1 578 ? 22.997 -6.438 32.623 1.00 32.60 578 GLU A C 1
ATOM 4421 O O . GLU A 1 578 ? 22.004 -6.729 31.957 1.00 32.09 578 GLU A O 1
ATOM 4427 N N . GLN A 1 579 ? 22.954 -5.586 33.643 1.00 30.39 579 GLN A N 1
ATOM 4428 C CA . GLN A 1 579 ? 21.705 -4.934 34.028 1.00 29.47 579 GLN A CA 1
ATOM 4429 C C . GLN A 1 579 ? 21.277 -3.928 32.964 1.00 28.32 579 GLN A C 1
ATOM 4430 O O . GLN A 1 579 ? 20.097 -3.838 32.621 1.00 27.64 579 GLN A O 1
ATOM 4436 N N . VAL A 1 580 ? 22.239 -3.170 32.450 1.00 26.30 580 VAL A N 1
ATOM 4437 C CA . VAL A 1 580 ? 21.956 -2.190 31.409 1.00 25.17 580 VAL A CA 1
ATOM 4438 C C . VAL A 1 580 ? 21.541 -2.957 30.156 1.00 24.15 580 VAL A C 1
ATOM 4439 O O . VAL A 1 580 ? 20.576 -2.597 29.481 1.00 22.80 580 VAL A O 1
ATOM 4443 N N . GLN A 1 581 ? 22.276 -4.027 29.869 1.00 23.51 581 GLN A N 1
ATOM 4444 C CA . GLN A 1 581 ? 22.017 -4.878 28.716 1.00 23.67 581 GLN A CA 1
ATOM 4445 C C . GLN A 1 581 ? 20.625 -5.491 28.797 1.00 23.55 581 GLN A C 1
ATOM 4446 O O . GLN A 1 581 ? 19.933 -5.609 27.785 1.00 22.52 581 GLN A O 1
ATOM 4452 N N . ALA A 1 582 ? 20.221 -5.891 30.001 1.00 22.06 582 ALA A N 1
ATOM 4453 C CA . ALA A 1 582 ? 18.899 -6.475 30.192 1.00 21.31 582 ALA A CA 1
ATOM 4454 C C . ALA A 1 582 ? 17.855 -5.417 29.838 1.00 19.99 582 ALA A C 1
ATOM 4455 O O . ALA A 1 582 ? 16.854 -5.708 29.178 1.00 19.76 582 ALA A O 1
ATOM 4457 N N . GLY A 1 583 ? 18.107 -4.187 30.276 1.00 19.01 583 GLY A N 1
ATOM 4458 C CA . GLY A 1 583 ? 17.193 -3.095 29.990 1.00 19.27 583 GLY A CA 1
ATOM 4459 C C . GLY A 1 583 ? 17.167 -2.789 28.506 1.00 19.07 583 GLY A C 1
ATOM 4460 O O . GLY A 1 583 ? 16.115 -2.505 27.939 1.00 18.64 583 GLY A O 1
ATOM 4461 N N . LYS A 1 584 ? 18.333 -2.846 27.870 1.00 19.95 584 LYS A N 1
ATOM 4462 C CA . LYS A 1 584 ? 18.425 -2.581 26.439 1.00 20.74 584 LYS A CA 1
ATOM 4463 C C . LYS A 1 584 ? 17.525 -3.540 25.664 1.00 20.70 584 LYS A C 1
ATOM 4464 O O . LYS A 1 584 ? 16.780 -3.129 24.774 1.00 20.07 584 LYS A O 1
ATOM 4470 N N . GLN A 1 585 ? 17.597 -4.821 26.013 1.00 20.93 585 GLN A N 1
ATOM 4471 C CA . GLN A 1 585 ? 16.794 -5.843 25.347 1.00 21.61 585 GLN A CA 1
ATOM 4472 C C . GLN A 1 585 ? 15.306 -5.705 25.632 1.00 19.41 585 GLN A C 1
ATOM 4473 O O . GLN A 1 585 ? 14.488 -5.721 24.710 1.00 18.32 585 GLN A O 1
ATOM 4479 N N . LEU A 1 586 ? 14.947 -5.579 26.906 1.00 18.20 586 LEU A N 1
ATOM 4480 C CA . LEU A 1 586 ? 13.543 -5.431 27.268 1.00 17.72 586 LEU A CA 1
ATOM 4481 C C . LEU A 1 586 ? 12.947 -4.207 26.578 1.00 17.35 586 LEU A C 1
ATOM 4482 O O . LEU A 1 586 ? 11.811 -4.247 26.098 1.00 17.99 586 LEU A O 1
ATOM 4487 N N . TYR A 1 587 ? 13.711 -3.122 26.515 1.00 16.84 587 TYR A N 1
ATOM 4488 C CA . TYR A 1 587 ? 13.227 -1.909 25.861 1.00 17.17 587 TYR A CA 1
ATOM 4489 C C . TYR A 1 587 ? 12.983 -2.186 24.377 1.00 16.91 587 TYR A C 1
ATOM 4490 O O . TYR A 1 587 ? 11.937 -1.836 23.829 1.00 16.45 587 TYR A O 1
ATOM 4499 N N . GLY A 1 588 ? 13.960 -2.813 23.730 1.00 16.92 588 GLY A N 1
ATOM 4500 C CA . GLY A 1 588 ? 13.833 -3.113 22.314 1.00 17.26 588 GLY A CA 1
ATOM 4501 C C . GLY A 1 588 ? 12.650 -4.013 22.005 1.00 17.77 588 GLY A C 1
ATOM 4502 O O . GLY A 1 588 ? 11.976 -3.840 20.990 1.00 17.72 588 GLY A O 1
ATOM 4503 N N . GLN A 1 589 ? 12.391 -4.970 22.890 1.00 16.79 589 GLN A N 1
ATOM 4504 C CA . GLN A 1 589 ? 11.293 -5.911 22.715 1.00 18.26 589 GLN A CA 1
ATOM 4505 C C . GLN A 1 589 ? 9.901 -5.323 22.958 1.00 18.08 589 GLN A C 1
ATOM 4506 O O . GLN A 1 589 ? 8.957 -5.644 22.235 1.00 18.91 589 GLN A O 1
ATOM 4512 N N . PHE A 1 590 ? 9.779 -4.454 23.958 1.00 17.62 590 PHE A N 1
ATOM 4513 C CA . PHE A 1 590 ? 8.484 -3.880 24.326 1.00 17.04 590 PHE A CA 1
ATOM 4514 C C . PHE A 1 590 ? 8.223 -2.396 24.096 1.00 16.51 590 PHE A C 1
ATOM 4515 O O . PHE A 1 590 ? 7.067 -1.998 23.955 1.00 16.55 590 PHE A O 1
ATOM 4523 N N . CYS A 1 591 ? 9.266 -1.571 24.060 1.00 16.74 591 CYS A N 1
ATOM 4524 C CA . CYS A 1 591 ? 9.043 -0.132 23.928 1.00 16.86 591 CYS A CA 1
ATOM 4525 C C . CYS A 1 591 ? 9.488 0.573 22.651 1.00 16.29 591 CYS A C 1
ATOM 4526 O O . CYS A 1 591 ? 8.913 1.591 22.275 1.00 17.16 591 CYS A O 1
ATOM 4529 N N . SER A 1 592 ? 10.516 0.049 21.998 1.00 16.04 592 SER A N 1
ATOM 4530 C CA . SER A 1 592 ? 11.047 0.678 20.796 1.00 15.76 592 SER A CA 1
ATOM 4531 C C . SER A 1 592 ? 10.032 0.957 19.692 1.00 15.45 592 SER A C 1
ATOM 4532 O O . SER A 1 592 ? 10.157 1.953 18.978 1.00 16.18 592 SER A O 1
ATOM 4535 N N . VAL A 1 593 ? 9.035 0.090 19.542 1.00 14.17 593 VAL A N 1
ATOM 4536 C CA . VAL A 1 593 ? 8.047 0.276 18.479 1.00 15.09 593 VAL A CA 1
ATOM 4537 C C . VAL A 1 593 ? 7.221 1.558 18.577 1.00 14.92 593 VAL A C 1
ATOM 4538 O O . VAL A 1 593 ? 6.540 1.936 17.622 1.00 16.48 593 VAL A O 1
ATOM 4542 N N . CYS A 1 594 ? 7.280 2.227 19.724 1.00 16.15 594 CYS A N 1
ATOM 4543 C CA . CYS A 1 594 ? 6.554 3.479 19.900 1.00 15.29 594 CYS A CA 1
ATOM 4544 C C . CYS A 1 594 ? 7.480 4.609 20.349 1.00 15.36 594 CYS A C 1
ATOM 4545 O O . CYS A 1 594 ? 7.341 5.741 19.898 1.00 16.50 594 CYS A O 1
ATOM 4548 N N . HIS A 1 595 ? 8.434 4.303 21.226 1.00 16.82 595 HIS A N 1
ATOM 4549 C CA . HIS A 1 595 ? 9.353 5.327 21.718 1.00 16.18 595 HIS A CA 1
ATOM 4550 C C . HIS A 1 595 ? 10.664 5.442 20.932 1.00 16.96 595 HIS A C 1
ATOM 4551 O O . HIS A 1 595 ? 11.508 6.289 21.238 1.00 15.45 595 HIS A O 1
ATOM 4558 N N . GLY A 1 596 ? 10.828 4.591 19.923 1.00 16.62 596 GLY A N 1
ATOM 4559 C CA . GLY A 1 596 ? 12.017 4.648 19.089 1.00 16.22 596 GLY A CA 1
ATOM 4560 C C . GLY A 1 596 ? 13.147 3.683 19.391 1.00 16.58 596 GLY A C 1
ATOM 4561 O O . GLY A 1 596 ? 13.460 3.406 20.555 1.00 15.95 596 GLY A O 1
ATOM 4562 N N . MET A 1 597 ? 13.760 3.167 18.329 1.00 16.52 597 MET A N 1
ATOM 4563 C CA . MET A 1 597 ? 14.886 2.248 18.463 1.00 18.26 597 MET A CA 1
ATOM 4564 C C . MET A 1 597 ? 16.001 2.979 19.217 1.00 19.06 597 MET A C 1
ATOM 4565 O O . MET A 1 597 ? 16.312 4.136 18.912 1.00 18.07 597 MET A O 1
ATOM 4570 N N . GLY A 1 598 ? 16.586 2.307 20.208 1.00 19.09 598 GLY A N 1
ATOM 4571 C CA . GLY A 1 598 ? 17.654 2.905 20.994 1.00 18.84 598 GLY A CA 1
ATOM 4572 C C . GLY A 1 598 ? 17.211 4.146 21.746 1.00 18.37 598 GLY A C 1
ATOM 4573 O O . GLY A 1 598 ? 18.040 4.950 22.162 1.00 18.19 598 GLY A O 1
ATOM 4574 N N . THR A 1 599 ? 15.897 4.279 21.923 1.00 17.83 599 THR A N 1
ATOM 4575 C CA . THR A 1 599 ? 15.252 5.407 22.604 1.00 18.04 599 THR A CA 1
ATOM 4576 C C . THR A 1 599 ? 15.267 6.686 21.767 1.00 17.94 599 THR A C 1
ATOM 4577 O O . THR A 1 599 ? 14.869 7.751 22.243 1.00 17.24 599 THR A O 1
ATOM 4581 N N . ILE A 1 600 ? 15.717 6.581 20.519 1.00 18.10 600 ILE A N 1
ATOM 4582 C CA . ILE A 1 600 ? 15.761 7.740 19.628 1.00 17.32 600 ILE A CA 1
ATOM 4583 C C . ILE A 1 600 ? 14.376 7.936 19.005 1.00 19.15 600 ILE A C 1
ATOM 4584 O O . ILE A 1 600 ? 14.113 7.499 17.877 1.00 17.82 600 ILE A O 1
ATOM 4589 N N . SER A 1 601 ? 13.497 8.593 19.758 1.00 16.08 601 SER A N 1
ATOM 4590 C CA . SER A 1 601 ? 12.124 8.855 19.331 1.00 17.64 601 SER A CA 1
ATOM 4591 C C . SER A 1 601 ? 11.996 9.630 18.020 1.00 17.48 601 SER A C 1
ATOM 4592 O O . SER A 1 601 ? 12.868 10.428 17.661 1.00 17.97 601 SER A O 1
ATOM 4595 N N . GLY A 1 602 ? 10.884 9.402 17.326 1.00 17.98 602 GLY A N 1
ATOM 4596 C CA . GLY A 1 602 ? 10.628 10.074 16.064 1.00 18.82 602 GLY A CA 1
ATOM 4597 C C . GLY A 1 602 ? 9.800 11.344 16.190 1.00 19.74 602 GLY A C 1
ATOM 4598 O O . GLY A 1 602 ? 9.476 11.976 15.185 1.00 18.77 602 GLY A O 1
ATOM 4599 N N . GLY A 1 603 ? 9.439 11.715 17.417 1.00 18.84 603 GLY A N 1
ATOM 4600 C CA . GLY A 1 603 ? 8.677 12.936 17.618 1.00 19.49 603 GLY A CA 1
ATOM 4601 C C . GLY A 1 603 ? 7.165 12.853 17.744 1.00 20.06 603 GLY A C 1
ATOM 4602 O O . GLY A 1 603 ? 6.535 13.845 18.107 1.00 21.02 603 GLY A O 1
ATOM 4603 N N . LEU A 1 604 ? 6.565 11.707 17.433 1.00 19.05 604 LEU A N 1
ATOM 4604 C CA . LEU A 1 604 ? 5.113 11.573 17.554 1.00 17.67 604 LEU A CA 1
ATOM 4605 C C . LEU A 1 604 ? 4.742 11.123 18.957 1.00 18.34 604 LEU A C 1
ATOM 4606 O O . LEU A 1 604 ? 3.637 11.382 19.431 1.00 16.98 604 LEU A O 1
ATOM 4611 N N . ILE A 1 605 ? 5.684 10.445 19.602 1.00 17.97 605 ILE A N 1
ATOM 4612 C CA . ILE A 1 605 ? 5.524 9.924 20.955 1.00 19.26 605 ILE A CA 1
ATOM 4613 C C . ILE A 1 605 ? 6.762 10.384 21.735 1.00 21.08 605 ILE A C 1
ATOM 4614 O O . ILE A 1 605 ? 7.862 10.420 21.190 1.00 21.16 605 ILE A O 1
ATOM 4619 N N . PRO A 1 606 ? 6.595 10.744 23.018 1.00 20.24 606 PRO A N 1
ATOM 4620 C CA . PRO A 1 606 ? 7.679 11.219 23.884 1.00 21.06 606 PRO A CA 1
ATOM 4621 C C . PRO A 1 606 ? 9.013 10.479 23.853 1.00 20.84 606 PRO A C 1
ATOM 4622 O O . PRO A 1 606 ? 9.067 9.253 23.737 1.00 19.00 606 PRO A O 1
ATOM 4626 N N . ASP A 1 607 ? 10.086 11.259 23.967 1.00 21.66 607 ASP A N 1
ATOM 4627 C CA . ASP A 1 607 ? 11.453 10.751 23.999 1.00 21.88 607 ASP A CA 1
ATOM 4628 C C . ASP A 1 607 ? 11.750 10.466 25.474 1.00 22.64 607 ASP A C 1
ATOM 4629 O O . ASP A 1 607 ? 11.897 11.390 26.281 1.00 21.31 607 ASP A O 1
ATOM 4634 N N . LEU A 1 608 ? 11.824 9.187 25.823 1.00 21.99 608 LEU A N 1
ATOM 4635 C CA . LEU A 1 608 ? 12.072 8.792 27.201 1.00 22.89 608 LEU A CA 1
ATOM 4636 C C . LEU A 1 608 ? 13.371 9.345 27.776 1.00 22.19 608 LEU A C 1
ATOM 4637 O O . LEU A 1 608 ? 13.561 9.350 28.991 1.00 21.04 608 LEU A O 1
ATOM 4642 N N . ARG A 1 609 ? 14.263 9.810 26.908 1.00 22.21 609 ARG A N 1
ATOM 4643 C CA . ARG A 1 609 ? 15.524 10.378 27.367 1.00 23.32 609 ARG A CA 1
ATOM 4644 C C . ARG A 1 609 ? 15.283 11.762 27.952 1.00 24.68 609 ARG A C 1
ATOM 4645 O O . ARG A 1 609 ? 16.046 12.231 28.797 1.00 24.98 609 ARG A O 1
ATOM 4653 N N . GLN A 1 610 ? 14.209 12.405 27.500 1.00 25.18 610 GLN A N 1
ATOM 4654 C CA . GLN A 1 610 ? 13.872 13.755 27.939 1.00 25.45 610 GLN A CA 1
ATOM 4655 C C . GLN A 1 610 ? 12.775 13.860 28.997 1.00 25.15 610 GLN A C 1
ATOM 4656 O O . GLN A 1 610 ? 12.358 14.966 29.343 1.00 25.35 610 GLN A O 1
ATOM 4662 N N . SER A 1 611 ? 12.304 12.728 29.508 1.00 23.48 611 SER A N 1
ATOM 4663 C CA . SER A 1 611 ? 11.250 12.747 30.520 1.00 24.22 611 SER A CA 1
ATOM 4664 C C . SER A 1 611 ? 11.624 13.623 31.713 1.00 23.93 611 SER A C 1
ATOM 4665 O O . SER A 1 611 ? 12.788 13.691 32.104 1.00 22.71 611 SER A O 1
ATOM 4668 N N . SER A 1 612 ? 10.630 14.291 32.288 1.00 24.56 612 SER A N 1
ATOM 4669 C CA . SER A 1 612 ? 10.863 15.150 33.444 1.00 26.64 612 SER A CA 1
ATOM 4670 C C . SER A 1 612 ? 11.185 14.286 34.656 1.00 26.91 612 SER A C 1
ATOM 4671 O O . SER A 1 612 ? 11.011 13.069 34.625 1.00 26.21 612 SER A O 1
ATOM 4674 N N . ASP A 1 613 ? 11.653 14.921 35.724 1.00 28.18 613 ASP A N 1
ATOM 4675 C CA . ASP A 1 613 ? 11.989 14.208 36.948 1.00 29.06 613 ASP A CA 1
ATOM 4676 C C . ASP A 1 613 ? 10.740 13.602 37.584 1.00 27.46 613 ASP A C 1
ATOM 4677 O O . ASP A 1 613 ? 10.783 12.502 38.130 1.00 27.39 613 ASP A O 1
ATOM 4682 N N . ALA A 1 614 ? 9.627 14.323 37.511 1.00 26.53 614 ALA A N 1
ATOM 4683 C CA . ALA A 1 614 ? 8.370 13.838 38.068 1.00 25.33 614 ALA A CA 1
ATOM 4684 C C . ALA A 1 614 ? 7.968 12.558 37.339 1.00 25.12 614 ALA A C 1
ATOM 4685 O O . ALA A 1 614 ? 7.548 11.579 37.959 1.00 25.46 614 ALA A O 1
ATOM 4687 N N . THR A 1 615 ? 8.104 12.575 36.015 1.00 24.43 615 THR A N 1
ATOM 4688 C CA . THR A 1 615 ? 7.772 11.417 35.190 1.00 23.82 615 THR A CA 1
ATOM 4689 C C . THR A 1 615 ? 8.639 10.214 35.571 1.00 23.84 615 THR A C 1
ATOM 4690 O O . THR A 1 615 ? 8.136 9.100 35.720 1.00 23.19 615 THR A O 1
ATOM 4694 N N . ARG A 1 616 ? 9.940 10.445 35.726 1.00 24.39 616 ARG A N 1
ATOM 4695 C CA . ARG A 1 616 ? 10.873 9.384 36.100 1.00 25.97 616 ARG A CA 1
ATOM 4696 C C . ARG A 1 616 ? 10.498 8.784 37.457 1.00 26.71 616 ARG A C 1
ATOM 4697 O O . ARG A 1 616 ? 10.657 7.582 37.682 1.00 25.69 616 ARG A O 1
ATOM 4705 N N . GLU A 1 617 ? 10.002 9.625 38.362 1.00 28.45 617 GLU A N 1
ATOM 4706 C CA . GLU A 1 617 ? 9.599 9.167 39.691 1.00 28.88 617 GLU A CA 1
ATOM 4707 C C . GLU A 1 617 ? 8.380 8.253 39.607 1.00 28.52 617 GLU A C 1
ATOM 4708 O O . GLU A 1 617 ? 8.195 7.369 40.447 1.00 27.05 617 GLU A O 1
ATOM 4714 N N . HIS A 1 618 ? 7.558 8.469 38.584 1.00 27.94 618 HIS A N 1
ATOM 4715 C CA . HIS A 1 618 ? 6.346 7.682 38.385 1.00 29.05 618 HIS A CA 1
ATOM 4716 C C . HIS A 1 618 ? 6.486 6.654 37.266 1.00 27.30 618 HIS A C 1
ATOM 4717 O O . HIS A 1 618 ? 5.491 6.187 36.718 1.00 26.02 618 HIS A O 1
ATOM 4724 N N . PHE A 1 619 ? 7.725 6.294 36.950 1.00 26.68 619 PHE A N 1
ATOM 4725 C CA . PHE A 1 619 ? 8.011 5.335 35.887 1.00 25.55 619 PHE A CA 1
ATOM 4726 C C . PHE A 1 619 ? 7.265 4.014 36.090 1.00 24.75 619 PHE A C 1
ATOM 4727 O O . PHE A 1 619 ? 6.659 3.491 35.155 1.00 25.06 619 PHE A O 1
ATOM 4735 N N . GLN A 1 620 ? 7.299 3.483 37.310 1.00 23.60 620 GLN A N 1
ATOM 4736 C CA . GLN A 1 620 ? 6.613 2.230 37.616 1.00 23.57 620 GLN A CA 1
ATOM 4737 C C . GLN A 1 620 ? 5.097 2.382 37.491 1.00 24.26 620 GLN A C 1
ATOM 4738 O O . GLN A 1 620 ? 4.415 1.494 36.971 1.00 23.82 620 GLN A O 1
ATOM 4744 N N . GLN A 1 621 ? 4.572 3.506 37.971 1.00 23.10 621 GLN A N 1
ATOM 4745 C CA . GLN A 1 621 ? 3.135 3.761 37.918 1.00 24.07 621 GLN A CA 1
ATOM 4746 C C . GLN A 1 621 ? 2.645 3.850 36.473 1.00 22.89 621 GLN A C 1
ATOM 4747 O O . GLN A 1 621 ? 1.580 3.334 36.131 1.00 21.73 621 GLN A O 1
ATOM 4753 N N . ILE A 1 622 ? 3.429 4.510 35.630 1.00 22.11 622 ILE A N 1
ATOM 4754 C CA . ILE A 1 622 ? 3.075 4.668 34.225 1.00 21.77 622 ILE A CA 1
ATOM 4755 C C . ILE A 1 622 ? 3.134 3.349 33.465 1.00 21.67 622 ILE A C 1
ATOM 4756 O O . ILE A 1 622 ? 2.161 2.943 32.829 1.00 20.19 622 ILE A O 1
ATOM 4761 N N . VAL A 1 623 ? 4.283 2.683 33.549 1.00 21.81 623 VAL A N 1
ATOM 4762 C CA . VAL A 1 623 ? 4.518 1.433 32.838 1.00 22.06 623 VAL A CA 1
ATOM 4763 C C . VAL A 1 623 ? 3.759 0.198 33.330 1.00 23.05 623 VAL A C 1
ATOM 4764 O O . VAL A 1 623 ? 3.322 -0.617 32.518 1.00 23.43 623 VAL A O 1
ATOM 4768 N N . LEU A 1 624 ? 3.592 0.057 34.643 1.00 23.96 624 LEU A N 1
ATOM 4769 C CA . LEU A 1 624 ? 2.904 -1.111 35.189 1.00 24.14 624 LEU A CA 1
ATOM 4770 C C . LEU A 1 624 ? 1.545 -0.852 35.827 1.00 25.45 624 LEU A C 1
ATOM 4771 O O . LEU A 1 624 ? 0.779 -1.787 36.054 1.00 26.82 624 LEU A O 1
ATOM 4776 N N . GLN A 1 625 ? 1.235 0.403 36.119 1.00 26.94 625 GLN A N 1
ATOM 4777 C CA . GLN A 1 625 ? -0.045 0.719 36.739 1.00 28.46 625 GLN A CA 1
ATOM 4778 C C . GLN A 1 625 ? -0.953 1.543 35.829 1.00 28.30 625 GLN A C 1
ATOM 4779 O O . GLN A 1 625 ? -1.981 2.062 36.262 1.00 28.21 625 GLN A O 1
ATOM 4785 N N . GLY A 1 626 ? -0.562 1.644 34.560 1.00 28.12 626 GLY A N 1
ATOM 4786 C CA . GLY A 1 626 ? -1.343 2.373 33.572 1.00 26.07 626 GLY A CA 1
ATOM 4787 C C . GLY A 1 626 ? -1.783 3.782 33.921 1.00 25.38 626 GLY A C 1
ATOM 4788 O O . GLY A 1 626 ? -2.909 4.175 33.614 1.00 25.02 626 GLY A O 1
ATOM 4789 N N . ALA A 1 627 ? -0.899 4.554 34.543 1.00 24.49 627 ALA A N 1
ATOM 4790 C CA . ALA A 1 627 ? -1.227 5.924 34.924 1.00 24.71 627 ALA A CA 1
ATOM 4791 C C . ALA A 1 627 ? -1.526 6.823 33.719 1.00 25.19 627 ALA A C 1
ATOM 4792 O O . ALA A 1 627 ? -2.283 7.785 33.832 1.00 25.56 627 ALA A O 1
ATOM 4794 N N . LEU A 1 628 ? -0.936 6.510 32.569 1.00 25.15 628 LEU A N 1
ATOM 4795 C CA . LEU A 1 628 ? -1.143 7.309 31.359 1.00 25.46 628 LEU A CA 1
ATOM 4796 C C . LEU A 1 628 ? -1.960 6.561 30.311 1.00 25.53 628 LEU A C 1
ATOM 4797 O O . LEU A 1 628 ? -1.945 6.905 29.128 1.00 24.62 628 LEU A O 1
ATOM 4802 N N . LYS A 1 629 ? -2.678 5.543 30.763 1.00 25.94 629 LYS A N 1
ATOM 4803 C CA . LYS A 1 629 ? -3.507 4.717 29.894 1.00 27.42 629 LYS A CA 1
ATOM 4804 C C . LYS A 1 629 ? -4.518 5.522 29.065 1.00 27.54 629 LYS A C 1
ATOM 4805 O O . LYS A 1 629 ? -4.702 5.263 27.875 1.00 26.94 629 LYS A O 1
ATOM 4811 N N . PRO A 1 630 ? -5.190 6.509 29.680 1.00 27.19 630 PRO A N 1
ATOM 4812 C CA . PRO A 1 630 ? -6.160 7.290 28.903 1.00 27.72 630 PRO A CA 1
ATOM 4813 C C . PRO A 1 630 ? -5.529 8.085 27.755 1.00 26.96 630 PRO A C 1
ATOM 4814 O O . PRO A 1 630 ? -6.224 8.518 26.832 1.00 25.51 630 PRO A O 1
ATOM 4818 N N . LEU A 1 631 ? -4.213 8.270 27.812 1.00 25.05 631 LEU A N 1
ATOM 4819 C CA . LEU A 1 631 ? -3.506 8.996 26.764 1.00 23.99 631 LEU A CA 1
ATOM 4820 C C . LEU A 1 631 ? -2.929 8.036 25.722 1.00 23.40 631 LEU A C 1
ATOM 4821 O O . LEU A 1 631 ? -2.320 8.464 24.741 1.00 22.44 631 LEU A O 1
ATOM 4826 N N . GLY A 1 632 ? -3.117 6.738 25.940 1.00 22.23 632 GLY A N 1
ATOM 4827 C CA . GLY A 1 632 ? -2.621 5.760 24.990 1.00 21.72 632 GLY A CA 1
ATOM 4828 C C . GLY A 1 632 ? -1.376 4.999 25.401 1.00 21.01 632 GLY A C 1
ATOM 4829 O O . GLY A 1 632 ? -0.945 4.099 24.685 1.00 21.37 632 GLY A O 1
ATOM 4830 N N . MET A 1 633 ? -0.780 5.365 26.532 1.00 20.55 633 MET A N 1
ATOM 4831 C CA . MET A 1 633 ? 0.408 4.670 27.018 1.00 20.26 633 MET A CA 1
ATOM 4832 C C . MET A 1 633 ? -0.104 3.446 27.765 1.00 20.33 633 MET A C 1
ATOM 4833 O O . MET A 1 633 ? -0.640 3.559 28.866 1.00 20.49 633 MET A O 1
ATOM 4838 N N . PRO A 1 634 ? 0.057 2.255 27.168 1.00 20.29 634 PRO A N 1
ATOM 4839 C CA . PRO A 1 634 ? -0.396 0.995 27.762 1.00 19.57 634 PRO A CA 1
ATOM 4840 C C . PRO A 1 634 ? 0.289 0.621 29.066 1.00 20.07 634 PRO A C 1
ATOM 4841 O O . PRO A 1 634 ? 1.364 1.126 29.389 1.00 19.91 634 PRO A O 1
ATOM 4845 N N . SER A 1 635 ? -0.358 -0.266 29.813 1.00 19.79 635 SER A N 1
ATOM 4846 C CA . SER A 1 635 ? 0.203 -0.783 31.051 1.00 21.22 635 SER A CA 1
ATOM 4847 C C . SER A 1 635 ? 0.766 -2.142 30.649 1.00 20.88 635 SER A C 1
ATOM 4848 O O . SER A 1 635 ? 0.098 -2.903 29.946 1.00 21.53 635 SER A O 1
ATOM 4851 N N . PHE A 1 636 ? 1.989 -2.447 31.072 1.00 21.27 636 PHE A N 1
ATOM 4852 C CA . PHE A 1 636 ? 2.605 -3.721 30.714 1.00 20.73 636 PHE A CA 1
ATOM 4853 C C . PHE A 1 636 ? 2.721 -4.692 31.879 1.00 21.50 636 PHE A C 1
ATOM 4854 O O . PHE A 1 636 ? 3.619 -5.531 31.901 1.00 21.10 636 PHE A O 1
ATOM 4862 N N . ASP A 1 637 ? 1.808 -4.593 32.838 1.00 22.21 637 ASP A N 1
ATOM 4863 C CA . ASP A 1 637 ? 1.855 -5.487 33.987 1.00 24.39 637 ASP A CA 1
ATOM 4864 C C . ASP A 1 637 ? 1.586 -6.933 33.578 1.00 23.86 637 ASP A C 1
ATOM 4865 O O . ASP A 1 637 ? 1.845 -7.853 34.346 1.00 23.28 637 ASP A O 1
ATOM 4870 N N . ASP A 1 638 ? 1.075 -7.139 32.366 1.00 23.56 638 ASP A N 1
ATOM 4871 C CA . ASP A 1 638 ? 0.800 -8.495 31.905 1.00 23.07 638 ASP A CA 1
ATOM 4872 C C . ASP A 1 638 ? 2.031 -9.127 31.264 1.00 23.52 638 ASP A C 1
ATOM 4873 O O . ASP A 1 638 ? 1.991 -10.286 30.850 1.00 23.37 638 ASP A O 1
ATOM 4878 N N . SER A 1 639 ? 3.128 -8.376 31.201 1.00 22.87 639 SER A N 1
ATOM 4879 C CA . SER A 1 639 ? 4.347 -8.883 30.574 1.00 23.85 639 SER A CA 1
ATOM 4880 C C . SER A 1 639 ? 5.653 -8.550 31.291 1.00 22.93 639 SER A C 1
ATOM 4881 O O . SER A 1 639 ? 6.656 -9.235 31.098 1.00 24.25 639 SER A O 1
ATOM 4884 N N . LEU A 1 640 ? 5.649 -7.506 32.110 1.00 21.92 640 LEU A N 1
ATOM 4885 C CA . LEU A 1 640 ? 6.869 -7.097 32.788 1.00 21.62 640 LEU A CA 1
ATOM 4886 C C . LEU A 1 640 ? 6.756 -6.985 34.307 1.00 22.00 640 LEU A C 1
ATOM 4887 O O . LEU A 1 640 ? 5.725 -6.576 34.836 1.00 21.71 640 LEU A O 1
ATOM 4892 N N . LYS A 1 641 ? 7.836 -7.351 34.992 1.00 21.94 641 LYS A N 1
ATOM 4893 C CA . LYS A 1 641 ? 7.901 -7.285 36.445 1.00 22.81 641 LYS A CA 1
ATOM 4894 C C . LYS A 1 641 ? 8.551 -5.962 36.836 1.00 22.60 641 LYS A C 1
ATOM 4895 O O . LYS A 1 641 ? 9.308 -5.382 36.059 1.00 21.41 641 LYS A O 1
ATOM 4901 N N . PRO A 1 642 ? 8.272 -5.474 38.055 1.00 22.37 642 PRO A N 1
ATOM 4902 C CA . PRO A 1 642 ? 8.857 -4.212 38.508 1.00 22.58 642 PRO A CA 1
ATOM 4903 C C . PRO A 1 642 ? 10.369 -4.140 38.271 1.00 22.96 642 PRO A C 1
ATOM 4904 O O . PRO A 1 642 ? 10.874 -3.142 37.758 1.00 22.59 642 PRO A O 1
ATOM 4908 N N . GLU A 1 643 ? 11.092 -5.196 38.636 1.00 24.87 643 GLU A N 1
ATOM 4909 C CA . GLU A 1 643 ? 12.540 -5.207 38.447 1.00 26.83 643 GLU A CA 1
ATOM 4910 C C . GLU A 1 643 ? 12.936 -5.064 36.977 1.00 25.85 643 GLU A C 1
ATOM 4911 O O . GLU A 1 643 ? 13.971 -4.477 36.661 1.00 26.20 643 GLU A O 1
ATOM 4917 N N . GLU A 1 644 ? 12.112 -5.599 36.082 1.00 24.63 644 GLU A N 1
ATOM 4918 C CA . GLU A 1 644 ? 12.382 -5.512 34.648 1.00 23.20 644 GLU A CA 1
ATOM 4919 C C . GLU A 1 644 ? 12.166 -4.083 34.151 1.00 23.05 644 GLU A C 1
ATOM 4920 O O . GLU A 1 644 ? 12.923 -3.583 33.319 1.00 22.04 644 GLU A O 1
ATOM 4926 N N . VAL A 1 645 ? 11.131 -3.427 34.662 1.00 22.76 645 VAL A N 1
ATOM 4927 C CA . VAL A 1 645 ? 10.850 -2.051 34.271 1.00 23.05 645 VAL A CA 1
ATOM 4928 C C . VAL A 1 645 ? 11.986 -1.161 34.764 1.00 23.47 645 VAL A C 1
ATOM 4929 O O . VAL A 1 645 ? 12.358 -0.186 34.106 1.00 22.86 645 VAL A O 1
ATOM 4933 N N . GLU A 1 646 ? 12.541 -1.510 35.921 1.00 23.14 646 GLU A N 1
ATOM 4934 C CA . GLU A 1 646 ? 13.648 -0.753 36.493 1.00 23.46 646 GLU A CA 1
ATOM 4935 C C . GLU A 1 646 ? 14.876 -0.900 35.598 1.00 21.77 646 GLU A C 1
ATOM 4936 O O . GLU A 1 646 ? 15.642 0.047 35.416 1.00 21.30 646 GLU A O 1
ATOM 4942 N N . GLN A 1 647 ? 15.066 -2.093 35.045 1.00 21.78 647 GLN A N 1
ATOM 4943 C CA . GLN A 1 647 ? 16.194 -2.338 34.156 1.00 20.86 647 GLN A CA 1
ATOM 4944 C C . GLN A 1 647 ? 16.038 -1.484 32.895 1.00 20.53 647 GLN A C 1
ATOM 4945 O O . GLN A 1 647 ? 17.021 -0.988 32.341 1.00 18.73 647 GLN A O 1
ATOM 4951 N N . ILE A 1 648 ? 14.796 -1.308 32.454 1.00 20.07 648 ILE A N 1
ATOM 4952 C CA . ILE A 1 648 ? 14.518 -0.490 31.277 1.00 20.94 648 ILE A CA 1
ATOM 4953 C C . ILE A 1 648 ? 14.837 0.973 31.593 1.00 21.34 648 ILE A C 1
ATOM 4954 O O . ILE A 1 648 ? 15.478 1.667 30.800 1.00 20.35 648 ILE A O 1
ATOM 4959 N N . LYS A 1 649 ? 14.395 1.433 32.760 1.00 21.96 649 LYS A N 1
ATOM 4960 C CA . LYS A 1 649 ? 14.636 2.810 33.177 1.00 23.69 649 LYS A CA 1
ATOM 4961 C C . LYS A 1 649 ? 16.136 3.064 33.236 1.00 24.24 649 LYS A C 1
ATOM 4962 O O . LYS A 1 649 ? 16.619 4.125 32.836 1.00 23.89 649 LYS A O 1
ATOM 4968 N N . LEU A 1 650 ? 16.867 2.078 33.742 1.00 24.94 650 LEU A N 1
ATOM 4969 C CA . LEU A 1 650 ? 18.314 2.169 33.844 1.00 25.12 650 LEU A CA 1
ATOM 4970 C C . LEU A 1 650 ? 18.893 2.358 32.445 1.00 24.24 650 LEU A C 1
ATOM 4971 O O . LEU A 1 650 ? 19.746 3.218 32.224 1.00 24.50 650 LEU A O 1
ATOM 4976 N N . TYR A 1 651 ? 18.419 1.550 31.501 1.00 22.71 651 TYR A N 1
ATOM 4977 C CA . TYR A 1 651 ? 18.877 1.626 30.117 1.00 21.36 651 TYR A CA 1
ATOM 4978 C C . TYR A 1 651 ? 18.586 3.000 29.516 1.00 21.09 651 TYR A C 1
ATOM 4979 O O . TYR A 1 651 ? 19.450 3.610 28.879 1.00 19.97 651 TYR A O 1
ATOM 4988 N N . VAL A 1 652 ? 17.358 3.471 29.712 1.00 21.21 652 VAL A N 1
ATOM 4989 C CA . VAL A 1 652 ? 16.939 4.771 29.203 1.00 21.16 652 VAL A CA 1
ATOM 4990 C C . VAL A 1 652 ? 17.847 5.882 29.735 1.00 22.89 652 VAL A C 1
ATOM 4991 O O . VAL A 1 652 ? 18.356 6.702 28.968 1.00 22.29 652 VAL A O 1
ATOM 4995 N N . MET A 1 653 ? 18.054 5.906 31.048 1.00 22.95 653 MET A N 1
ATOM 4996 C CA . MET A 1 653 ? 18.907 6.924 31.651 1.00 25.83 653 MET A CA 1
ATOM 4997 C C . MET A 1 653 ? 20.336 6.792 31.136 1.00 26.04 653 MET A C 1
ATOM 4998 O O . MET A 1 653 ? 21.042 7.785 30.972 1.00 26.65 653 MET A O 1
ATOM 5003 N N . SER A 1 654 ? 20.756 5.560 30.874 1.00 26.86 654 SER A N 1
ATOM 5004 C CA . SER A 1 654 ? 22.096 5.311 30.363 1.00 28.47 654 SER A CA 1
ATOM 5005 C C . SER A 1 654 ? 22.258 5.983 29.003 1.00 28.67 654 SER A C 1
ATOM 5006 O O . SER A 1 654 ? 23.300 6.568 28.708 1.00 28.22 654 SER A O 1
ATOM 5009 N N . ARG A 1 655 ? 21.220 5.893 28.177 1.00 28.61 655 ARG A N 1
ATOM 5010 C CA . ARG A 1 655 ? 21.247 6.494 26.848 1.00 28.98 655 ARG A CA 1
ATOM 5011 C C . ARG A 1 655 ? 21.214 8.016 26.935 1.00 28.80 655 ARG A C 1
ATOM 5012 O O . ARG A 1 655 ? 21.890 8.702 26.167 1.00 27.93 655 ARG A O 1
ATOM 5020 N N . GLU A 1 656 ? 20.428 8.540 27.872 1.00 28.62 656 GLU A N 1
ATOM 5021 C CA . GLU A 1 656 ? 20.328 9.983 28.059 1.00 29.63 656 GLU A CA 1
ATOM 5022 C C . GLU A 1 656 ? 21.700 10.553 28.406 1.00 31.43 656 GLU A C 1
ATOM 5023 O O . GLU A 1 656 ? 22.129 11.554 27.836 1.00 31.49 656 GLU A O 1
ATOM 5029 N N . TYR A 1 657 ? 22.382 9.912 29.351 1.00 34.19 657 TYR A N 1
ATOM 5030 C CA . TYR A 1 657 ? 23.702 10.360 29.768 1.00 36.21 657 TYR A CA 1
ATOM 5031 C C . TYR A 1 657 ? 24.694 10.159 28.629 1.00 37.77 657 TYR A C 1
ATOM 5032 O O . TYR A 1 657 ? 25.508 11.035 28.335 1.00 37.10 657 TYR A O 1
ATOM 5041 N N . GLU A 1 658 ? 24.608 8.997 27.992 1.00 40.40 658 GLU A N 1
ATOM 5042 C CA . GLU A 1 658 ? 25.469 8.647 26.868 1.00 43.44 658 GLU A CA 1
ATOM 5043 C C . GLU A 1 658 ? 25.394 9.717 25.778 1.00 44.85 658 GLU A C 1
ATOM 5044 O O . GLU A 1 658 ? 26.420 10.168 25.266 1.00 44.98 658 GLU A O 1
ATOM 5050 N N . ASP A 1 659 ? 24.175 10.126 25.438 1.00 46.31 659 ASP A N 1
ATOM 5051 C CA . ASP A 1 659 ? 23.949 11.134 24.407 1.00 48.37 659 ASP A CA 1
ATOM 5052 C C . ASP A 1 659 ? 24.258 12.550 24.875 1.00 49.36 659 ASP A C 1
ATOM 5053 O O . ASP A 1 659 ? 24.737 13.375 24.098 1.00 49.80 659 ASP A O 1
ATOM 5058 N N . TYR A 1 660 ? 23.977 12.837 26.141 1.00 50.47 660 TYR A N 1
ATOM 5059 C CA . TYR A 1 660 ? 24.244 14.165 26.673 1.00 51.54 660 TYR A CA 1
ATOM 5060 C C . TYR A 1 660 ? 25.741 14.435 26.651 1.00 52.24 660 TYR A C 1
ATOM 5061 O O . TYR A 1 660 ? 26.173 15.551 26.365 1.00 51.78 660 TYR A O 1
ATOM 5070 N N . MET A 1 661 ? 26.530 13.408 26.955 1.00 53.02 661 MET A N 1
ATOM 5071 C CA . MET A 1 661 ? 27.979 13.543 26.949 1.00 54.18 661 MET A CA 1
ATOM 5072 C C . MET A 1 661 ? 28.477 13.672 25.514 1.00 54.86 661 MET A C 1
ATOM 5073 O O . MET A 1 661 ? 29.541 14.238 25.273 1.00 55.31 661 MET A O 1
ATOM 5078 N N . ALA A 1 662 ? 27.707 13.142 24.566 1.00 55.56 662 ALA A N 1
ATOM 5079 C CA . ALA A 1 662 ? 28.076 13.230 23.156 1.00 56.59 662 ALA A CA 1
ATOM 5080 C C . ALA A 1 662 ? 28.359 14.699 22.888 1.00 57.38 662 ALA A C 1
ATOM 5081 O O . ALA A 1 662 ? 29.445 15.062 22.436 1.00 57.54 662 ALA A O 1
ATOM 5083 N N . ARG A 1 663 ? 27.372 15.544 23.172 1.00 58.38 663 ARG A N 1
ATOM 5084 C CA . ARG A 1 663 ? 27.540 16.979 23.006 1.00 59.59 663 ARG A CA 1
ATOM 5085 C C . ARG A 1 663 ? 28.380 17.418 24.200 1.00 60.15 663 ARG A C 1
ATOM 5086 O O . ARG A 1 663 ? 28.637 16.621 25.102 1.00 60.31 663 ARG A O 1
ATOM 5094 N N . HIS A 1 664 ? 28.810 18.674 24.212 1.00 60.98 664 HIS A N 1
ATOM 5095 C CA . HIS A 1 664 ? 29.618 19.180 25.318 1.00 61.69 664 HIS A CA 1
ATOM 5096 C C . HIS A 1 664 ? 30.969 18.464 25.355 1.00 62.19 664 HIS A C 1
ATOM 5097 O O . HIS A 1 664 ? 31.245 17.673 24.427 1.00 62.63 664 HIS A O 1
#

Organism: Pseudomonas putida (NCBI:txid303)

InterPro domains:
  IPR001479 Quinoprotein dehydrogenase, conserved site [PS00364] (254-275)
  IPR002372 Pyrrolo-quinoline quinone repeat domain [PF01011] (40-359)
  IPR002372 Pyrrolo-quinoline quinone repeat domain [PF01011] (390-538)
  IPR009056 Cytochrome c-like domain [PF13442] (601-674)
  IPR009056 Cytochrome c-like domain [PS51007] (600-678)
  IPR011047 Quinoprotein alcohol dehydrogenase-like superfamily [SSF50998] (35-589)
  IPR017512 PQQ-dependent dehydrogenase, methanol/ethanol family [TIGR03075] (23-546)
  IPR018391 Pyrrolo-quinoline quinone beta-propeller repeat [SM00564] (83-115)
  IPR018391 Pyrrolo-quinoline quinone beta-propeller repeat [SM00564] (135-166)
  IPR018391 Pyrrolo-quinoline quinone beta-propeller repeat [SM00564] (179-217)
  IPR018391 Pyrrolo-quinoline quinone beta-propeller repeat [SM00564] (282-309)
  IPR018391 Pyrrolo-quinoline quinone beta-propeller repeat [SM00564] (486-518)
  IPR036909 C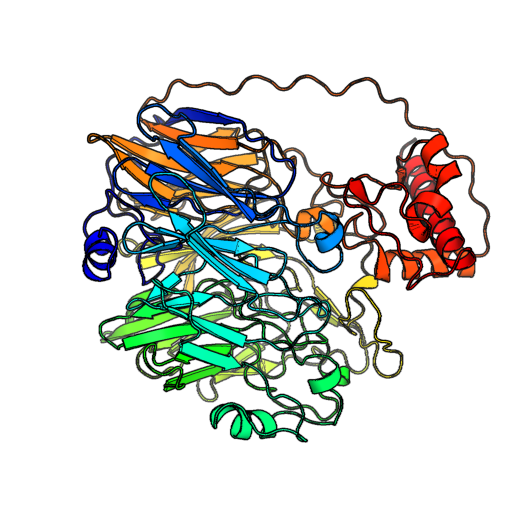ytochrome c-like domain superfamily [G3DSA:1.10.760.10] (587-689)
  IPR036909 Cytochrome c-like domain superfamily [SSF46626] (588-678)

Solvent-accessible surface area: 23992 Å² total; per-residue (Å²): 118,49,3,66,46,70,29,2,78,56,7,77,142,59,7,21,48,0,3,6,10,0,1,10,6,22,3,28,3,35,0,32,17,140,78,1,41,27,75,39,1,170,52,11,12,2,10,46,70,25,94,15,85,12,102,27,0,1,4,0,2,0,0,5,44,112,20,24,0,13,0,0,2,1,28,0,25,0,0,0,0,38,4,84,69,19,144,66,84,22,93,39,66,9,146,7,61,86,41,32,14,50,41,8,27,32,3,0,0,2,9,0,0,4,6,32,16,62,31,0,0,0,0,0,0,36,0,50,0,1,0,0,33,18,176,72,5,140,60,79,24,65,58,80,8,7,67,106,96,109,31,10,6,1,15,3,0,0,7,4,0,76,19,44,0,0,5,3,1,9,7,2,21,20,18,4,38,0,8,0,1,0,4,49,2,93,89,0,151,75,48,23,59,0,37,0,0,0,12,55,75,90,120,114,69,93,26,109,25,0,140,86,0,18,146,29,12,80,52,83,76,11,58,123,26,9,0,0,0,2,2,38,8,4,3,3,6,9,30,127,37,38,5,1,0,0,0,0,0,3,0,0,2,4,0,40,58,19,0,0,70,61,8,28,36,0,25,9,0,0,0,0,0,0,0,87,0,74,89,9,134,22,47,23,71,19,15,0,0,10,0,0,1,0,8,0,1,0,0,0,10,0,0,5,0,113,15,91,19,136,59,136,109,60,90,0,0,0,0,0,0,10,0,0,2,0,0,0,0,12,16,59,61,9,114,26,31,20,3,80,71,6,24,87,9,57,1,1,106,109,6,37,86,101,90,9,111,18,55,60,20,123,49,5,28,2,78,189,125,78,37,85,1,55,5,1,15,16,2,1,0,8,22,0,8,0,1,7,5,68,72,46,21,13,0,0,0,2,4,4,50,6,32,0,88,0,89,41,31,18,208,127,36,69,85,72,128,13,29,9,7,1,1,4,34,33,69,35,55,48,11,45,32,102,66,10,40,5,2,0,3,0,14,20,1,70,150,22,138,42,56,28,107,28,105,22,103,5,1,0,7,0,0,0,0,0,1,44,5,47,0,0,0,0,0,3,1,52,4,46,0,16,0,6,7,0,66,160,10,109,62,37,17,90,42,112,0,37,1,0,0,0,0,2,0,0,0,1,73,33,104,52,76,1,29,0,0,0,0,0,0,0,0,0,25,1,0,5,3,0,0,87,0,2,81,53,113,28,11,111,34,83,8,24,0,0,0,0,0,27,112,16,145,26,152,25,67,122,71,93,126,93,116,96,186,148,68,71,100,11,146,92,45,137,36,42,109,110,70,36,74,28,0,79,92,23,1,7,37,14,20,9,27,36,23,0,7,2,0,27,7,4,65,28,25,96,34,24,38,99,16,62,92,63,48,20,134,96,13,44,62,19,16,20,120,12,54,65,110,108,142,16,41,18,22,19,96,73,38,9,130,78,109,45,0,83,34,3,37,29,9,0,53,22,25,14,54,97,24,24,87,78,113,158

Foldseek 3Di:
DFDDLVNLQVQVQVQFWQAWLLRHLLSQLAGQDAPPFLVFVLLWDFFDWDFDPAQFDEAEAWTDDDQWIWWAGFQFKIWIARNVVRHTQEIGHPCDQLLLVLLVQKIRAAHTWHDDDQWIWGFGQQQKIWIAGNRYRHTDDIDRRDDSVDSKGAREYWYADPQWTKGWIDRLQQAAWTKIWTAGNNYRHTQDMDTFAAAQPVDDGRDPVNVVLVVFAADRCQNVRHFAFTQHYEWGADVVLQWIKTWTWATRQLQCCANGVVGGQRGPHGKIFTARNNHRDTQEMARPAGSGNFRWTNNEYKGWDWDQAPNRIATWIWGQTQQQWIWTARNNRGQTPDIHGPDFHQQFPTQDNVVRHTHGDPCSSVPPHKDKTPDHSCGQAHHFAWRADPVQQWIWTWGKFFIHIFHQCRPVQDNASHGRNNTPQLVFQAGDLVRIWTWGFTARVRVRDTQDIGIDSHGQWHHWHHYSSQWIWTFALQAKIFIARNRYRHTRYIDRRLEGFHYYWHWHDDPNFIKIKGFGAQTIQCLFQAHPNLADHRNGGRTMITMMGRNNDDDDDDDDDDDDDDADQADDQDDDPVLLVLLSSVCSGNPSSGCHRSLNHSHSDDRLLRDDPVCLVCQQCVAAVVPVSSVSRDHCVVGDDPSSSVSNSSNSSNSSNVVSVVDD

GO terms:
  GO:0070968 pyrroloquinoline quinone binding (F, IDA)
  GO:0005509 calcium ion binding (F, IDA)
  GO:0016491 oxidoreductase activity (F, IDA)
  GO:0009055 electron transfer activity (F, IDA)
  GO:0020037 heme binding (F, IDA)
  GO:0046872 metal ion binding (F, IDA)

Nearest PDB structures (foldseek):
  1kv9-assembly1_A  TM=1.002E+00  e=0.000E+00  Pseudomonas putida
  1kb0-assembly1_A  TM=9.385E-01  e=7.779E-79  Comamonas testosteroni
  8gy2-assembly1_A  TM=9.646E-01  e=2.881E-77  Gluconobacter oxydans 621H
  6zcw-assembly1_A  TM=9.098E-01  e=6.414E-55  Pseudomonas putida KT2440
  7cdl-assembly3_A  TM=8.970E-01  e=1.086E-50  Methylococcus capsulatus str. Bath

Secondary structure (DSSP, 8-state):
--B-HHHHHHTTT--S-B-BTTBSTT---EE---SS-TTTGGGEEEEEEEE-S--S------EEETTEEEEEEGGGEEEEEETTT--EEEEE-----GGGGGG-TT-S-----EEEBTEEEEE-TTSEEEEEETTT--EEEEEE-S-TTSS-B--SPPEEETTEEEE--B-TTT--B-EEEEEETTT--EEEEEESS---TTS--SSHHHHHHHTT--SS-HHHH-EE----S-EEEETTTTEEEEE---EESS-HHHHSTT----TTTTEEEEE-TTT--EEEEEESSTT--S-----S-EEEEEEEETTEEEEEEEE--TTSEEEEEETTT--EEEEEESS---SEEEE-TTT--EEEPTTTT-SSS-EEESS-TT-SS-SS--EEETTTTEEEEEEEE--EEE---GGG----SS---SS-GGG-----GGG-EEEEEEEETTTTEEEEEEEESSS----EEEETTTEEEEE-TTSEEEEEETTT--EEEEEE-SS---S--EEEEETTEEEEEEEE---SHHHHH--GGGGSTT-----EEEEEEET----PPPPPPP-------PPP----HHHHHHHHHHHHHHTHHHH-GGG---SSS--GGG--HHHHHTHHHHHHH-TTGGGT----TTT--HHHHHHHHHHHHHHHHHHHHH--

CATH classification: 2.140.10.10 (+1 more: 1.10.760.10)

B-factor: mean 21.55, std 9.34, range [7.74, 62.63]

Radius of gyration: 23.67 Å; Cα contacts (8 Å, |Δi|>4): 1945; chains: 1; bounding box: 58×63×70 Å